Protein AF-0000000074727316 (afdb_homodimer)

InterPro domains:
  IPR004045 Glutathione S-transferase, N-terminal [PF02798] (79-139)
  IPR004045 Glutathione S-transferase, N-terminal [PS50404] (68-146)
  IPR010987 Glutathione S-transferase, C-terminal-like [PS50405] (152-275)
  IPR036249 Thioredoxin-like superfamily [SSF52833] (79-140)
  IPR036282 Glutathione S-transferase, C-terminal domain superfamily [SSF47616] (147-268)
  IPR040079 Glutathione transferase family [SFLDS00019] (79-266)
  IPR050213 Glutathione S-transferase superfamily [PTHR11571] (81-265)

Solvent-accessible surface area (backbone atoms only 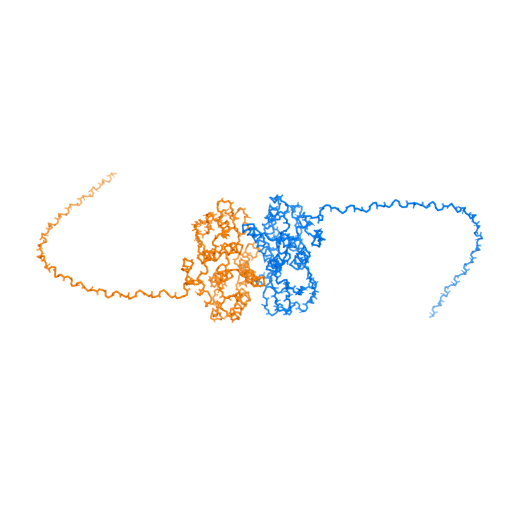— not comparable to full-atom values): 31851 Å² total; per-residue (Å²): 135,85,80,78,79,80,77,77,78,79,82,76,81,78,78,79,80,79,81,76,80,78,76,81,75,78,83,76,78,80,74,78,78,72,76,72,74,70,71,73,69,72,72,76,72,80,61,73,76,66,69,69,54,72,78,62,76,68,75,83,60,66,91,67,76,86,40,38,37,40,40,34,54,58,86,52,85,46,32,56,47,51,19,48,52,51,51,36,41,48,54,54,51,79,67,44,77,45,68,34,48,73,67,56,49,51,53,44,48,72,70,53,47,82,63,58,71,38,31,42,31,40,60,87,75,43,79,42,39,37,55,70,19,44,44,52,34,54,32,61,69,39,63,57,74,64,40,33,50,56,83,51,56,68,57,31,24,42,29,39,27,50,41,49,49,44,51,50,52,52,52,53,48,51,46,68,73,40,28,54,77,46,35,40,57,50,70,78,30,49,60,40,24,31,50,30,35,52,70,48,50,47,48,55,54,50,52,45,51,30,50,39,32,66,67,17,86,60,64,23,60,59,53,34,87,44,64,33,54,37,43,37,50,44,32,31,43,52,56,48,53,70,66,32,77,62,36,64,84,63,70,62,82,80,36,57,53,47,54,52,43,32,53,51,61,76,60,54,77,45,68,58,45,79,107,134,87,82,78,81,80,77,78,78,78,81,77,81,77,80,78,80,79,82,78,81,79,78,80,76,82,82,76,79,78,72,80,77,75,79,74,76,72,74,76,71,75,74,78,74,79,62,74,80,66,68,72,54,72,78,62,75,68,76,82,61,66,92,66,74,87,40,38,36,38,39,33,56,57,86,51,85,47,32,58,47,53,20,49,51,51,50,37,42,51,55,54,53,80,68,45,76,46,68,34,49,72,68,55,49,49,54,44,48,71,69,56,49,82,63,58,70,38,29,43,32,40,59,89,73,43,77,43,38,38,55,71,19,45,44,53,34,53,32,59,70,39,64,56,72,62,39,35,50,54,84,52,56,68,58,30,24,42,30,39,26,52,40,49,51,44,50,49,52,53,51,53,50,52,46,68,74,40,28,54,76,46,35,41,56,49,70,79,30,48,61,39,23,32,50,29,36,53,71,49,49,45,48,55,56,52,51,45,53,30,49,38,33,68,68,16,85,62,64,24,60,60,52,35,87,44,63,33,52,38,44,37,49,43,32,31,44,51,56,48,52,71,67,34,77,63,36,65,85,62,71,62,81,80,35,59,53,47,54,52,44,33,53,51,62,76,60,54,76,46,69,60,45,80,107

Foldseek 3Di:
DPPDPPPPDDPDDPDDPDPPDPDPPDDPDDPDDPPPPPPPPPDPDPPPVVPPPPVPVCPVLPCDFPAKEKEAADPDLDLLSQLLVLLCLLLVHDYHYDHDYPVRCVVQVVVVPPPRDTWMQTNVPDIDDDSVRVQVVSCVSSVCVRVQADPDPVLNVLLVVLLVLLVVLLVVVVCLVCVVVVVQPDPVSNVVSLVCCQPPSVCVSLVLQLVQQVPQPCRESSNTVGHYSSLSSLLSSVVVVCVDPSNPPRDCVVRVSSVVSNVCSVPPPSVPSVD/DPPDPPDPDDPDDPDDPDDPDPPDPDDPDPDPPDPPPPPPPPDPDDPPVPPPPPVPPCVVLPCDFDAKEKEAADPDLDLLSQLLVLLCLLLVHDYHYDHDYPVRCVVQVVVVPPPRDTWMQTNVPDIDDDSVRVQVVSCVSSVCVRVQADPDPVLNVLLVVLLVLLVVLLVVVVCLVCVVVVVQPDPVSNVVSLVCCQPPSVCVSLVVQLVQQVPQPCRESSNTVGHYSSLSSLLSSVVVVCVDPSNPPRDCVVRVSSVVSNVCSVPPPSPPNVD

Secondary structure (DSSP, 8-state):
-----------------------------------------------GGGTT-----GGG-----S-EEEEEESS---HHHHHHHHHHHHTT---EEEEEPHHHHHHHHHTT-SS-S-EEEETTTEEE-SHHHHHHHHHHHTTTTT-SS-SSHHHHHHHHHHHHHHHHHHHHHHHHH-GGGGT---HHHHHHHHHHIIIIIHHHHHHHHHHHHHT-TTS-TT--SS--HHHHHHHHHHHHHHT-GGGTT--GGG-HHHHHHHHHHHT--GGGGT-/-----------------------------------------------GGGTT-----GGG-----S-EEEEEESS---HHHHHHHHHHHHTT---EEEEEPHHHHHHHHHTT-SS-S-EEEETTTEEE-SHHHHHHHHHHHTTTTT-SS-SSHHHHHHHHHHHHHHHHHHHHHHHHH-GGGGT---HHHHHHHHHHIIIIIHHHHHHHHHHHHHT-TTS-TT--SS--HHHHHHHHHHHHHHT-GGGTT--GGG-HHHHHHHHHHHT--GGGGT-

Structure (mmCIF, N/CA/C/O backbone):
data_AF-0000000074727316-model_v1
#
loop_
_entity.id
_entity.type
_entity.pdbx_description
1 polymer 'Glutathione S-transferase'
#
loop_
_atom_site.group_PDB
_atom_site.id
_atom_site.type_symbol
_atom_site.label_atom_id
_atom_site.label_alt_id
_atom_site.label_comp_id
_atom_site.label_asym_id
_atom_site.label_entity_id
_atom_site.label_seq_id
_atom_site.pdbx_PDB_ins_code
_atom_site.Cartn_x
_atom_site.Cartn_y
_atom_site.Cartn_z
_atom_site.occupancy
_atom_site.B_iso_or_equiv
_atom_site.auth_seq_id
_atom_site.auth_comp_id
_atom_site.auth_asym_id
_atom_site.auth_atom_id
_atom_site.pdbx_PDB_model_num
ATOM 1 N N . MET A 1 1 ? 38.344 78.5 -20.062 1 26.25 1 MET A N 1
ATOM 2 C CA . MET A 1 1 ? 39.656 78.125 -20.609 1 26.25 1 MET A CA 1
ATOM 3 C C . MET A 1 1 ? 39.781 76.625 -20.672 1 26.25 1 MET A C 1
ATOM 5 O O . MET A 1 1 ? 39.406 75.875 -19.734 1 26.25 1 MET A O 1
ATOM 9 N N . PRO A 1 2 ? 39.812 75.938 -21.938 1 31.62 2 PRO A N 1
ATOM 10 C CA . PRO A 1 2 ? 39.781 74.562 -22.547 1 31.62 2 PRO A CA 1
ATOM 11 C C . PRO A 1 2 ? 40.938 73.688 -22.125 1 31.62 2 PRO A C 1
ATOM 13 O O . PRO A 1 2 ? 42.094 74 -22.438 1 31.62 2 PRO A O 1
ATOM 16 N N . LYS A 1 3 ? 40.875 73.188 -20.828 1 30.03 3 LYS A N 1
ATOM 17 C CA . LYS A 1 3 ? 42.031 72.5 -20.25 1 30.03 3 LYS A CA 1
ATOM 18 C C . LYS A 1 3 ? 42.531 71.438 -21.188 1 30.03 3 LYS A C 1
ATOM 20 O O . LYS A 1 3 ? 41.75 70.688 -21.766 1 30.03 3 LYS A O 1
ATOM 25 N N . ARG A 1 4 ? 43.812 71.562 -21.656 1 26.7 4 ARG A N 1
ATOM 26 C CA . ARG A 1 4 ? 44.75 70.938 -22.578 1 26.7 4 ARG A CA 1
ATOM 27 C C . ARG A 1 4 ? 44.969 69.5 -22.219 1 26.7 4 ARG A C 1
ATOM 29 O O . ARG A 1 4 ? 45.281 69.125 -21.078 1 26.7 4 ARG A O 1
ATOM 36 N N . ALA A 1 5 ? 44.406 68.5 -22.984 1 28.16 5 ALA A N 1
ATOM 37 C CA . ALA A 1 5 ? 44.312 67.062 -23.094 1 28.16 5 ALA A CA 1
ATOM 38 C C . ALA A 1 5 ? 45.688 66.375 -23.125 1 28.16 5 ALA A C 1
ATOM 40 O O . ALA A 1 5 ? 46.438 66.562 -24.078 1 28.16 5 ALA A O 1
ATOM 41 N N . ALA A 1 6 ? 46.375 66.438 -21.875 1 27.53 6 ALA A N 1
ATOM 42 C CA . ALA A 1 6 ? 47.781 66.062 -21.828 1 27.53 6 ALA A CA 1
ATOM 43 C C . ALA A 1 6 ? 47.969 64.625 -22.359 1 27.53 6 ALA A C 1
ATOM 45 O O . ALA A 1 6 ? 47.344 63.719 -21.891 1 27.53 6 ALA A O 1
ATOM 46 N N . GLN A 1 7 ? 48.25 64.5 -23.672 1 25.81 7 GLN A N 1
ATOM 47 C CA . GLN A 1 7 ? 48.469 63.375 -24.578 1 25.81 7 GLN A CA 1
ATOM 48 C C . GLN A 1 7 ? 49.594 62.438 -24.078 1 25.81 7 GLN A C 1
ATOM 50 O O . GLN A 1 7 ? 50.719 62.875 -23.844 1 25.81 7 GLN A O 1
ATOM 55 N N . ARG A 1 8 ? 49.188 61.469 -23.156 1 28.81 8 ARG A N 1
ATOM 56 C CA . ARG A 1 8 ? 50.062 60.531 -22.453 1 28.81 8 ARG A CA 1
ATOM 57 C C . ARG A 1 8 ? 50.969 59.812 -23.422 1 28.81 8 ARG A C 1
ATOM 59 O O . ARG A 1 8 ? 50.531 59.281 -24.453 1 28.81 8 ARG A O 1
ATOM 66 N N . PRO A 1 9 ? 52.312 60.031 -23.328 1 27.69 9 PRO A N 1
ATOM 67 C CA . PRO A 1 9 ? 53.344 59.656 -24.297 1 27.69 9 PRO A CA 1
ATOM 68 C C . PRO A 1 9 ? 53.438 58.156 -24.516 1 27.69 9 PRO A C 1
ATOM 70 O O . PRO A 1 9 ? 53.094 57.375 -23.641 1 27.69 9 PRO A O 1
ATOM 73 N N . LYS A 1 10 ? 53.469 57.688 -25.766 1 28.22 10 LYS A N 1
ATOM 74 C CA . LYS A 1 10 ? 53.469 56.406 -26.484 1 28.22 10 LYS A CA 1
ATOM 75 C C . LYS A 1 10 ? 54.688 55.562 -26.094 1 28.22 10 LYS A C 1
ATOM 77 O O . LYS A 1 10 ? 55.812 55.969 -26.266 1 28.22 10 LYS A O 1
ATOM 82 N N . PRO A 1 11 ? 54.531 54.812 -24.812 1 28.73 11 PRO A N 1
ATOM 83 C CA . PRO A 1 11 ? 55.75 54.219 -24.328 1 28.73 11 PRO A CA 1
ATOM 84 C C . PRO A 1 11 ? 56.5 53.406 -25.391 1 28.73 11 PRO A C 1
ATOM 86 O O . PRO A 1 11 ? 55.875 52.938 -26.328 1 28.73 11 PRO A O 1
ATOM 89 N N . LYS A 1 12 ? 57.75 53.562 -25.438 1 24.59 12 LYS A N 1
ATOM 90 C CA . LYS A 1 12 ? 58.844 53.219 -26.359 1 24.59 12 LYS A CA 1
ATOM 91 C C . LYS A 1 12 ? 58.969 51.688 -26.5 1 24.59 12 LYS A C 1
ATOM 93 O O . LYS A 1 12 ? 58.719 50.969 -25.547 1 24.59 12 LYS A O 1
ATOM 98 N N . PRO A 1 13 ? 59 51.156 -27.75 1 26.59 13 PRO A N 1
ATOM 99 C CA . PRO A 1 13 ? 58.969 49.844 -28.359 1 26.59 13 PRO A CA 1
ATOM 100 C C . PRO A 1 13 ? 60.062 48.906 -27.828 1 26.59 13 PRO A C 1
ATOM 102 O O . PRO A 1 13 ? 61.25 49.25 -27.922 1 26.59 13 PRO A O 1
ATOM 105 N N . LYS A 1 14 ? 59.844 48.375 -26.547 1 26.61 14 LYS A N 1
ATOM 106 C CA . LYS A 1 14 ? 60.938 47.594 -25.938 1 26.61 14 LYS A CA 1
ATOM 107 C C . LYS A 1 14 ? 61.5 46.594 -26.938 1 26.61 14 LYS A C 1
ATOM 109 O O . LYS A 1 14 ? 60.781 46 -27.719 1 26.61 14 LYS A O 1
ATOM 114 N N . ALA A 1 15 ? 62.844 46.688 -27.141 1 24.02 15 ALA A N 1
ATOM 115 C CA . ALA A 1 15 ? 63.781 46.062 -28.062 1 24.02 15 ALA A CA 1
ATOM 116 C C . ALA A 1 15 ? 63.75 44.531 -27.906 1 24.02 15 ALA A C 1
ATOM 118 O O . ALA A 1 15 ? 63.594 44.031 -26.797 1 24.02 15 ALA A O 1
ATOM 119 N N . LYS A 1 16 ? 63.406 43.781 -28.953 1 26.12 16 LYS A N 1
ATOM 120 C CA . LYS A 1 16 ? 63.188 42.406 -29.312 1 26.12 16 LYS A CA 1
ATOM 121 C C . LYS A 1 16 ? 64.438 41.531 -28.969 1 26.12 16 LYS A C 1
ATOM 123 O O . LYS A 1 16 ? 65.5 41.781 -29.469 1 26.12 16 LYS A O 1
ATOM 128 N N . PRO A 1 17 ? 64.562 41.156 -27.547 1 27.12 17 PRO A N 1
ATOM 129 C CA . PRO A 1 17 ? 65.812 40.469 -27.25 1 27.12 17 PRO A CA 1
ATOM 130 C C . PRO A 1 17 ? 66.125 39.312 -28.188 1 27.12 17 PRO A C 1
ATOM 132 O O . PRO A 1 17 ? 65.188 38.75 -28.766 1 27.12 17 PRO A O 1
ATOM 135 N N . ARG A 1 18 ? 67.375 39.188 -28.562 1 23.72 18 ARG A N 1
ATOM 136 C CA . ARG A 1 18 ? 68.125 38.375 -29.484 1 23.72 18 ARG A CA 1
ATOM 137 C C . ARG A 1 18 ? 68 36.906 -29.172 1 23.72 18 ARG A C 1
ATOM 139 O O . ARG A 1 18 ? 68.062 36.5 -28 1 23.72 18 ARG A O 1
ATOM 146 N N . ALA A 1 19 ? 67.5 36.031 -30.094 1 26.19 19 ALA A N 1
ATOM 147 C CA . ALA A 1 19 ? 67.062 34.656 -30.312 1 26.19 19 ALA A CA 1
ATOM 148 C C . ALA A 1 19 ? 68.25 33.719 -30.031 1 26.19 19 ALA A C 1
ATOM 150 O O . ALA A 1 19 ? 69.25 33.719 -30.75 1 26.19 19 ALA A O 1
ATOM 151 N N . ALA A 1 20 ? 68.75 33.688 -28.703 1 25.64 20 ALA A N 1
ATOM 152 C CA . ALA A 1 20 ? 69.938 32.844 -28.5 1 25.64 20 ALA A CA 1
ATOM 153 C C . ALA A 1 20 ? 69.75 31.453 -29.094 1 25.64 20 ALA A C 1
ATOM 155 O O . ALA A 1 20 ? 68.625 30.891 -29.016 1 25.64 20 ALA A O 1
ATOM 156 N N . ARG A 1 21 ? 70.688 30.953 -29.953 1 24.62 21 ARG A N 1
ATOM 157 C CA . ARG A 1 21 ? 70.938 29.812 -30.812 1 24.62 21 ARG A CA 1
ATOM 158 C C . ARG A 1 21 ? 71 28.516 -30 1 24.62 21 ARG A C 1
ATOM 160 O O . ARG A 1 21 ? 71.875 28.359 -29.156 1 24.62 21 ARG A O 1
ATOM 167 N N . ALA A 1 22 ? 69.812 27.938 -29.578 1 26.38 22 ALA A N 1
ATOM 168 C CA . ALA A 1 22 ? 69.688 26.734 -28.766 1 26.38 22 ALA A CA 1
ATOM 169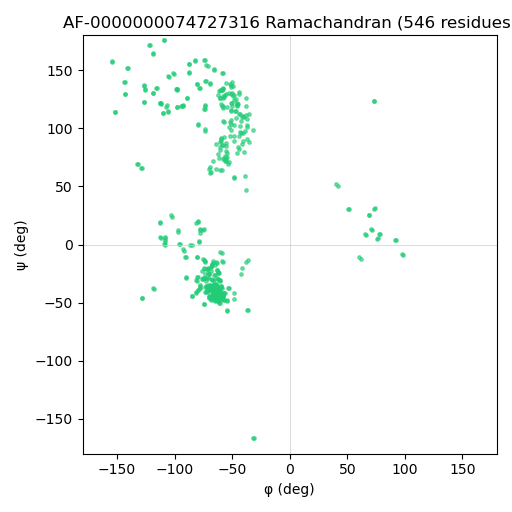 C C . ALA A 1 22 ? 70.5 25.578 -29.359 1 26.38 22 ALA A C 1
ATOM 171 O O . ALA A 1 22 ? 70.438 25.312 -30.547 1 26.38 22 ALA A O 1
ATOM 172 N N . ALA A 1 23 ? 71.625 25.297 -28.719 1 25.38 23 ALA A N 1
ATOM 173 C CA . ALA A 1 23 ? 72.562 24.266 -28.984 1 25.38 23 ALA A CA 1
ATOM 174 C C . ALA A 1 23 ? 71.938 22.891 -29.109 1 25.38 23 ALA A C 1
ATOM 176 O O . ALA A 1 23 ? 71.062 22.547 -28.312 1 25.38 23 ALA A O 1
ATOM 177 N N . LYS A 1 24 ? 72 22.25 -30.281 1 25.06 24 LYS A N 1
ATOM 178 C CA . LYS A 1 24 ? 71.5 20.984 -30.812 1 25.06 24 LYS A CA 1
ATOM 179 C C . LYS A 1 24 ? 71.938 19.797 -30 1 25.06 24 LYS A C 1
ATOM 181 O O . LYS A 1 24 ? 73.188 19.547 -29.906 1 25.06 24 LYS A O 1
ATOM 186 N N . ARG A 1 25 ? 71.375 19.609 -28.75 1 28.78 25 ARG A N 1
ATOM 187 C CA . ARG A 1 25 ? 71.875 18.5 -27.938 1 28.78 25 ARG A CA 1
ATOM 188 C C . ARG A 1 25 ? 71.875 17.188 -28.734 1 28.78 25 ARG A C 1
ATOM 190 O O . ARG A 1 25 ? 71 16.969 -29.547 1 28.78 25 ARG A O 1
ATOM 197 N N . PRO A 1 26 ? 72.938 16.406 -28.656 1 29.39 26 PRO A N 1
ATOM 198 C CA . PRO A 1 26 ? 73.312 15.195 -29.406 1 29.39 26 PRO A CA 1
ATOM 199 C C . PRO A 1 26 ? 72.312 14.094 -29.312 1 29.39 26 PRO A C 1
ATOM 201 O O . PRO A 1 26 ? 71.562 14.031 -28.328 1 29.39 26 PRO A O 1
ATOM 204 N N . ALA A 1 27 ? 71.938 13.414 -30.438 1 28.88 27 ALA A N 1
ATOM 205 C CA . ALA A 1 27 ? 71 12.398 -30.859 1 28.88 27 ALA A CA 1
ATOM 206 C C . ALA A 1 27 ? 71.125 11.117 -30.047 1 28.88 27 ALA A C 1
ATOM 208 O O . ALA A 1 27 ? 72.188 10.5 -30.031 1 28.88 27 ALA A O 1
ATOM 209 N N . ALA A 1 28 ? 70.688 11.109 -28.75 1 29.98 28 ALA A N 1
ATOM 210 C CA . ALA A 1 28 ? 70.812 9.914 -27.922 1 29.98 28 ALA A CA 1
ATOM 211 C C . ALA A 1 28 ? 70.375 8.664 -28.703 1 29.98 28 ALA A C 1
ATOM 213 O O . ALA A 1 28 ? 69.5 8.695 -29.516 1 29.98 28 ALA A O 1
ATOM 214 N N . LEU A 1 29 ? 71.375 7.742 -28.797 1 27.33 29 LEU A N 1
ATOM 215 C CA . LEU A 1 29 ? 71.375 6.43 -29.422 1 27.33 29 LEU A CA 1
ATOM 216 C C . LEU A 1 29 ? 70.125 5.621 -29.109 1 27.33 29 LEU A C 1
ATOM 218 O O . LEU A 1 29 ? 69.688 5.598 -27.969 1 27.33 29 LEU A O 1
ATOM 222 N N . LYS A 1 30 ? 69.5 5.043 -30.125 1 28.06 30 LYS A N 1
ATOM 223 C CA . LYS A 1 30 ? 68.312 4.258 -30.406 1 28.06 30 LYS A CA 1
ATOM 224 C C . LYS A 1 30 ? 68.312 2.963 -29.594 1 28.06 30 LYS A C 1
ATOM 226 O O . LYS A 1 30 ? 69.125 2.064 -29.844 1 28.06 30 LYS A O 1
ATOM 231 N N . ARG A 1 31 ? 68.25 2.994 -28.219 1 31.62 31 ARG A N 1
ATOM 232 C CA . ARG A 1 31 ? 68.25 1.668 -27.625 1 31.62 31 ARG A CA 1
ATOM 233 C C . ARG A 1 31 ? 67.188 0.773 -28.25 1 31.62 31 ARG A C 1
ATOM 235 O O . ARG A 1 31 ? 66.062 1.201 -28.453 1 31.62 31 ARG A O 1
ATOM 242 N N . PRO A 1 32 ? 67.625 -0.406 -28.828 1 30.08 32 PRO A N 1
ATOM 243 C CA . PRO A 1 32 ? 66.688 -1.31 -29.516 1 30.08 32 PRO A CA 1
ATOM 244 C C . PRO A 1 32 ? 65.5 -1.69 -28.672 1 30.08 32 PRO A C 1
ATOM 246 O O . PRO A 1 32 ? 65.562 -1.703 -27.453 1 30.08 32 PRO A O 1
ATOM 249 N N . ALA A 1 33 ? 64.312 -1.56 -29.203 1 31.7 33 ALA A N 1
ATOM 250 C CA . ALA A 1 33 ? 62.969 -1.833 -28.688 1 31.7 33 ALA A CA 1
ATOM 251 C C . ALA A 1 33 ? 62.844 -3.279 -28.219 1 31.7 33 ALA A C 1
ATOM 253 O O . ALA A 1 33 ? 63.031 -4.211 -29 1 31.7 33 ALA A O 1
ATOM 254 N N . ALA A 1 34 ? 63.406 -3.627 -27.047 1 32.25 34 ALA A N 1
ATOM 255 C CA . ALA A 1 34 ? 63.125 -4.977 -26.562 1 32.25 34 ALA A CA 1
ATOM 256 C C . ALA A 1 34 ? 61.688 -5.367 -26.75 1 32.25 34 ALA A C 1
ATOM 258 O O . ALA A 1 34 ? 60.781 -4.648 -26.328 1 32.25 34 ALA A O 1
ATOM 259 N N . LYS A 1 35 ? 61.438 -6.051 -27.812 1 30.56 35 LYS A N 1
ATOM 260 C CA . LYS A 1 35 ? 60.094 -6.625 -28.031 1 30.56 35 LYS A CA 1
ATOM 261 C C . LYS A 1 35 ? 59.594 -7.297 -26.766 1 30.56 35 LYS A C 1
ATOM 263 O O . LYS A 1 35 ? 60.188 -8.258 -26.266 1 30.56 35 LYS A O 1
ATOM 268 N N . THR A 1 36 ? 59.094 -6.555 -25.766 1 30.66 36 THR A N 1
ATOM 269 C CA . THR A 1 36 ? 58.375 -7.137 -24.641 1 30.66 36 THR A CA 1
ATOM 270 C C . THR A 1 36 ? 57.375 -8.195 -25.125 1 30.66 36 THR A C 1
ATOM 272 O O . THR A 1 36 ? 56.469 -7.91 -25.906 1 30.66 36 THR A O 1
ATOM 275 N N . ARG A 1 37 ? 57.875 -9.438 -25.375 1 31.94 37 ARG A N 1
ATOM 276 C CA . ARG A 1 37 ? 56.969 -10.555 -25.594 1 31.94 37 ARG A CA 1
ATOM 277 C C . ARG A 1 37 ? 55.781 -10.477 -24.641 1 31.94 37 ARG A C 1
ATOM 279 O O . ARG A 1 37 ? 55.938 -10.578 -23.422 1 31.94 37 ARG A O 1
ATOM 286 N N . ARG A 1 38 ? 54.875 -9.672 -24.969 1 30.55 38 ARG A N 1
ATOM 287 C CA . ARG A 1 38 ? 53.656 -9.648 -24.156 1 30.55 38 ARG A CA 1
ATOM 288 C C . ARG A 1 38 ? 53.219 -11.055 -23.766 1 30.55 38 ARG A C 1
ATOM 290 O O . ARG A 1 38 ? 53.062 -11.922 -24.641 1 30.55 38 ARG A O 1
ATOM 297 N N . LYS A 1 39 ? 53.719 -11.555 -22.625 1 32.31 39 LYS A N 1
ATOM 298 C CA . LYS A 1 39 ? 53.125 -12.742 -22.031 1 32.31 39 LYS A CA 1
ATOM 299 C C . LYS A 1 39 ? 51.625 -12.82 -22.312 1 32.31 39 LYS A C 1
ATOM 301 O O . LYS A 1 39 ? 50.906 -11.867 -22.062 1 32.31 39 LYS A O 1
ATOM 306 N N . ALA A 1 40 ? 51.281 -13.609 -23.312 1 34.47 40 ALA A N 1
ATOM 307 C CA . ALA A 1 40 ? 49.875 -13.891 -23.578 1 34.47 40 ALA A CA 1
ATOM 308 C C . ALA A 1 40 ? 49.094 -14.133 -22.281 1 34.47 40 ALA A C 1
ATOM 310 O O . ALA A 1 40 ? 49.5 -14.953 -21.453 1 34.47 40 ALA A O 1
ATOM 311 N N . THR A 1 41 ? 48.594 -13.062 -21.656 1 34.88 41 THR A N 1
ATOM 312 C CA . THR A 1 41 ? 47.719 -13.273 -20.516 1 34.88 41 THR A CA 1
ATOM 313 C C . THR A 1 41 ? 46.812 -14.492 -20.734 1 34.88 41 THR A C 1
ATOM 315 O O . THR A 1 41 ? 46.188 -14.625 -21.797 1 34.88 41 THR A O 1
ATOM 318 N N . PRO A 1 42 ? 47.188 -15.602 -20.125 1 35.59 42 PRO A N 1
ATOM 319 C CA . PRO A 1 42 ? 46.312 -16.766 -20.328 1 35.59 42 PRO A CA 1
ATOM 320 C C . PRO A 1 42 ? 44.844 -16.406 -20.344 1 35.59 42 PRO A C 1
ATOM 322 O O . PRO A 1 42 ? 44.406 -15.438 -19.703 1 35.59 42 PRO A O 1
ATOM 325 N N . ARG A 1 43 ? 44.156 -16.672 -21.438 1 32.91 43 ARG A N 1
ATOM 326 C CA . ARG A 1 43 ? 42.688 -16.484 -21.516 1 32.91 43 ARG A CA 1
ATOM 327 C C . ARG A 1 43 ? 42 -16.953 -20.25 1 32.91 43 ARG A C 1
ATOM 329 O O . ARG A 1 43 ? 42.344 -18.016 -19.719 1 32.91 43 ARG A O 1
ATOM 336 N N . PRO A 1 44 ? 41.5 -16.031 -19.484 1 33.31 44 PRO A N 1
ATOM 337 C CA . PRO A 1 44 ? 40.844 -16.484 -18.25 1 33.31 44 PRO A CA 1
ATOM 338 C C . PRO A 1 44 ? 39.969 -17.719 -18.484 1 33.31 44 PRO A C 1
ATOM 340 O O . PRO A 1 44 ? 39.344 -17.844 -19.531 1 33.31 44 PRO A O 1
ATOM 343 N N . GLN A 1 45 ? 40.438 -18.891 -18.016 1 31.72 45 GLN A N 1
ATOM 344 C CA . GLN A 1 45 ? 39.562 -20.062 -17.906 1 31.72 45 GLN A CA 1
ATOM 345 C C . GLN A 1 45 ? 38.156 -19.688 -17.516 1 31.72 45 GLN A C 1
ATOM 347 O O . GLN A 1 45 ? 37.938 -18.859 -16.625 1 31.72 45 GLN A O 1
ATOM 352 N N . ARG A 1 46 ? 37.25 -19.891 -18.484 1 33.97 46 ARG A N 1
ATOM 353 C CA . ARG A 1 46 ? 35.812 -19.641 -18.281 1 33.97 46 ARG A CA 1
ATOM 354 C C . ARG A 1 46 ? 35.344 -20.172 -16.938 1 33.97 46 ARG A C 1
ATOM 356 O O . ARG A 1 46 ? 35.625 -21.328 -16.578 1 33.97 46 ARG A O 1
ATOM 363 N N . SER A 1 47 ? 35.281 -19.297 -15.977 1 31.11 47 SER A N 1
ATOM 364 C CA . SER A 1 47 ? 34.812 -19.656 -14.633 1 31.11 47 SER A CA 1
ATOM 365 C C . SER A 1 47 ? 33.656 -20.641 -14.688 1 31.11 47 SER A C 1
ATOM 367 O O . SER A 1 47 ? 32.875 -20.625 -15.625 1 31.11 47 SER A O 1
ATOM 369 N N . TRP A 1 48 ? 33.75 -21.734 -14.023 1 27.94 48 TRP A N 1
ATOM 370 C CA . TRP A 1 48 ? 32.812 -22.812 -13.758 1 27.94 48 TRP A CA 1
ATOM 371 C C . TRP A 1 48 ? 31.422 -22.266 -13.453 1 27.94 48 TRP A C 1
ATOM 373 O O . TRP A 1 48 ? 30.453 -23.016 -13.336 1 27.94 48 TRP A O 1
ATOM 383 N N . PHE A 1 49 ? 31.438 -21 -13.086 1 31.33 49 PHE A N 1
ATOM 384 C CA . PHE A 1 49 ? 30.125 -20.469 -12.734 1 31.33 49 PHE A CA 1
ATOM 385 C C . PHE A 1 49 ? 29.219 -20.406 -13.961 1 31.33 49 PHE A C 1
ATOM 387 O O . PHE A 1 49 ? 28.031 -20.125 -13.844 1 31.33 49 PHE A O 1
ATOM 394 N N . GLN A 1 50 ? 29.703 -20.531 -15.156 1 30.61 50 GLN A N 1
ATOM 395 C CA . GLN A 1 50 ? 28.828 -20.484 -16.328 1 30.61 50 GLN A CA 1
ATOM 396 C C . GLN A 1 50 ? 28 -21.766 -16.422 1 30.61 50 GLN A C 1
ATOM 398 O O . GLN A 1 50 ? 27.078 -21.844 -17.25 1 30.61 50 GLN A O 1
ATOM 403 N N . ARG A 1 51 ? 28.484 -22.844 -16 1 31.66 51 ARG A N 1
ATOM 404 C CA . ARG A 1 51 ? 27.844 -24.109 -16.359 1 31.66 51 ARG A CA 1
ATOM 405 C C . ARG A 1 51 ? 26.5 -24.266 -15.641 1 31.66 51 ARG A C 1
ATOM 407 O O . ARG A 1 51 ? 25.703 -25.125 -16 1 31.66 51 ARG A O 1
ATOM 414 N N . TRP A 1 52 ? 26.484 -23.891 -14.422 1 29.83 52 TRP A N 1
ATOM 415 C CA . TRP A 1 52 ? 25.266 -24.266 -13.711 1 29.83 52 TRP A CA 1
ATOM 416 C C . TRP A 1 52 ? 24.125 -23.328 -14.07 1 29.83 52 TRP A C 1
ATOM 418 O O . TRP A 1 52 ? 23.328 -22.938 -13.195 1 29.83 52 TRP A O 1
ATOM 428 N N . ALA A 1 53 ? 24.375 -22.5 -15.094 1 33.06 53 ALA A N 1
ATOM 429 C CA . ALA A 1 53 ? 23.125 -21.766 -15.312 1 33.06 53 ALA A CA 1
ATOM 430 C C . ALA A 1 53 ? 21.984 -22.719 -15.664 1 33.06 53 ALA A C 1
ATOM 432 O O . ALA A 1 53 ? 22.062 -23.469 -16.625 1 33.06 53 ALA A O 1
ATOM 433 N N . PRO A 1 54 ? 21.25 -23.266 -14.734 1 31.14 54 PRO A N 1
ATOM 434 C CA . PRO A 1 54 ? 20.172 -24.125 -15.219 1 31.14 54 PRO A CA 1
ATOM 435 C C . PRO A 1 54 ? 19.484 -23.562 -16.469 1 31.14 54 PRO A C 1
ATOM 437 O O . PRO A 1 54 ? 19.406 -22.344 -16.641 1 31.14 54 PRO A O 1
ATOM 440 N N . THR A 1 55 ? 19.656 -24.156 -17.609 1 31.52 55 THR A N 1
ATOM 441 C CA . THR A 1 55 ? 18.75 -24.031 -18.75 1 31.52 55 THR A CA 1
ATOM 442 C C . THR A 1 55 ? 17.297 -23.984 -18.281 1 31.52 55 THR A C 1
ATOM 444 O O . THR A 1 55 ? 16.688 -25.016 -18.016 1 31.52 55 THR A O 1
ATOM 447 N N . TRP A 1 56 ? 17.078 -23.156 -17.281 1 30.73 56 TRP A N 1
ATOM 448 C CA . TRP A 1 56 ? 15.648 -23.031 -17.016 1 30.73 56 TRP A CA 1
ATOM 449 C C . TRP A 1 56 ? 14.859 -22.969 -18.328 1 30.73 56 TRP A C 1
ATOM 451 O O . TRP A 1 56 ? 15.195 -22.219 -19.234 1 30.73 56 TRP A O 1
ATOM 461 N N . PRO A 1 57 ? 14.336 -24.078 -18.797 1 32.91 57 PRO A N 1
ATOM 462 C CA . PRO A 1 57 ? 13.516 -24.031 -20.016 1 32.91 57 PRO A CA 1
ATOM 463 C C . PRO A 1 57 ? 12.688 -22.75 -20.109 1 32.91 57 PRO A C 1
ATOM 465 O O . PRO A 1 57 ? 11.906 -22.453 -19.203 1 32.91 57 PRO A O 1
ATOM 468 N N . TRP A 1 58 ? 13.227 -21.703 -20.672 1 35.12 58 TRP A N 1
ATOM 469 C CA . TRP A 1 58 ? 12.562 -20.5 -21.172 1 35.12 58 TRP A CA 1
ATOM 470 C C . TRP A 1 58 ? 11.219 -20.859 -21.797 1 35.12 58 TRP A C 1
ATOM 472 O O . TRP A 1 58 ? 10.602 -20.016 -22.469 1 35.12 58 TRP A O 1
ATOM 482 N N . SER A 1 59 ? 10.953 -22.109 -22.062 1 35.38 59 SER A N 1
ATOM 483 C CA . SER A 1 59 ? 9.781 -22.391 -22.891 1 35.38 59 SER A CA 1
ATOM 484 C C . SER A 1 59 ? 8.531 -21.75 -22.312 1 35.38 59 SER A C 1
ATOM 486 O O . SER A 1 59 ? 7.598 -21.422 -23.047 1 35.38 59 SER A O 1
ATOM 488 N N . ARG A 1 60 ? 8.242 -22.094 -21.031 1 37.47 60 ARG A N 1
ATOM 489 C CA . ARG A 1 60 ? 6.938 -21.672 -20.547 1 37.47 60 ARG A CA 1
ATOM 490 C C . ARG A 1 60 ? 6.918 -20.172 -20.266 1 37.47 60 ARG A C 1
ATOM 492 O O . ARG A 1 60 ? 6.656 -19.75 -19.141 1 37.47 60 ARG A O 1
ATOM 499 N N . MET A 1 61 ? 7.84 -19.422 -20.688 1 42.97 61 MET A N 1
ATOM 500 C CA . MET A 1 61 ? 8.008 -17.969 -20.672 1 42.97 61 MET A CA 1
ATOM 501 C C . MET A 1 61 ? 6.746 -17.281 -21.188 1 42.97 61 MET A C 1
ATOM 503 O O . MET A 1 61 ? 6.562 -17.125 -22.391 1 42.97 61 MET A O 1
ATOM 507 N N . ALA A 1 62 ? 5.695 -17.453 -20.688 1 45.94 62 ALA A N 1
ATOM 508 C CA . ALA A 1 62 ? 4.488 -16.703 -21.031 1 45.94 62 ALA A CA 1
ATOM 509 C C . ALA A 1 62 ? 4.832 -15.273 -21.453 1 45.94 62 ALA A C 1
ATOM 511 O O . ALA A 1 62 ? 5.973 -14.828 -21.297 1 45.94 62 ALA A O 1
ATOM 512 N N . PHE A 1 63 ? 3.742 -14.211 -21.562 1 55.88 63 PHE A N 1
ATOM 513 C CA . PHE A 1 63 ? 3.561 -12.953 -22.281 1 55.88 63 PHE A CA 1
ATOM 514 C C . PHE A 1 63 ? 4.48 -11.867 -21.719 1 55.88 63 PHE A C 1
ATOM 516 O O . PHE A 1 63 ? 4.105 -11.148 -20.781 1 55.88 63 PHE A O 1
ATOM 523 N N . LEU A 1 64 ? 5.824 -12.086 -21.875 1 67.69 64 LEU A N 1
ATOM 524 C CA . LEU A 1 64 ? 6.613 -10.883 -21.672 1 67.69 64 LEU A CA 1
ATOM 525 C C . LEU A 1 64 ? 6.145 -9.758 -22.594 1 67.69 64 LEU A C 1
ATOM 527 O O . LEU A 1 64 ? 5.891 -9.992 -23.781 1 67.69 64 LEU A O 1
ATOM 531 N N . PRO A 1 65 ? 5.941 -8.695 -21.906 1 76.94 65 PRO A N 1
ATOM 532 C CA . PRO A 1 65 ? 5.527 -7.566 -22.75 1 76.94 65 PRO A CA 1
ATOM 533 C C . PRO A 1 65 ? 6.555 -7.223 -23.828 1 76.94 65 PRO A C 1
ATOM 535 O O . PRO A 1 65 ? 7.758 -7.414 -23.625 1 76.94 65 PRO A O 1
ATOM 538 N N . HIS A 1 66 ? 6.098 -6.781 -24.891 1 76 66 HIS A N 1
ATOM 539 C CA . HIS A 1 66 ? 6.953 -6.418 -26.016 1 76 66 HIS A CA 1
ATOM 540 C C . HIS A 1 66 ? 7.578 -5.043 -25.812 1 76 66 HIS A C 1
ATOM 542 O O . HIS A 1 66 ? 8.719 -4.809 -26.219 1 76 66 HIS A O 1
ATOM 548 N N . HIS A 1 67 ? 6.875 -4.188 -25.312 1 91.69 67 HIS A N 1
ATOM 549 C CA . HIS A 1 67 ? 7.348 -2.814 -25.172 1 91.69 67 HIS A CA 1
ATOM 550 C C . HIS A 1 67 ? 6.855 -2.193 -23.859 1 91.69 67 HIS A C 1
ATOM 552 O O . HIS A 1 67 ? 5.664 -2.271 -23.547 1 91.69 67 HIS A O 1
ATOM 558 N N . MET A 1 68 ? 7.852 -1.6 -23.109 1 95.44 68 MET A N 1
ATOM 559 C CA . MET A 1 68 ? 7.512 -0.884 -21.875 1 95.44 68 MET A CA 1
ATOM 560 C C . MET A 1 68 ? 8.062 0.538 -21.906 1 95.44 68 MET A C 1
ATOM 562 O O . MET A 1 68 ? 9.188 0.763 -22.359 1 95.44 68 MET A O 1
ATOM 566 N N . ARG A 1 69 ? 7.188 1.488 -21.531 1 95.69 69 ARG A N 1
ATOM 567 C CA . ARG A 1 69 ? 7.598 2.887 -21.438 1 95.69 69 ARG A CA 1
ATOM 568 C C . ARG A 1 69 ? 7.27 3.471 -20.078 1 95.69 69 ARG A C 1
ATOM 570 O O . ARG A 1 69 ? 6.117 3.449 -19.641 1 95.69 69 ARG A O 1
ATOM 577 N N . LEU A 1 70 ? 8.312 3.971 -19.406 1 95.12 70 LEU A N 1
ATOM 578 C CA . LEU A 1 70 ? 8.141 4.613 -18.109 1 95.12 70 LEU A CA 1
ATOM 579 C C . LEU A 1 70 ? 7.957 6.121 -18.266 1 95.12 70 LEU A C 1
ATOM 581 O O . LEU A 1 70 ? 8.812 6.797 -18.844 1 95.12 70 LEU A O 1
ATOM 585 N N . LEU A 1 71 ? 6.812 6.629 -17.812 1 92.44 71 LEU A N 1
ATOM 586 C CA . LEU A 1 71 ? 6.539 8.062 -17.797 1 92.44 71 LEU A CA 1
ATOM 587 C C . LEU A 1 71 ? 6.812 8.641 -16.406 1 92.44 71 LEU A C 1
ATOM 589 O O . LEU A 1 71 ? 6.223 8.203 -15.414 1 92.44 71 LEU A O 1
ATOM 593 N N . ALA A 1 72 ? 7.738 9.547 -16.312 1 91 72 ALA A N 1
ATOM 594 C CA . ALA A 1 72 ? 8.078 10.195 -15.047 1 91 72 ALA A CA 1
ATOM 595 C C . ALA A 1 72 ? 8.367 11.68 -15.25 1 91 72 ALA A C 1
ATOM 597 O O . ALA A 1 72 ? 8.758 12.102 -16.344 1 91 72 ALA A O 1
ATOM 598 N N . CYS A 1 73 ? 8.125 12.438 -14.227 1 86.62 73 CYS A N 1
ATOM 599 C CA . CYS A 1 73 ? 8.406 13.867 -14.32 1 86.62 73 CYS A CA 1
ATOM 600 C C . CYS A 1 73 ? 9.906 14.125 -14.383 1 86.62 73 CYS A C 1
ATOM 602 O O . CYS A 1 73 ? 10.672 13.523 -13.625 1 86.62 73 CYS A O 1
ATOM 604 N N . ALA A 1 74 ? 10.305 15.055 -15.234 1 74.44 74 ALA A N 1
ATOM 605 C CA . ALA A 1 74 ? 11.711 15.344 -15.484 1 74.44 74 ALA A CA 1
ATOM 606 C C . ALA A 1 74 ? 12.367 15.977 -14.258 1 74.44 74 ALA A C 1
ATOM 608 O O . ALA A 1 74 ? 13.492 15.633 -13.906 1 74.44 74 ALA A O 1
ATOM 609 N N . GLU A 1 75 ? 11.75 16.891 -13.727 1 65.62 75 GLU A N 1
ATOM 610 C CA . GLU A 1 75 ? 12.391 17.688 -12.688 1 65.62 75 GLU A CA 1
ATOM 611 C C . GLU A 1 75 ? 12.234 17.047 -11.312 1 65.62 75 GLU A C 1
ATOM 613 O O . GLU A 1 75 ? 12.867 17.469 -10.344 1 65.62 75 GLU A O 1
ATOM 618 N N . SER A 1 76 ? 11.617 16.016 -11.328 1 64.12 76 SER A N 1
ATOM 619 C CA . SER A 1 76 ? 11.281 15.547 -9.992 1 64.12 76 SER A CA 1
ATOM 620 C C . SER A 1 76 ? 12.141 14.344 -9.602 1 64.12 76 SER A C 1
ATOM 622 O O . SER A 1 76 ? 12.414 13.477 -10.43 1 64.12 76 SER A O 1
ATOM 624 N N . LYS A 1 77 ? 12.844 14.609 -8.531 1 78.19 77 LYS A N 1
ATOM 625 C CA . LYS A 1 77 ? 13.477 13.484 -7.855 1 78.19 77 LYS A CA 1
ATOM 626 C C . LYS A 1 77 ? 12.438 12.586 -7.18 1 78.19 77 LYS A C 1
ATOM 628 O O . LYS A 1 77 ? 12.5 12.359 -5.973 1 78.19 77 LYS A O 1
ATOM 633 N N . ASN A 1 78 ? 11.578 12.031 -7.949 1 87.31 78 ASN A N 1
ATOM 634 C CA . ASN A 1 78 ? 10.523 11.156 -7.438 1 87.31 78 ASN A CA 1
ATOM 635 C C . ASN A 1 78 ? 11.078 9.797 -7.016 1 87.31 78 ASN A C 1
ATOM 637 O O . ASN A 1 78 ? 11.641 9.07 -7.84 1 87.31 78 ASN A O 1
ATOM 641 N N . PRO A 1 79 ? 10.961 9.539 -5.766 1 93.69 79 PRO A N 1
ATOM 642 C CA . PRO A 1 79 ? 11.531 8.289 -5.277 1 93.69 79 PRO A CA 1
ATOM 643 C C . PRO A 1 79 ? 10.875 7.055 -5.895 1 93.69 79 PRO A C 1
ATOM 645 O O . PRO A 1 79 ? 11.531 6.027 -6.086 1 93.69 79 PRO A O 1
ATOM 648 N N . GLY A 1 80 ? 9.609 7.168 -6.262 1 94.62 80 GLY A N 1
ATOM 649 C CA . GLY A 1 80 ? 8.945 6.062 -6.926 1 94.62 80 GLY A CA 1
ATOM 650 C C . GLY A 1 80 ? 9.523 5.746 -8.289 1 94.62 80 GLY A C 1
ATOM 651 O O . GLY A 1 80 ? 9.719 4.574 -8.633 1 94.62 80 GLY A O 1
ATOM 652 N N . ALA A 1 81 ? 9.797 6.777 -9.047 1 94.06 81 ALA A N 1
ATOM 653 C CA . ALA A 1 81 ? 10.398 6.578 -10.359 1 94.06 81 ALA A CA 1
ATOM 654 C C . ALA A 1 81 ? 11.781 5.949 -10.242 1 94.06 81 ALA A C 1
ATOM 656 O O . ALA A 1 81 ? 12.148 5.07 -11.023 1 94.06 81 ALA A O 1
ATOM 657 N N . GLU A 1 82 ? 12.523 6.391 -9.266 1 94.25 82 GLU A N 1
ATOM 658 C CA . GLU A 1 82 ? 13.852 5.836 -9.039 1 94.25 82 GLU A CA 1
ATOM 659 C C . GLU A 1 82 ? 13.781 4.359 -8.672 1 94.25 82 GLU A C 1
ATOM 661 O O . GLU A 1 82 ? 14.57 3.549 -9.164 1 94.25 82 GLU A O 1
ATOM 666 N N . ALA A 1 83 ? 12.891 4.012 -7.828 1 96.19 83 ALA A N 1
ATOM 667 C CA . ALA A 1 83 ? 12.703 2.619 -7.434 1 96.19 83 ALA A CA 1
ATOM 668 C C . ALA A 1 83 ? 12.359 1.747 -8.641 1 96.19 83 ALA A C 1
ATOM 670 O O . ALA A 1 83 ? 12.875 0.633 -8.773 1 96.19 83 ALA A O 1
ATOM 671 N N . LEU A 1 84 ? 11.508 2.271 -9.5 1 95.94 84 LEU A N 1
ATOM 672 C CA . LEU A 1 84 ? 11.109 1.52 -10.688 1 95.94 84 LEU A CA 1
ATOM 673 C C . LEU A 1 84 ? 12.289 1.332 -11.633 1 95.94 84 LEU A C 1
ATOM 675 O O . LEU A 1 84 ? 12.477 0.248 -12.188 1 95.94 84 LEU A O 1
ATOM 679 N N . ARG A 1 85 ? 13.102 2.342 -11.781 1 94 85 ARG A N 1
ATOM 680 C CA . ARG A 1 85 ? 14.289 2.252 -12.625 1 94 85 ARG A CA 1
ATOM 681 C C . ARG A 1 85 ? 15.242 1.172 -12.125 1 94 85 ARG A C 1
ATOM 683 O O . ARG A 1 85 ? 15.742 0.359 -12.906 1 94 85 ARG A O 1
ATOM 690 N N . LEU A 1 86 ? 15.438 1.194 -10.867 1 93.75 86 LEU A N 1
ATOM 691 C CA . LEU A 1 86 ? 16.344 0.22 -10.258 1 93.75 86 LEU A CA 1
ATOM 692 C C . LEU A 1 86 ? 15.789 -1.195 -10.414 1 93.75 86 LEU A C 1
ATOM 694 O O . LEU A 1 86 ? 16.531 -2.115 -10.773 1 93.75 86 LEU A O 1
ATOM 698 N N . ALA A 1 87 ? 14.523 -1.41 -10.195 1 94.12 87 ALA A N 1
ATOM 699 C CA . ALA A 1 87 ? 13.906 -2.73 -10.289 1 94.12 87 ALA A CA 1
ATOM 700 C C . ALA A 1 87 ? 13.938 -3.256 -11.719 1 94.12 87 ALA A C 1
ATOM 702 O O . ALA A 1 87 ? 14.242 -4.43 -11.953 1 94.12 87 ALA A O 1
ATOM 703 N N . LEU A 1 88 ? 13.578 -2.379 -12.656 1 92.88 88 LEU A N 1
ATOM 704 C CA . LEU A 1 88 ? 13.594 -2.768 -14.062 1 92.88 88 LEU A CA 1
ATOM 705 C C . LEU A 1 88 ? 15 -3.164 -14.5 1 92.88 88 LEU A C 1
ATOM 707 O O . LEU A 1 88 ? 15.18 -4.172 -15.188 1 92.88 88 LEU A O 1
ATOM 711 N N . SER A 1 89 ? 15.938 -2.418 -14.078 1 90.56 89 SER A N 1
ATOM 712 C CA . SER A 1 89 ? 17.328 -2.703 -14.406 1 90.56 89 SER A CA 1
ATOM 713 C C . SER A 1 89 ? 17.797 -4.008 -13.766 1 90.56 89 SER A C 1
ATOM 715 O O . SER A 1 89 ? 18.406 -4.848 -14.43 1 90.56 89 SER A O 1
ATOM 717 N N . TYR A 1 90 ? 17.516 -4.164 -12.523 1 90.31 90 TYR A N 1
ATOM 718 C CA . TYR A 1 90 ? 17.891 -5.367 -11.797 1 90.31 90 TYR A CA 1
ATOM 719 C C . TYR A 1 90 ? 17.266 -6.605 -12.422 1 90.31 90 TYR A C 1
ATOM 721 O O . TYR A 1 90 ? 17.906 -7.668 -12.477 1 90.31 90 TYR A O 1
ATOM 729 N N . ALA A 1 91 ? 16.078 -6.457 -12.914 1 88.94 91 ALA A N 1
ATOM 730 C CA . ALA A 1 91 ? 15.352 -7.566 -13.523 1 88.94 91 ALA A CA 1
ATOM 731 C C . ALA A 1 91 ? 15.812 -7.805 -14.953 1 88.94 91 ALA A C 1
ATOM 733 O O . ALA A 1 91 ? 15.383 -8.766 -15.602 1 88.94 91 ALA A O 1
ATOM 734 N N . GLY A 1 92 ? 16.562 -6.961 -15.5 1 87.94 92 GLY A N 1
ATOM 735 C CA . GLY A 1 92 ? 17.047 -7.09 -16.859 1 87.94 92 GLY A CA 1
ATOM 736 C C . GLY A 1 92 ? 15.984 -6.828 -17.906 1 87.94 92 GLY A C 1
ATOM 737 O O . GLY A 1 92 ? 16.016 -7.418 -18.984 1 87.94 92 GLY A O 1
ATOM 738 N N . LEU A 1 93 ? 15.102 -6.008 -17.578 1 90.19 93 LEU A N 1
ATOM 739 C CA . LEU A 1 93 ? 14.008 -5.711 -18.5 1 90.19 93 LEU A CA 1
ATOM 740 C C . LEU A 1 93 ? 14.281 -4.434 -19.281 1 90.19 93 LEU A C 1
ATOM 742 O O . LEU A 1 93 ? 14.68 -3.418 -18.703 1 90.19 93 LEU A O 1
ATOM 746 N N . SER A 1 94 ? 14.07 -4.516 -20.578 1 92.31 94 SER A N 1
ATOM 747 C CA . SER A 1 94 ? 14.219 -3.344 -21.422 1 92.31 94 SER A CA 1
ATOM 748 C C . SER A 1 94 ? 12.992 -2.443 -21.359 1 92.31 94 SER A C 1
ATOM 750 O O . SER A 1 94 ? 11.859 -2.932 -21.328 1 92.31 94 SER A O 1
ATOM 752 N N . TYR A 1 95 ? 13.328 -1.139 -21.297 1 94.56 95 TYR A N 1
ATOM 753 C CA . TYR A 1 95 ? 12.242 -0.166 -21.297 1 94.56 95 TYR A CA 1
ATOM 754 C C . TYR A 1 95 ? 12.711 1.177 -21.844 1 94.56 95 TYR A C 1
ATOM 756 O O . TYR A 1 95 ? 13.906 1.455 -21.891 1 94.56 95 TYR A O 1
ATOM 764 N N . GLU A 1 96 ? 11.766 1.957 -22.328 1 95.5 96 GLU A N 1
ATOM 765 C CA . GLU A 1 96 ? 11.992 3.352 -22.688 1 95.5 96 GLU A CA 1
ATOM 766 C C . GLU A 1 96 ? 11.492 4.297 -21.594 1 95.5 96 GLU A C 1
ATOM 768 O O . GLU A 1 96 ? 10.516 3.992 -20.906 1 95.5 96 GLU A O 1
ATOM 773 N N . GLU A 1 97 ? 12.18 5.375 -21.469 1 93.69 97 GLU A N 1
ATOM 774 C CA . GLU A 1 97 ? 11.727 6.363 -20.484 1 93.69 97 GLU A CA 1
ATOM 775 C C . GLU A 1 97 ? 11.383 7.688 -21.156 1 93.69 97 GLU A C 1
ATOM 777 O O . GLU A 1 97 ? 12.133 8.172 -22.016 1 93.69 97 GLU A O 1
ATOM 782 N N . ARG A 1 98 ? 10.258 8.164 -20.828 1 92.75 98 ARG A N 1
ATOM 783 C CA . ARG A 1 98 ? 9.852 9.508 -21.234 1 92.75 98 ARG A CA 1
ATOM 784 C C . ARG A 1 98 ? 9.766 10.438 -20.031 1 92.75 98 ARG A C 1
ATOM 786 O O . ARG A 1 98 ? 8.969 10.203 -19.109 1 92.75 98 ARG A O 1
ATOM 793 N N . ARG A 1 99 ? 10.539 11.477 -20.109 1 91.75 99 ARG A N 1
ATOM 794 C CA . ARG A 1 99 ? 10.516 12.5 -19.062 1 91.75 99 ARG A CA 1
ATOM 795 C C . ARG A 1 99 ? 9.547 13.625 -19.422 1 91.75 99 ARG A C 1
ATOM 797 O O . ARG A 1 99 ? 9.734 14.312 -20.422 1 91.75 99 ARG A O 1
ATOM 804 N N . LEU A 1 100 ? 8.609 13.766 -18.578 1 90.56 100 LEU A N 1
ATOM 805 C CA . LEU A 1 100 ? 7.547 14.727 -18.844 1 90.56 100 LEU A CA 1
ATOM 806 C C . LEU A 1 100 ? 7.93 16.109 -18.328 1 90.56 100 LEU A C 1
ATOM 808 O O . LEU A 1 100 ? 8.555 16.234 -17.281 1 90.56 100 LEU A O 1
ATOM 812 N N . SER A 1 101 ? 7.441 17.141 -19.047 1 89.38 101 SER A N 1
ATOM 813 C CA . SER A 1 101 ? 7.625 18.516 -18.609 1 89.38 101 SER A CA 1
ATOM 814 C C . SER A 1 101 ? 6.73 18.844 -17.422 1 89.38 101 SER A C 1
ATOM 816 O O . SER A 1 101 ? 5.758 18.125 -17.156 1 89.38 101 SER A O 1
ATOM 818 N N . PRO A 1 102 ? 7.117 19.844 -16.719 1 85.38 102 PRO A N 1
ATOM 819 C CA . PRO A 1 102 ? 6.258 20.266 -15.609 1 85.38 102 PRO A CA 1
ATOM 820 C C . PRO A 1 102 ? 4.816 20.516 -16.047 1 85.38 102 PRO A C 1
ATOM 822 O O . PRO A 1 102 ? 3.879 20.188 -15.312 1 85.38 102 PRO A O 1
ATOM 825 N N . GLU A 1 103 ? 4.676 21.062 -17.203 1 86.38 103 GLU A N 1
ATOM 826 C CA . GLU A 1 103 ? 3.342 21.359 -17.719 1 86.38 103 GLU A CA 1
ATOM 827 C C . GLU A 1 103 ? 2.564 20.078 -18 1 86.38 103 GLU A C 1
ATOM 829 O O . GLU A 1 103 ? 1.384 19.969 -17.656 1 86.38 103 GLU A O 1
ATOM 834 N N . GLU A 1 104 ? 3.238 19.141 -18.562 1 84.75 104 GLU A N 1
ATOM 835 C CA . GLU A 1 104 ? 2.613 17.844 -18.828 1 84.75 104 GLU A CA 1
ATOM 836 C C . GLU A 1 104 ? 2.227 17.141 -17.531 1 84.75 104 GLU A C 1
ATOM 838 O O . GLU A 1 104 ? 1.161 16.531 -17.438 1 84.75 104 GLU A O 1
ATOM 843 N N . CYS A 1 105 ? 3.074 17.234 -16.594 1 83.31 105 CYS A N 1
ATOM 844 C CA . CYS A 1 105 ? 2.822 16.625 -15.289 1 83.31 105 CYS A CA 1
ATOM 845 C C . CYS A 1 105 ? 1.599 17.25 -14.625 1 83.31 105 CYS A C 1
ATOM 847 O O . CYS A 1 105 ? 0.747 16.531 -14.094 1 83.31 105 CYS A O 1
ATOM 849 N N . GLN A 1 106 ? 1.499 18.469 -14.734 1 80.25 106 GLN A N 1
ATOM 850 C CA . GLN A 1 106 ? 0.37 19.188 -14.141 1 80.25 106 GLN A CA 1
ATOM 851 C C . GLN A 1 106 ? -0.937 18.812 -14.844 1 80.25 106 GLN A C 1
ATOM 853 O O . GLN A 1 106 ? -1.977 18.672 -14.188 1 80.25 106 GLN A O 1
ATOM 858 N N . GLN A 1 107 ? -0.872 18.625 -16.125 1 79.06 107 GLN A N 1
ATOM 859 C CA . GLN A 1 107 ? -2.057 18.25 -16.891 1 79.06 107 GLN A CA 1
ATOM 860 C C . GLN A 1 107 ? -2.551 16.875 -16.484 1 79.06 107 GLN A C 1
ATOM 862 O O . GLN A 1 107 ? -3.758 16.625 -16.422 1 79.06 107 GLN A O 1
ATOM 867 N N . MET A 1 108 ? -1.653 16.094 -16.188 1 76 108 MET A N 1
ATOM 868 C CA . MET A 1 108 ? -2.023 14.742 -15.789 1 76 108 MET A CA 1
ATOM 869 C C . MET A 1 108 ? -2.658 14.75 -14.398 1 76 108 MET A C 1
ATOM 871 O O . MET A 1 108 ? -3.59 13.984 -14.141 1 76 108 MET A O 1
ATOM 875 N N . LEU A 1 109 ? -2.184 15.555 -13.562 1 70.81 109 LEU A N 1
ATOM 876 C CA . LEU A 1 109 ? -2.738 15.688 -12.219 1 70.81 109 LEU A CA 1
ATOM 877 C C . LEU A 1 109 ? -4.16 16.234 -12.273 1 70.81 109 LEU A C 1
ATOM 879 O O . LEU A 1 109 ? -5.031 15.781 -11.523 1 70.81 109 LEU A O 1
ATOM 883 N N . LEU A 1 110 ? -4.355 17.109 -13.172 1 66.75 110 LEU A N 1
ATOM 884 C CA . LEU A 1 110 ? -5.648 17.781 -13.289 1 66.75 110 LEU A CA 1
ATOM 885 C C . LEU A 1 110 ? -6.703 16.812 -13.828 1 66.75 110 LEU A C 1
ATOM 887 O O . LEU A 1 110 ? -7.895 16.969 -13.562 1 66.75 110 LEU A O 1
ATOM 891 N N . ARG A 1 111 ? -6.238 15.758 -14.469 1 61.62 111 ARG A N 1
ATOM 892 C CA . ARG A 1 111 ? -7.184 14.789 -15.016 1 61.62 111 ARG A CA 1
ATOM 893 C C . ARG A 1 111 ? -7.707 13.859 -13.922 1 61.62 111 ARG A C 1
ATOM 895 O O . ARG A 1 111 ? -8.625 13.062 -14.164 1 61.62 111 ARG A O 1
ATOM 902 N N . GLY A 1 112 ? -7.273 14.109 -12.695 1 57.72 112 GLY A N 1
ATOM 903 C CA . GLY A 1 112 ? -7.859 13.398 -11.562 1 57.72 112 GLY A CA 1
ATOM 904 C C . GLY A 1 112 ? -7.367 11.969 -11.438 1 57.72 112 GLY A C 1
ATOM 905 O O . GLY A 1 112 ? -7.941 11.18 -10.688 1 57.72 112 GLY A O 1
ATOM 906 N N . GLU A 1 113 ? -6.473 11.562 -12.188 1 57.88 113 GLU A N 1
ATOM 907 C CA . GLU A 1 113 ? -6.012 10.18 -12.125 1 57.88 113 GLU A CA 1
ATOM 908 C C . GLU A 1 113 ? -5.152 9.945 -10.883 1 57.88 113 GLU A C 1
ATOM 910 O O . GLU A 1 113 ? -4.312 10.773 -10.539 1 57.88 113 GLU A O 1
ATOM 915 N N . LEU A 1 114 ? -5.703 9.352 -9.734 1 61.97 114 LEU A N 1
ATOM 916 C CA . LEU A 1 114 ? -4.879 9.047 -8.562 1 61.97 114 LEU A CA 1
ATOM 917 C C . LEU A 1 114 ? -3.967 7.859 -8.836 1 61.97 114 LEU A C 1
ATOM 919 O O . LEU A 1 114 ? -4.355 6.918 -9.531 1 61.97 114 LEU A O 1
ATOM 923 N N . PRO A 1 115 ? -2.697 7.898 -7.957 1 59.75 115 PRO A N 1
ATOM 924 C CA . PRO A 1 115 ? -1.59 8.852 -8.086 1 59.75 115 PRO A CA 1
ATOM 925 C C . PRO A 1 115 ? -1.053 8.93 -9.516 1 59.75 115 PRO A C 1
ATOM 927 O O . PRO A 1 115 ? -0.902 7.906 -10.188 1 59.75 115 PRO A O 1
ATOM 930 N N . PRO A 1 116 ? -0.741 10.211 -10.008 1 64.06 116 PRO A N 1
ATOM 931 C CA . PRO A 1 116 ? -0.588 10.336 -11.453 1 64.06 116 PRO A CA 1
ATOM 932 C C . PRO A 1 116 ? 0.757 9.82 -11.953 1 64.06 116 PRO A C 1
ATOM 934 O O . PRO A 1 116 ? 0.843 9.281 -13.062 1 64.06 116 PRO A O 1
ATOM 937 N N . LEU A 1 117 ? 1.712 9.961 -11.32 1 84.81 117 LEU A N 1
ATOM 938 C CA . LEU A 1 117 ? 3.033 9.609 -11.828 1 84.81 117 LEU A CA 1
ATOM 939 C C . LEU A 1 117 ? 3.904 9.023 -10.727 1 84.81 117 LEU A C 1
ATOM 941 O O . LEU A 1 117 ? 3.711 9.32 -9.547 1 84.81 117 LEU A O 1
ATOM 945 N N . PRO A 1 118 ? 4.699 7.969 -11.07 1 91.88 118 PRO A N 1
ATOM 946 C CA . PRO A 1 118 ? 5.062 7.43 -12.383 1 91.88 118 PRO A CA 1
ATOM 947 C C . PRO A 1 118 ? 4.055 6.402 -12.898 1 91.88 118 PRO A C 1
ATOM 949 O O . PRO A 1 118 ? 3.324 5.797 -12.109 1 91.88 118 PRO A O 1
ATOM 952 N N . VAL A 1 119 ? 4.059 6.293 -14.266 1 93.06 119 VAL A N 1
ATOM 953 C CA . VAL A 1 119 ? 3.195 5.336 -14.945 1 93.06 119 VAL A CA 1
ATOM 954 C C . VAL A 1 119 ? 4.027 4.453 -15.875 1 93.06 119 VAL A C 1
ATOM 956 O O . VAL A 1 119 ? 4.949 4.938 -16.531 1 93.06 119 VAL A O 1
ATOM 959 N N . LEU A 1 120 ? 3.752 3.199 -15.867 1 95.31 120 LEU A N 1
ATOM 960 C CA . LEU A 1 120 ? 4.367 2.271 -16.812 1 95.31 120 LEU A CA 1
ATOM 961 C C . LEU A 1 120 ? 3.373 1.859 -17.891 1 95.31 120 LEU A C 1
ATOM 963 O O . LEU A 1 120 ? 2.348 1.242 -17.594 1 95.31 120 LEU A O 1
ATOM 967 N N . VAL A 1 121 ? 3.674 2.256 -19.109 1 94.12 121 VAL A N 1
ATOM 968 C CA . VAL A 1 121 ? 2.846 1.864 -20.234 1 94.12 121 VAL A CA 1
ATOM 969 C C . VAL A 1 121 ? 3.35 0.543 -20.812 1 94.12 121 VAL A C 1
ATOM 971 O O . VAL A 1 121 ? 4.531 0.413 -21.141 1 94.12 121 VAL A O 1
ATOM 974 N N . VAL A 1 122 ? 2.428 -0.442 -20.922 1 94.38 122 VAL A N 1
ATOM 975 C CA . VAL A 1 122 ? 2.785 -1.778 -21.391 1 94.38 122 VAL A CA 1
ATOM 976 C C . VAL A 1 122 ? 2.139 -2.041 -22.75 1 94.38 122 VAL A C 1
ATOM 978 O O . VAL A 1 122 ? 0.913 -1.999 -22.875 1 94.38 122 VAL A O 1
ATOM 981 N N . ASP A 1 123 ? 2.918 -2.326 -23.75 1 92.25 123 ASP A N 1
ATOM 982 C CA . ASP A 1 123 ? 2.531 -2.672 -25.125 1 92.25 123 ASP A CA 1
ATOM 983 C C . ASP A 1 123 ? 1.558 -1.644 -25.688 1 92.25 123 ASP A C 1
ATOM 985 O O . ASP A 1 123 ? 0.631 -1.999 -26.422 1 92.25 123 ASP A O 1
ATOM 989 N N . GLY A 1 124 ? 1.693 -0.457 -25.25 1 85.88 124 GLY A N 1
ATOM 990 C CA . GLY A 1 124 ? 0.874 0.632 -25.766 1 85.88 124 GLY A CA 1
ATOM 991 C C . GLY A 1 124 ? -0.596 0.483 -25.422 1 85.88 124 GLY A C 1
ATOM 992 O O . GLY A 1 124 ? -1.423 1.293 -25.844 1 85.88 124 GLY A O 1
ATOM 993 N N . GLN A 1 125 ? -0.939 -0.436 -24.625 1 86.88 125 GLN A N 1
ATOM 994 C CA . GLN A 1 125 ? -2.336 -0.776 -24.375 1 86.88 125 GLN A CA 1
ATOM 995 C C . GLN A 1 125 ? -2.707 -0.543 -22.922 1 86.88 125 GLN A C 1
ATOM 997 O O . GLN A 1 125 ? -3.783 -0.02 -22.625 1 86.88 125 GLN A O 1
ATOM 1002 N N . PHE A 1 126 ? -1.764 -0.864 -22.047 1 89.5 126 PHE A N 1
ATOM 1003 C CA . PHE A 1 126 ? -2.09 -0.828 -20.625 1 89.5 126 PHE A CA 1
ATOM 1004 C C . PHE A 1 126 ? -1.266 0.235 -19.906 1 89.5 126 PHE A C 1
ATOM 1006 O O . PHE A 1 126 ? -0.074 0.394 -20.188 1 89.5 126 PHE A O 1
ATOM 1013 N N . GLN A 1 127 ? -1.904 1.003 -19.078 1 90.75 127 GLN A N 1
ATOM 1014 C CA . GLN A 1 127 ? -1.229 1.959 -18.203 1 90.75 127 GLN A CA 1
ATOM 1015 C C . GLN A 1 127 ? -1.303 1.521 -16.75 1 90.75 127 GLN A C 1
ATOM 1017 O O . GLN A 1 127 ? -2.387 1.461 -16.172 1 90.75 127 GLN A O 1
ATOM 1022 N N . LEU A 1 128 ? -0.15 1.198 -16.25 1 93.5 128 LEU A N 1
ATOM 1023 C CA . LEU A 1 128 ? -0.065 0.781 -14.859 1 93.5 128 LEU A CA 1
ATOM 1024 C C . LEU A 1 128 ? 0.366 1.941 -13.969 1 93.5 128 LEU A C 1
ATOM 1026 O O . LEU A 1 128 ? 1.315 2.658 -14.289 1 93.5 128 LEU A O 1
ATOM 1030 N N . SER A 1 129 ? -0.403 2.061 -12.836 1 92.88 129 SER A N 1
ATOM 1031 C CA . SER A 1 129 ? -0.091 3.127 -11.891 1 92.88 129 SER A CA 1
ATOM 1032 C C . SER A 1 129 ? 0.228 2.566 -10.508 1 92.88 129 SER A C 1
ATOM 1034 O O . SER A 1 129 ? 0.09 1.363 -10.273 1 92.88 129 SER A O 1
ATOM 1036 N N . GLN A 1 130 ? 0.663 3.428 -9.703 1 94.94 130 GLN A N 1
ATOM 1037 C CA . GLN A 1 130 ? 1.04 3.109 -8.328 1 94.94 130 GLN A CA 1
ATOM 1038 C C . GLN A 1 130 ? 2.352 2.33 -8.289 1 94.94 130 GLN A C 1
ATOM 1040 O O . GLN A 1 130 ? 2.439 1.223 -8.82 1 94.94 130 GLN A O 1
ATOM 1045 N N . VAL A 1 131 ? 3.248 2.826 -7.621 1 95.94 131 VAL A N 1
ATOM 1046 C CA . VAL A 1 131 ? 4.629 2.357 -7.617 1 95.94 131 VAL A CA 1
ATOM 1047 C C . VAL A 1 131 ? 4.684 0.917 -7.113 1 95.94 131 VAL A C 1
ATOM 1049 O O . VAL A 1 131 ? 5.281 0.049 -7.758 1 95.94 131 VAL A O 1
ATOM 1052 N N . ASN A 1 132 ? 4.012 0.61 -5.969 1 97.62 132 ASN A N 1
ATOM 1053 C CA . ASN A 1 132 ? 4.066 -0.738 -5.414 1 97.62 132 ASN A CA 1
ATOM 1054 C C . ASN A 1 132 ? 3.441 -1.76 -6.359 1 97.62 132 ASN A C 1
ATOM 1056 O O . ASN A 1 132 ? 3.932 -2.885 -6.477 1 97.62 132 ASN A O 1
ATOM 1060 N N . ALA A 1 133 ? 2.367 -1.374 -7.047 1 97.38 133 ALA A N 1
ATOM 1061 C CA . ALA A 1 133 ? 1.733 -2.25 -8.031 1 97.38 133 ALA A CA 1
ATOM 1062 C C . ALA A 1 133 ? 2.672 -2.533 -9.195 1 97.38 133 ALA A C 1
ATOM 1064 O O . ALA A 1 133 ? 2.811 -3.682 -9.633 1 97.38 133 ALA A O 1
ATOM 1065 N N . ILE A 1 134 ? 3.318 -1.5 -9.664 1 96.94 134 ILE A N 1
ATOM 1066 C CA . ILE A 1 134 ? 4.227 -1.639 -10.797 1 96.94 134 ILE A CA 1
ATOM 1067 C C . ILE A 1 134 ? 5.43 -2.484 -10.391 1 96.94 134 ILE A C 1
ATOM 1069 O O . ILE A 1 134 ? 5.902 -3.314 -11.172 1 96.94 134 ILE A O 1
ATOM 1073 N N . LEU A 1 135 ? 5.914 -2.299 -9.195 1 97.5 135 LEU A N 1
ATOM 1074 C CA . LEU A 1 135 ? 7.039 -3.09 -8.711 1 97.5 135 LEU A CA 1
ATOM 1075 C C . LEU A 1 135 ? 6.684 -4.57 -8.664 1 97.5 135 LEU A C 1
ATOM 1077 O O . LEU A 1 135 ? 7.492 -5.422 -9.039 1 97.5 135 LEU A O 1
ATOM 1081 N N . ARG A 1 136 ? 5.504 -4.902 -8.211 1 96.69 136 ARG A N 1
ATOM 1082 C CA . ARG A 1 136 ? 5.074 -6.297 -8.188 1 96.69 136 ARG A CA 1
ATOM 1083 C C . ARG A 1 136 ? 4.922 -6.844 -9.602 1 96.69 136 ARG A C 1
ATOM 1085 O O . ARG A 1 136 ? 5.234 -8.008 -9.859 1 96.69 136 ARG A O 1
ATOM 1092 N N . TYR A 1 137 ? 4.461 -5.953 -10.531 1 96.38 137 TYR A N 1
ATOM 1093 C CA . TYR A 1 137 ? 4.379 -6.332 -11.938 1 96.38 137 TYR A CA 1
ATOM 1094 C C . TYR A 1 137 ? 5.754 -6.695 -12.484 1 96.38 137 TYR A C 1
ATOM 1096 O O . TYR A 1 137 ? 5.926 -7.742 -13.109 1 96.38 137 TYR A O 1
ATOM 1104 N N . VAL A 1 138 ? 6.738 -5.902 -12.227 1 94.88 138 VAL A N 1
ATOM 1105 C CA . VAL A 1 138 ? 8.109 -6.109 -12.672 1 94.88 138 VAL A CA 1
ATOM 1106 C C . VAL A 1 138 ? 8.656 -7.41 -12.078 1 94.88 138 VAL A C 1
ATOM 1108 O O . VAL A 1 138 ? 9.297 -8.195 -12.781 1 94.88 138 VAL A O 1
ATOM 1111 N N . ALA A 1 139 ? 8.375 -7.605 -10.844 1 94.44 139 ALA A N 1
ATOM 1112 C CA . ALA A 1 139 ? 8.844 -8.82 -10.18 1 94.44 139 ALA A CA 1
ATOM 1113 C C . ALA A 1 139 ? 8.25 -10.062 -10.828 1 94.44 139 ALA A C 1
ATOM 1115 O O . ALA A 1 139 ? 8.93 -11.078 -10.977 1 94.44 139 ALA A O 1
ATOM 1116 N N . LYS A 1 140 ? 7.016 -10.008 -11.18 1 91.31 140 LYS A N 1
ATOM 1117 C CA . LYS A 1 140 ? 6.344 -11.141 -11.812 1 91.31 140 LYS A CA 1
ATOM 1118 C C . LYS A 1 140 ? 6.953 -11.453 -13.172 1 91.31 140 LYS A C 1
ATOM 1120 O O . LYS A 1 140 ? 7.012 -12.617 -13.586 1 91.31 140 LYS A O 1
ATOM 1125 N N . LEU A 1 141 ? 7.363 -10.461 -13.844 1 90.19 141 LEU A N 1
ATOM 1126 C CA . LEU A 1 141 ? 7.957 -10.648 -15.164 1 90.19 141 LEU A CA 1
ATOM 1127 C C . LEU A 1 141 ? 9.336 -11.289 -15.055 1 90.19 141 LEU A C 1
ATOM 1129 O O . LEU A 1 141 ? 9.805 -11.938 -15.992 1 90.19 141 LEU A O 1
ATOM 1133 N N . SER A 1 142 ? 9.969 -11.047 -13.992 1 83.06 142 SER A N 1
ATOM 1134 C CA . SER A 1 142 ? 11.336 -11.531 -13.82 1 83.06 142 SER A CA 1
ATOM 1135 C C . SER A 1 142 ? 11.352 -13.016 -13.469 1 83.06 142 SER A C 1
ATOM 1137 O O . SER A 1 142 ? 12.422 -13.625 -13.383 1 83.06 142 SER A O 1
ATOM 1139 N N . HIS A 1 143 ? 10.188 -13.766 -13.625 1 64.12 143 HIS A N 1
ATOM 1140 C CA . HIS A 1 143 ? 9.977 -15.195 -13.438 1 64.12 143 HIS A CA 1
ATOM 1141 C C . HIS A 1 143 ? 10.727 -15.703 -12.211 1 64.12 143 HIS A C 1
ATOM 1143 O O . HIS A 1 143 ? 11.398 -16.734 -12.273 1 64.12 143 HIS A O 1
ATOM 1149 N N . GLY A 1 144 ? 10.57 -15.109 -11.055 1 57.97 144 GLY A N 1
ATOM 1150 C CA . GLY A 1 144 ? 11.094 -15.609 -9.797 1 57.97 144 GLY A CA 1
ATOM 1151 C C . GLY A 1 144 ? 12.602 -15.742 -9.781 1 57.97 144 GLY A C 1
ATOM 1152 O O . GLY A 1 144 ? 13.203 -16.016 -8.742 1 57.97 144 GLY A O 1
ATOM 1153 N N . SER A 1 145 ? 13.203 -15.609 -10.945 1 53.12 145 SER A N 1
ATOM 1154 C CA . SER A 1 145 ? 14.625 -15.938 -11.055 1 53.12 145 SER A CA 1
ATOM 1155 C C . SER A 1 145 ? 15.484 -14.953 -10.273 1 53.12 145 SER A C 1
ATOM 1157 O O . SER A 1 145 ? 16.594 -15.281 -9.859 1 53.12 145 SER A O 1
ATOM 1159 N N . CYS A 1 146 ? 14.836 -13.883 -9.984 1 64.31 146 CYS A N 1
ATOM 1160 C CA . CYS A 1 146 ? 15.75 -12.875 -9.445 1 64.31 146 CYS A CA 1
ATOM 1161 C C . CYS A 1 146 ? 15.461 -12.617 -7.977 1 64.31 146 CYS A C 1
ATOM 1163 O O . CYS A 1 146 ? 16.109 -11.773 -7.352 1 64.31 146 CYS A O 1
ATOM 1165 N N . GLY A 1 147 ? 14.586 -13.375 -7.426 1 81.06 147 GLY A N 1
ATOM 1166 C CA . GLY A 1 147 ? 14.375 -13.234 -5.996 1 81.06 147 GLY A CA 1
ATOM 1167 C C . GLY A 1 147 ? 13.672 -11.945 -5.617 1 81.06 147 GLY A C 1
ATOM 1168 O O . GLY A 1 147 ? 13.617 -11.586 -4.441 1 81.06 147 GLY A O 1
ATOM 1169 N N . LEU A 1 148 ? 13.133 -11.273 -6.602 1 92.19 148 LEU A N 1
ATOM 1170 C CA . LEU A 1 148 ? 12.555 -9.961 -6.355 1 92.19 148 LEU A CA 1
ATOM 1171 C C . LEU A 1 148 ? 11.273 -10.07 -5.531 1 92.19 148 LEU A C 1
ATOM 1173 O O . LEU A 1 148 ? 10.875 -9.117 -4.867 1 92.19 148 LEU A O 1
ATOM 1177 N N . TYR A 1 149 ? 10.688 -11.203 -5.652 1 94.44 149 TYR A N 1
ATOM 1178 C CA . TYR A 1 149 ? 9.43 -11.461 -4.953 1 94.44 149 TYR A CA 1
ATOM 1179 C C . TYR A 1 149 ? 9.273 -12.945 -4.645 1 94.44 149 TYR A C 1
ATOM 1181 O O . TYR A 1 149 ? 9.109 -13.758 -5.555 1 94.44 149 TYR A O 1
ATOM 1189 N N . PRO A 1 150 ? 9.281 -13.25 -3.369 1 92.5 150 PRO A N 1
ATOM 1190 C CA . PRO A 1 150 ? 9.281 -14.672 -3.006 1 92.5 150 PRO A CA 1
ATOM 1191 C C . PRO A 1 150 ? 7.992 -15.383 -3.404 1 92.5 150 PRO A C 1
ATOM 1193 O O . PRO A 1 150 ? 6.914 -14.781 -3.363 1 92.5 150 PRO A O 1
ATOM 1196 N N . GLU A 1 151 ? 8.117 -16.656 -3.672 1 87.81 151 GLU A N 1
ATOM 1197 C CA . GLU A 1 151 ? 6.953 -17.5 -3.963 1 87.81 151 GLU A CA 1
ATOM 1198 C C . GLU A 1 151 ? 6.25 -17.938 -2.68 1 87.81 151 GLU A C 1
ATOM 1200 O O . GLU A 1 151 ? 5.031 -18.094 -2.66 1 87.81 151 GLU A O 1
ATOM 1205 N N . ASP A 1 152 ? 7.051 -18.078 -1.644 1 90.56 152 ASP A N 1
ATOM 1206 C CA . ASP A 1 152 ? 6.5 -18.453 -0.344 1 90.56 152 ASP A CA 1
ATOM 1207 C C . ASP A 1 152 ? 5.496 -17.406 0.147 1 90.56 152 ASP A C 1
ATOM 1209 O O . ASP A 1 152 ? 5.82 -16.219 0.236 1 90.56 152 ASP A O 1
ATOM 1213 N N . PRO A 1 153 ? 4.289 -17.844 0.486 1 93.31 153 PRO A N 1
ATOM 1214 C CA . PRO A 1 153 ? 3.234 -16.875 0.826 1 93.31 153 PRO A CA 1
ATOM 1215 C C . PRO A 1 153 ? 3.588 -16.031 2.041 1 93.31 153 PRO A C 1
ATOM 1217 O O . PRO A 1 153 ? 3.293 -14.828 2.062 1 93.31 153 PRO A O 1
ATOM 1220 N N . VAL A 1 154 ? 4.199 -16.578 2.996 1 93.56 154 VAL A N 1
ATOM 1221 C CA . VAL A 1 154 ? 4.543 -15.828 4.199 1 93.56 154 VAL A CA 1
ATOM 1222 C C . VAL A 1 154 ? 5.641 -14.812 3.885 1 93.56 154 VAL A C 1
ATOM 1224 O O . VAL A 1 154 ? 5.547 -13.648 4.273 1 93.56 154 VAL A O 1
ATOM 1227 N N . LYS A 1 155 ? 6.633 -15.242 3.15 1 93.75 155 LYS A N 1
ATOM 1228 C CA . LYS A 1 155 ? 7.746 -14.359 2.82 1 93.75 155 LYS A CA 1
ATOM 1229 C C . LYS A 1 155 ? 7.289 -13.211 1.914 1 93.75 155 LYS A C 1
ATOM 1231 O O . LYS A 1 155 ? 7.738 -12.078 2.066 1 93.75 155 LYS A O 1
ATOM 1236 N N . SER A 1 156 ? 6.426 -13.547 0.975 1 95.5 156 SER A N 1
ATOM 1237 C CA . SER A 1 156 ? 5.91 -12.484 0.113 1 95.5 156 SER A CA 1
ATOM 1238 C C . SER A 1 156 ? 5.062 -11.492 0.902 1 95.5 156 SER A C 1
ATOM 1240 O O . SER A 1 156 ? 5.09 -10.289 0.629 1 95.5 156 SER A O 1
ATOM 1242 N N . ALA A 1 157 ? 4.344 -11.984 1.871 1 95.88 157 ALA A N 1
ATOM 1243 C CA . ALA A 1 157 ? 3.553 -11.102 2.723 1 95.88 157 ALA A CA 1
ATOM 1244 C C . ALA A 1 157 ? 4.453 -10.164 3.527 1 95.88 157 ALA A C 1
ATOM 1246 O O . ALA A 1 157 ? 4.102 -9.008 3.76 1 95.88 157 ALA A O 1
ATOM 1247 N N . CYS A 1 158 ? 5.566 -10.664 3.908 1 94.38 158 CYS A N 1
ATOM 1248 C CA . CYS A 1 158 ? 6.52 -9.836 4.637 1 94.38 158 CYS A CA 1
ATOM 1249 C C . CYS A 1 158 ? 7.07 -8.727 3.752 1 94.38 158 CYS A C 1
ATOM 1251 O O . CYS A 1 158 ? 7.18 -7.578 4.184 1 94.38 158 CYS A O 1
ATOM 1253 N N . VAL A 1 159 ? 7.363 -9.094 2.551 1 97 159 VAL A N 1
ATOM 1254 C CA . VAL A 1 159 ? 7.82 -8.109 1.582 1 97 159 VAL A CA 1
ATOM 1255 C C . VAL A 1 159 ? 6.746 -7.035 1.392 1 97 159 VAL A C 1
ATOM 1257 O O . VAL A 1 159 ? 7.035 -5.84 1.454 1 97 159 VAL A O 1
ATOM 1260 N N . ASP A 1 160 ? 5.559 -7.48 1.271 1 97.5 160 ASP A N 1
ATOM 1261 C CA . ASP A 1 160 ? 4.441 -6.566 1.054 1 97.5 160 ASP A CA 1
ATOM 1262 C C . ASP A 1 160 ? 4.211 -5.68 2.277 1 97.5 160 ASP A C 1
ATOM 1264 O O . ASP A 1 160 ? 3.865 -4.504 2.143 1 97.5 160 ASP A O 1
ATOM 1268 N N . ALA A 1 161 ? 4.379 -6.223 3.426 1 95.75 161 ALA A N 1
ATOM 1269 C CA . ALA A 1 161 ? 4.184 -5.445 4.648 1 95.75 161 ALA A CA 1
ATOM 1270 C C . ALA A 1 161 ? 5.188 -4.297 4.734 1 95.75 161 ALA A C 1
ATOM 1272 O O . ALA A 1 161 ? 4.824 -3.174 5.086 1 95.75 161 ALA A O 1
ATOM 1273 N N . VAL A 1 162 ? 6.375 -4.578 4.375 1 96.38 162 VAL A N 1
ATOM 1274 C CA . VAL A 1 162 ? 7.418 -3.559 4.398 1 96.38 162 VAL A CA 1
ATOM 1275 C C . VAL A 1 162 ? 7.102 -2.477 3.369 1 96.38 162 VAL A C 1
ATOM 1277 O O . VAL A 1 162 ? 7.254 -1.283 3.645 1 96.38 162 VAL A O 1
ATOM 1280 N N . MET A 1 163 ? 6.656 -2.896 2.207 1 97.31 163 MET A N 1
ATOM 1281 C CA . MET A 1 163 ? 6.273 -1.952 1.161 1 97.31 163 MET A CA 1
ATOM 1282 C C . MET A 1 163 ? 5.137 -1.052 1.632 1 97.31 163 MET A C 1
ATOM 1284 O O . MET A 1 163 ? 5.141 0.152 1.367 1 97.31 163 MET A O 1
ATOM 1288 N N . ASP A 1 164 ? 4.227 -1.646 2.312 1 96.25 164 ASP A N 1
ATOM 1289 C CA . ASP A 1 164 ? 3.092 -0.886 2.824 1 96.25 164 ASP A CA 1
ATOM 1290 C C . ASP A 1 164 ? 3.531 0.095 3.908 1 96.25 164 ASP A C 1
ATOM 1292 O O . ASP A 1 164 ? 3.016 1.211 3.99 1 96.25 164 ASP A O 1
ATOM 1296 N N . ASP A 1 165 ? 4.492 -0.305 4.75 1 94.69 165 ASP A N 1
ATOM 1297 C CA . ASP A 1 165 ? 5.062 0.615 5.727 1 94.69 165 ASP A CA 1
ATOM 1298 C C . ASP A 1 165 ? 5.668 1.839 5.043 1 94.69 165 ASP A C 1
ATOM 1300 O O . ASP A 1 165 ? 5.469 2.969 5.492 1 94.69 165 ASP A O 1
ATOM 1304 N N . CYS A 1 166 ? 6.34 1.547 4.043 1 96.56 166 CYS A N 1
ATOM 1305 C CA . CYS A 1 166 ? 6.992 2.611 3.285 1 96.56 166 CYS A CA 1
ATOM 1306 C C . CYS A 1 166 ? 5.961 3.535 2.65 1 96.56 166 CYS A C 1
ATOM 1308 O O . CYS A 1 166 ? 6.117 4.758 2.678 1 96.56 166 CYS A O 1
ATOM 1310 N N . ALA A 1 167 ? 4.953 2.951 2.076 1 94.75 167 ALA A N 1
ATOM 1311 C CA . ALA A 1 167 ? 3.898 3.734 1.442 1 94.75 167 ALA A CA 1
ATOM 1312 C C . ALA A 1 167 ? 3.189 4.625 2.459 1 94.75 167 ALA A C 1
ATOM 1314 O O . ALA A 1 167 ? 2.854 5.773 2.158 1 94.75 167 ALA A O 1
ATOM 1315 N N . GLU A 1 168 ? 2.973 4.109 3.592 1 92.19 168 GLU A N 1
ATOM 1316 C CA . GLU A 1 168 ? 2.342 4.902 4.645 1 92.19 168 GLU A CA 1
ATOM 1317 C C . GLU A 1 168 ? 3.227 6.074 5.062 1 92.19 168 GLU A C 1
ATOM 1319 O O . GLU A 1 168 ? 2.736 7.184 5.27 1 92.19 168 GLU A O 1
ATOM 1324 N N . MET A 1 169 ? 4.492 5.793 5.238 1 93.31 169 MET A N 1
ATOM 1325 C CA . MET A 1 169 ? 5.449 6.855 5.539 1 93.31 169 MET A CA 1
ATOM 1326 C C . MET A 1 169 ? 5.391 7.953 4.48 1 93.31 169 MET A C 1
ATOM 1328 O O . MET A 1 169 ? 5.289 9.133 4.812 1 93.31 169 MET A O 1
ATOM 1332 N N . SER A 1 170 ? 5.426 7.508 3.254 1 93.19 170 SER A N 1
ATOM 1333 C CA . SER A 1 170 ? 5.422 8.453 2.143 1 93.19 170 SER A CA 1
ATOM 1334 C C . SER A 1 170 ? 4.156 9.305 2.141 1 93.19 170 SER A C 1
ATOM 1336 O O . SER A 1 170 ? 4.211 10.516 1.923 1 93.19 170 SER A O 1
ATOM 1338 N N . ALA A 1 171 ? 3.045 8.734 2.385 1 89.81 171 ALA A N 1
ATOM 1339 C CA . ALA A 1 171 ? 1.773 9.445 2.422 1 89.81 171 ALA A CA 1
ATOM 1340 C C . ALA A 1 171 ? 1.738 10.445 3.576 1 89.81 171 ALA A C 1
ATOM 1342 O O . ALA A 1 171 ? 1.24 11.562 3.424 1 89.81 171 ALA A O 1
ATOM 1343 N N . THR A 1 172 ? 2.229 10.031 4.703 1 89.62 172 THR A N 1
ATOM 1344 C CA . THR A 1 172 ? 2.256 10.898 5.879 1 89.62 172 THR A CA 1
ATOM 1345 C C . THR A 1 172 ? 3.1 12.141 5.613 1 89.62 172 THR A C 1
ATOM 1347 O O . THR A 1 172 ? 2.668 13.258 5.898 1 89.62 172 THR A O 1
ATOM 1350 N N . PHE A 1 173 ? 4.191 11.977 5.023 1 91.12 173 PHE A N 1
ATOM 1351 C CA . PHE A 1 173 ? 5.074 13.109 4.781 1 91.12 173 PHE A CA 1
ATOM 1352 C C . PHE A 1 173 ? 4.559 13.961 3.627 1 91.12 173 PHE A C 1
ATOM 1354 O O . PHE A 1 173 ? 4.812 15.164 3.576 1 91.12 173 PHE A O 1
ATOM 1361 N N . ALA A 1 174 ? 3.871 13.328 2.678 1 86.88 174 ALA A N 1
ATOM 1362 C CA . ALA A 1 174 ? 3.211 14.125 1.647 1 86.88 174 ALA A CA 1
ATOM 1363 C C . ALA A 1 174 ? 2.207 15.094 2.264 1 86.88 174 ALA A C 1
ATOM 1365 O O . ALA A 1 174 ? 2.094 16.25 1.825 1 86.88 174 ALA A O 1
ATOM 1366 N N . CYS A 1 175 ? 1.541 14.648 3.293 1 84.75 175 CYS A N 1
ATOM 1367 C CA . CYS A 1 175 ? 0.583 15.492 4 1 84.75 175 CYS A CA 1
ATOM 1368 C C . CYS A 1 175 ? 1.292 16.609 4.758 1 84.75 175 CYS A C 1
ATOM 1370 O O . CYS A 1 175 ? 0.808 17.734 4.797 1 84.75 175 CYS A O 1
ATOM 1372 N N . LEU A 1 176 ? 2.42 16.312 5.289 1 85.75 176 LEU A N 1
ATOM 1373 C CA . LEU A 1 176 ? 3.172 17.281 6.078 1 85.75 176 LEU A CA 1
ATOM 1374 C C . LEU A 1 176 ? 3.811 18.328 5.176 1 85.75 176 LEU A C 1
ATOM 1376 O O . LEU A 1 176 ? 3.969 19.484 5.578 1 85.75 176 LEU A O 1
ATOM 1380 N N . GLN A 1 177 ? 4.098 17.906 3.992 1 83.5 177 GLN A N 1
ATOM 1381 C CA . GLN A 1 177 ? 4.77 18.812 3.066 1 83.5 177 GLN A CA 1
ATOM 1382 C C . GLN A 1 177 ? 3.779 19.781 2.428 1 83.5 177 GLN A C 1
ATOM 1384 O O . GLN A 1 177 ? 4.145 20.906 2.061 1 83.5 177 GLN A O 1
ATOM 1389 N N . GLN A 1 178 ? 2.562 19.359 2.316 1 80.12 178 GLN A N 1
ATOM 1390 C CA . GLN A 1 178 ? 1.552 20.203 1.675 1 80.12 178 GLN A CA 1
ATOM 1391 C C . GLN A 1 178 ? 0.277 20.266 2.512 1 80.12 178 GLN A C 1
ATOM 1393 O O . GLN A 1 178 ? -0.801 19.891 2.039 1 80.12 178 GLN A O 1
ATOM 1398 N N . PRO A 1 179 ? 0.455 20.922 3.615 1 75.25 179 PRO A N 1
ATOM 1399 C CA . PRO A 1 179 ? -0.718 20.969 4.492 1 75.25 179 PRO A CA 1
ATOM 1400 C C . PRO A 1 179 ? -1.851 21.812 3.912 1 75.25 179 PRO A C 1
ATOM 1402 O O . PRO A 1 179 ? -3.01 21.656 4.301 1 75.25 179 PRO A O 1
ATOM 1405 N N . GLU A 1 180 ? -1.493 22.641 2.99 1 74 180 GLU A N 1
ATOM 1406 C CA . GLU A 1 180 ? -2.502 23.484 2.367 1 74 180 GLU A CA 1
ATOM 1407 C C . GLU A 1 180 ? -3.51 22.656 1.575 1 74 180 GLU A C 1
ATOM 1409 O O . GLU A 1 180 ? -4.68 23.031 1.468 1 74 180 GLU A O 1
ATOM 1414 N N . ARG A 1 181 ? -3.057 21.578 1.179 1 73.56 181 ARG A N 1
ATOM 1415 C CA . ARG A 1 181 ? -3.947 20.703 0.418 1 73.56 181 ARG A CA 1
ATOM 1416 C C . ARG A 1 181 ? -4.98 20.047 1.329 1 73.56 181 ARG A C 1
ATOM 1418 O O . ARG A 1 181 ? -6.008 19.547 0.857 1 73.56 181 ARG A O 1
ATOM 1425 N N . LEU A 1 182 ? -4.648 20.172 2.594 1 75.81 182 LEU A N 1
ATOM 1426 C CA . LEU A 1 182 ? -5.535 19.562 3.572 1 75.81 182 LEU A CA 1
ATOM 1427 C C . LEU A 1 182 ? -6.309 20.625 4.348 1 75.81 182 LEU A C 1
ATOM 1429 O O . LEU A 1 182 ? -7 20.312 5.32 1 75.81 182 LEU A O 1
ATOM 1433 N N . GLY A 1 183 ? -6.09 21.891 3.873 1 72.88 183 GLY A N 1
ATOM 1434 C CA . GLY A 1 183 ? -6.738 22.984 4.578 1 72.88 183 GLY A CA 1
ATOM 1435 C C . GLY A 1 183 ? -6.031 23.375 5.863 1 72.88 183 GLY A C 1
ATOM 1436 O O . GLY A 1 183 ? -6.594 24.078 6.699 1 72.88 183 GLY A O 1
ATOM 1437 N N . LEU A 1 184 ? -4.887 22.844 6.082 1 68.88 184 LEU A N 1
ATOM 1438 C CA . LEU A 1 184 ? -4.141 23.062 7.316 1 68.88 184 LEU A CA 1
ATOM 1439 C C . LEU A 1 184 ? -3.018 24.078 7.102 1 68.88 184 LEU A C 1
ATOM 1441 O O . LEU A 1 184 ? -2.023 24.062 7.828 1 68.88 184 LEU A O 1
ATOM 1445 N N . GLY A 1 185 ? -3.064 24.938 6.172 1 62.69 185 GLY A N 1
ATOM 1446 C CA . GLY A 1 185 ? -1.992 25.797 5.707 1 62.69 185 GLY A CA 1
ATOM 1447 C C . GLY A 1 185 ? -1.772 27.016 6.594 1 62.69 185 GLY A C 1
ATOM 1448 O O . GLY A 1 185 ? -1.171 28 6.168 1 62.69 185 GLY A O 1
ATOM 1449 N N . LEU A 1 186 ? -2.191 27.031 7.781 1 58.78 186 LEU A N 1
ATOM 1450 C CA . LEU A 1 186 ? -1.92 28.266 8.5 1 58.78 186 LEU A CA 1
ATOM 1451 C C . LEU A 1 186 ? -0.478 28.312 8.992 1 58.78 186 LEU A C 1
ATOM 1453 O O . LEU A 1 186 ? 0.088 27.266 9.352 1 58.78 186 LEU A O 1
ATOM 1457 N N . GLU A 1 187 ? 0.174 29.531 8.766 1 59.28 187 GLU A N 1
ATOM 1458 C CA . GLU A 1 187 ? 1.561 29.828 9.125 1 59.28 187 GLU A CA 1
ATOM 1459 C C . GLU A 1 187 ? 1.938 29.172 10.445 1 59.28 187 GLU A C 1
ATOM 1461 O O . GLU A 1 187 ? 3.014 28.578 10.57 1 59.28 187 GLU A O 1
ATOM 1466 N N . ALA A 1 188 ? 1.173 29.469 11.508 1 57.03 188 ALA A N 1
ATOM 1467 C CA . ALA A 1 188 ? 1.517 28.938 12.82 1 57.03 188 ALA A CA 1
ATOM 1468 C C . ALA A 1 188 ? 1.555 27.406 12.805 1 57.03 188 ALA A C 1
ATOM 1470 O O . ALA A 1 188 ? 2.346 26.797 13.516 1 57.03 188 ALA A O 1
ATOM 1471 N N . CYS A 1 189 ? 1.016 26.812 11.773 1 62.88 189 CYS A N 1
ATOM 1472 C CA . CYS A 1 189 ? 0.889 25.375 11.688 1 62.88 189 CYS A CA 1
ATOM 1473 C C . CYS A 1 189 ? 2.105 24.75 11 1 62.88 189 CYS A C 1
ATOM 1475 O O . CYS A 1 189 ? 2.545 23.672 11.375 1 62.88 189 CYS A O 1
ATOM 1477 N N . VAL A 1 190 ? 2.855 25.719 10.445 1 66.69 190 VAL A N 1
ATOM 1478 C CA . VAL A 1 190 ? 3.963 25.188 9.656 1 66.69 190 VAL A CA 1
ATOM 1479 C C . VAL A 1 190 ? 5.152 24.891 10.57 1 66.69 190 VAL A C 1
ATOM 1481 O O . VAL A 1 190 ? 5.77 23.828 10.461 1 66.69 190 VAL A O 1
ATOM 1484 N N . GLU A 1 191 ? 5.461 25.812 11.492 1 72.31 191 GLU A N 1
ATOM 1485 C CA . GLU A 1 191 ? 6.582 25.594 12.398 1 72.31 191 GLU A CA 1
ATOM 1486 C C . GLU A 1 191 ? 6.328 24.391 13.312 1 72.31 191 GLU A C 1
ATOM 1488 O O . GLU A 1 191 ? 7.23 23.594 13.57 1 72.31 191 GLU A O 1
ATOM 1493 N N . ARG A 1 192 ? 5.16 24.344 13.75 1 74.62 192 ARG A N 1
ATOM 1494 C CA . ARG A 1 192 ? 4.805 23.234 14.625 1 74.62 192 ARG A CA 1
ATOM 1495 C C . ARG A 1 192 ? 4.832 21.906 13.883 1 74.62 192 ARG A C 1
ATOM 1497 O O . ARG A 1 192 ? 5.262 20.891 14.422 1 74.62 192 ARG A O 1
ATOM 1504 N N . ALA A 1 193 ? 4.461 21.984 12.711 1 74.31 193 ALA A N 1
ATOM 1505 C CA . ALA A 1 193 ? 4.473 20.781 11.875 1 74.31 193 ALA A CA 1
ATOM 1506 C C . ALA A 1 193 ? 5.902 20.312 11.609 1 74.31 193 ALA A C 1
ATOM 1508 O O . ALA A 1 193 ? 6.184 19.125 11.641 1 74.31 193 ALA A O 1
ATOM 1509 N N . GLN A 1 194 ? 6.699 21.281 11.438 1 76.75 194 GLN A N 1
ATOM 1510 C CA . GLN A 1 194 ? 8.094 20.953 11.18 1 76.75 194 GLN A CA 1
ATOM 1511 C C . GLN A 1 194 ? 8.742 20.312 12.406 1 76.75 194 GLN A C 1
ATOM 1513 O O . GLN A 1 194 ? 9.477 19.328 12.289 1 76.75 194 GLN A O 1
ATOM 1518 N N . GLN A 1 195 ? 8.477 20.891 13.477 1 81.5 195 GLN A N 1
ATOM 1519 C CA . GLN A 1 195 ? 9.031 20.359 14.719 1 81.5 195 GLN A CA 1
ATOM 1520 C C . GLN A 1 195 ? 8.484 18.969 15.016 1 81.5 195 GLN A C 1
ATOM 1522 O O . GLN A 1 195 ? 9.234 18.078 15.398 1 81.5 195 GLN A O 1
ATOM 1527 N N . SER A 1 196 ? 7.25 18.812 14.82 1 83 196 SER A N 1
ATOM 1528 C CA . SER A 1 196 ? 6.641 17.5 15.047 1 83 196 SER A CA 1
ATOM 1529 C C . SER A 1 196 ? 7.176 16.453 14.07 1 83 196 SER A C 1
ATOM 1531 O O . SER A 1 196 ? 7.398 15.305 14.453 1 83 196 SER A O 1
ATOM 1533 N N . ALA A 1 197 ? 7.367 16.922 12.875 1 85.81 197 ALA A N 1
ATOM 1534 C CA . ALA A 1 197 ? 7.906 16.031 11.852 1 85.81 197 ALA A CA 1
ATOM 1535 C C . ALA A 1 197 ? 9.258 15.469 12.273 1 85.81 197 ALA A C 1
ATOM 1537 O O . ALA A 1 197 ? 9.5 14.266 12.172 1 85.81 197 ALA A O 1
ATOM 1538 N N . LYS A 1 198 ? 10.07 16.297 12.773 1 88 198 LYS A N 1
ATOM 1539 C CA . LYS A 1 198 ? 11.438 15.914 13.125 1 88 198 LYS A CA 1
ATOM 1540 C C . LYS A 1 198 ? 11.453 15.141 14.445 1 88 198 LYS A C 1
ATOM 1542 O O . LYS A 1 198 ? 12.188 14.156 14.578 1 88 198 LYS A O 1
ATOM 1547 N N . ASP A 1 199 ? 10.625 15.539 15.328 1 88.06 199 ASP A N 1
ATOM 1548 C CA . ASP A 1 199 ? 10.75 15.039 16.688 1 88.06 199 ASP A CA 1
ATOM 1549 C C . ASP A 1 199 ? 9.93 13.773 16.891 1 88.06 199 ASP A C 1
ATOM 1551 O O . ASP A 1 199 ? 10.281 12.922 17.719 1 88.06 199 ASP A O 1
ATOM 1555 N N . THR A 1 200 ? 8.867 13.641 16.141 1 87.31 200 THR A N 1
ATOM 1556 C CA . THR A 1 200 ? 7.969 12.539 16.469 1 87.31 200 THR A CA 1
ATOM 1557 C C . THR A 1 200 ? 7.672 11.695 15.242 1 87.31 200 THR A C 1
ATOM 1559 O O . THR A 1 200 ? 7.824 10.469 15.273 1 87.31 200 THR A O 1
ATOM 1562 N N . VAL A 1 201 ? 7.371 12.328 14.164 1 89.25 201 VAL A N 1
ATOM 1563 C CA . VAL A 1 201 ? 6.871 11.586 13.008 1 89.25 201 VAL A CA 1
ATOM 1564 C C . VAL A 1 201 ? 8.016 10.828 12.344 1 89.25 201 VAL A C 1
ATOM 1566 O O . VAL A 1 201 ? 7.93 9.617 12.141 1 89.25 201 VAL A O 1
ATOM 1569 N N . ALA A 1 202 ? 9.07 11.516 12.055 1 93.06 202 ALA A N 1
ATOM 1570 C CA . ALA A 1 202 ? 10.188 10.898 11.352 1 93.06 202 ALA A CA 1
ATOM 1571 C C . ALA A 1 202 ? 10.797 9.773 12.188 1 93.06 202 ALA A C 1
ATOM 1573 O O . ALA A 1 202 ? 10.984 8.656 11.688 1 93.06 202 ALA A O 1
ATOM 1574 N N . PRO A 1 203 ? 11.047 9.977 13.477 1 91.75 203 PRO A N 1
ATOM 1575 C CA . PRO A 1 203 ? 11.648 8.906 14.273 1 91.75 203 PRO A CA 1
ATOM 1576 C C . PRO A 1 203 ? 10.773 7.652 14.328 1 91.75 203 PRO A C 1
ATOM 1578 O O . PRO A 1 203 ? 11.297 6.535 14.391 1 91.75 203 PRO A O 1
ATOM 1581 N N . ARG A 1 204 ? 9.477 7.789 14.266 1 88.94 204 ARG A N 1
ATOM 1582 C CA . ARG A 1 204 ? 8.578 6.637 14.281 1 88.94 204 ARG A CA 1
ATOM 1583 C C . ARG A 1 204 ? 8.875 5.699 13.109 1 88.94 204 ARG A C 1
ATOM 1585 O O . ARG A 1 204 ? 9 4.488 13.297 1 88.94 204 ARG A O 1
ATOM 1592 N N . TYR A 1 205 ? 9.023 6.258 11.984 1 93.06 205 TYR A N 1
ATOM 1593 C CA . TYR A 1 205 ? 9.266 5.453 10.789 1 93.06 205 TYR A CA 1
ATOM 1594 C C . TYR A 1 205 ? 10.734 5.055 10.688 1 93.06 205 TYR A C 1
ATOM 1596 O O . TYR A 1 205 ? 11.047 3.906 10.375 1 93.06 205 TYR A O 1
ATOM 1604 N N . LEU A 1 206 ? 11.625 5.996 10.992 1 95.38 206 LEU A N 1
ATOM 1605 C CA . LEU A 1 206 ? 13.055 5.73 10.844 1 95.38 206 LEU A CA 1
ATOM 1606 C C . LEU A 1 206 ? 13.516 4.672 11.836 1 95.38 206 LEU A C 1
ATOM 1608 O O . LEU A 1 206 ? 14.312 3.795 11.492 1 95.38 206 LEU A O 1
ATOM 1612 N N . ASP A 1 207 ? 13.008 4.719 13.031 1 93.38 207 ASP A N 1
ATOM 1613 C CA . ASP A 1 207 ? 13.352 3.705 14.023 1 93.38 207 ASP A CA 1
ATOM 1614 C C . ASP A 1 207 ? 12.867 2.326 13.594 1 93.38 207 ASP A C 1
ATOM 1616 O O . ASP A 1 207 ? 13.547 1.321 13.82 1 93.38 207 ASP A O 1
ATOM 1620 N N . HIS A 1 208 ? 11.734 2.311 13.016 1 92.69 208 HIS A N 1
ATOM 1621 C CA . HIS A 1 208 ? 11.164 1.063 12.523 1 92.69 208 HIS A CA 1
ATOM 1622 C C . HIS A 1 208 ? 12.055 0.422 11.469 1 92.69 208 HIS A C 1
ATOM 1624 O O . HIS A 1 208 ? 12.414 -0.753 11.578 1 92.69 208 HIS A O 1
ATOM 1630 N N . PHE A 1 209 ? 12.453 1.174 10.484 1 96.12 209 PHE A N 1
ATOM 1631 C CA . PHE A 1 209 ? 13.266 0.627 9.398 1 96.12 209 PHE A CA 1
ATOM 1632 C C . PHE A 1 209 ? 14.68 0.322 9.883 1 96.12 209 PHE A C 1
ATOM 1634 O O . PHE A 1 209 ? 15.297 -0.644 9.438 1 96.12 209 PHE A O 1
ATOM 1641 N N . GLU A 1 210 ? 15.18 1.177 10.781 1 96.56 210 GLU A N 1
ATOM 1642 C CA . GLU A 1 210 ? 16.484 0.917 11.359 1 96.56 210 GLU A CA 1
ATOM 1643 C C . GLU A 1 210 ? 16.516 -0.428 12.086 1 96.56 210 GLU A C 1
ATOM 1645 O O . GLU A 1 210 ? 17.453 -1.213 11.914 1 96.56 210 GLU A O 1
ATOM 1650 N N . ARG A 1 211 ? 15.531 -0.688 12.812 1 93.44 211 ARG A N 1
ATOM 1651 C CA . ARG A 1 211 ? 15.414 -1.952 13.531 1 93.44 211 ARG A CA 1
ATOM 1652 C C . ARG A 1 211 ? 15.258 -3.121 12.57 1 93.44 211 ARG A C 1
ATOM 1654 O O . ARG A 1 211 ? 15.906 -4.156 12.727 1 93.44 211 ARG A O 1
ATOM 1661 N N . ALA A 1 212 ? 14.391 -2.951 11.586 1 93.44 212 ALA A N 1
ATOM 1662 C CA . ALA A 1 212 ? 14.172 -4.004 10.602 1 93.44 212 ALA A CA 1
ATOM 1663 C C . ALA A 1 212 ? 15.477 -4.387 9.906 1 93.44 212 ALA A C 1
ATOM 1665 O O . ALA A 1 212 ? 15.758 -5.574 9.711 1 93.44 212 ALA A O 1
ATOM 1666 N N . LEU A 1 213 ? 16.25 -3.412 9.578 1 97.25 213 LEU A N 1
ATOM 1667 C CA . LEU A 1 213 ? 17.5 -3.646 8.875 1 97.25 213 LEU A CA 1
ATOM 1668 C C . LEU A 1 213 ? 18.547 -4.254 9.805 1 97.25 213 LEU A C 1
ATOM 1670 O O . LEU A 1 213 ? 19.328 -5.102 9.391 1 97.25 213 LEU A O 1
ATOM 1674 N N . ARG A 1 214 ? 18.516 -3.84 11.008 1 95.94 214 ARG A N 1
ATOM 1675 C CA . ARG A 1 214 ? 19.438 -4.402 12 1 95.94 214 ARG A CA 1
ATOM 1676 C C . ARG A 1 214 ? 19.156 -5.887 12.219 1 95.94 214 ARG A C 1
ATOM 1678 O O . ARG A 1 214 ? 20.094 -6.68 12.375 1 95.94 214 ARG A O 1
ATOM 1685 N N . GLU A 1 215 ? 17.953 -6.25 12.133 1 93.56 215 GLU A N 1
ATOM 1686 C CA . GLU A 1 215 ? 17.531 -7.617 12.43 1 93.56 215 GLU A CA 1
ATOM 1687 C C . GLU A 1 215 ? 17.531 -8.477 11.172 1 93.56 215 GLU A C 1
ATOM 1689 O O . GLU A 1 215 ? 17.266 -9.68 11.242 1 93.56 215 GLU A O 1
ATOM 1694 N N . ALA A 1 216 ? 17.781 -7.855 10.07 1 94.44 216 ALA A N 1
ATOM 1695 C CA . ALA A 1 216 ? 17.734 -8.594 8.805 1 94.44 216 ALA A CA 1
ATOM 1696 C C . ALA A 1 216 ? 18.953 -9.508 8.672 1 94.44 216 ALA A C 1
ATOM 1698 O O . ALA A 1 216 ? 20.094 -9.031 8.594 1 94.44 216 ALA A O 1
ATOM 1699 N N . PRO A 1 217 ? 18.734 -10.773 8.562 1 92.88 217 PRO A N 1
ATOM 1700 C CA . PRO A 1 217 ? 19.859 -11.703 8.562 1 92.88 217 PRO A CA 1
ATOM 1701 C C . PRO A 1 217 ? 20.734 -11.578 7.316 1 92.88 217 PRO A C 1
ATOM 1703 O O . PRO A 1 217 ? 21.938 -11.812 7.375 1 92.88 217 PRO A O 1
ATOM 1706 N N . TYR A 1 218 ? 20.172 -11.211 6.199 1 91.19 218 TYR A N 1
ATOM 1707 C CA . TYR A 1 218 ? 20.922 -11.148 4.945 1 91.19 218 TYR A CA 1
ATOM 1708 C C . TYR A 1 218 ? 21.156 -9.703 4.523 1 91.19 218 TYR A C 1
ATOM 1710 O O . TYR A 1 218 ? 21.656 -9.453 3.422 1 91.19 218 TYR A O 1
ATOM 1718 N N . GLY A 1 219 ? 20.656 -8.758 5.328 1 93.19 219 GLY A N 1
ATOM 1719 C CA . GLY A 1 219 ? 20.938 -7.355 5.082 1 93.19 219 GLY A CA 1
ATOM 1720 C C . GLY A 1 219 ? 19.891 -6.68 4.223 1 93.19 219 GLY A C 1
ATOM 1721 O O . GLY A 1 219 ? 20.062 -5.523 3.828 1 93.19 219 GLY A O 1
ATOM 1722 N N . TRP A 1 220 ? 18.859 -7.414 3.895 1 96.38 220 TRP A N 1
ATOM 1723 C CA . TRP A 1 220 ? 17.766 -6.84 3.123 1 96.38 220 TRP A CA 1
ATOM 1724 C C . TRP A 1 220 ? 16.547 -6.602 4.004 1 96.38 220 TRP A C 1
ATOM 1726 O O . TRP A 1 220 ? 16.266 -7.387 4.91 1 96.38 220 TRP A O 1
ATOM 1736 N N . VAL A 1 221 ? 15.797 -5.598 3.793 1 97.44 221 VAL A N 1
ATOM 1737 C CA . VAL A 1 221 ? 14.875 -4.992 4.742 1 97.44 221 VAL A CA 1
ATOM 1738 C C . VAL A 1 221 ? 13.742 -5.969 5.051 1 97.44 221 VAL A C 1
ATOM 1740 O O . VAL A 1 221 ? 13.203 -5.977 6.164 1 97.44 221 VAL A O 1
ATOM 1743 N N . ALA A 1 222 ? 13.375 -6.82 4.086 1 95.75 222 ALA A N 1
ATOM 1744 C CA . ALA A 1 222 ? 12.289 -7.773 4.305 1 95.75 222 ALA A CA 1
ATOM 1745 C C . ALA A 1 222 ? 12.836 -9.141 4.711 1 95.75 222 ALA A C 1
ATOM 1747 O O . ALA A 1 222 ? 12.125 -10.148 4.625 1 95.75 222 ALA A O 1
ATOM 1748 N N . LYS A 1 223 ? 14.086 -9.203 5.012 1 94.25 223 LYS A N 1
ATOM 1749 C CA . LYS A 1 223 ? 14.75 -10.406 5.516 1 94.25 223 LYS A CA 1
ATOM 1750 C C . LYS A 1 223 ? 14.836 -11.477 4.434 1 94.25 223 LYS A C 1
ATOM 1752 O O . LYS A 1 223 ? 14.797 -12.672 4.73 1 94.25 223 LYS A O 1
ATOM 1757 N N . THR A 1 224 ? 14.828 -11.062 3.172 1 94.25 224 THR A N 1
ATOM 1758 C CA . THR A 1 224 ? 15 -11.977 2.049 1 94.25 224 THR A CA 1
ATOM 1759 C C . THR A 1 224 ? 16.484 -12.258 1.805 1 94.25 224 THR A C 1
ATOM 1761 O O . THR A 1 224 ? 17.344 -11.484 2.223 1 94.25 224 THR A O 1
ATOM 1764 N N . LYS A 1 225 ? 16.75 -13.375 1.135 1 92.12 225 LYS A N 1
ATOM 1765 C CA . LYS A 1 225 ? 18.109 -13.766 0.83 1 92.12 225 LYS A CA 1
ATOM 1766 C C . LYS A 1 225 ? 18.734 -12.836 -0.216 1 92.12 225 LYS A C 1
ATOM 1768 O O . LYS A 1 225 ? 19.938 -12.555 -0.175 1 92.12 225 LYS A O 1
ATOM 1773 N N . TYR A 1 226 ? 17.922 -12.438 -1.102 1 91.31 226 TYR A N 1
ATOM 1774 C CA . TYR A 1 226 ? 18.297 -11.508 -2.162 1 91.31 226 TYR A CA 1
ATOM 1775 C C . TYR A 1 226 ? 17.469 -10.227 -2.076 1 91.31 226 TYR A C 1
ATOM 1777 O O . TYR A 1 226 ? 16.453 -10.18 -1.377 1 91.31 226 TYR A O 1
ATOM 1785 N N . PRO A 1 227 ? 17.922 -9.195 -2.773 1 93.94 227 PRO A N 1
ATOM 1786 C CA . PRO A 1 227 ? 17.094 -7.984 -2.783 1 93.94 227 PRO A CA 1
ATOM 1787 C C . PRO A 1 227 ? 15.695 -8.234 -3.332 1 93.94 227 PRO A C 1
ATOM 1789 O O . PRO A 1 227 ? 15.531 -8.984 -4.297 1 93.94 227 PRO A O 1
ATOM 1792 N N . SER A 1 228 ? 14.766 -7.719 -2.629 1 95.88 228 SER A N 1
ATOM 1793 C CA . SER A 1 228 ? 13.391 -7.766 -3.111 1 95.88 228 SER A CA 1
ATOM 1794 C C . SER A 1 228 ? 12.906 -6.383 -3.539 1 95.88 228 SER A C 1
ATOM 1796 O O . SER A 1 228 ? 13.617 -5.391 -3.355 1 95.88 228 SER A O 1
ATOM 1798 N N . ILE A 1 229 ? 11.742 -6.297 -4.047 1 97.12 229 ILE A N 1
ATOM 1799 C CA . ILE A 1 229 ? 11.141 -5.039 -4.48 1 97.12 229 ILE A CA 1
ATOM 1800 C C . ILE A 1 229 ? 10.992 -4.098 -3.291 1 97.12 229 ILE A C 1
ATOM 1802 O O . ILE A 1 229 ? 10.961 -2.875 -3.457 1 97.12 229 ILE A O 1
ATOM 1806 N N . ALA A 1 230 ? 10.922 -4.59 -2.08 1 98.12 230 ALA A N 1
ATOM 1807 C CA . ALA A 1 230 ? 10.836 -3.75 -0.888 1 98.12 230 ALA A CA 1
ATOM 1808 C C . ALA A 1 230 ? 12.109 -2.928 -0.701 1 98.12 230 ALA A C 1
ATOM 1810 O O . ALA A 1 230 ? 12.047 -1.783 -0.243 1 98.12 230 ALA A O 1
ATOM 1811 N N . ASP A 1 231 ? 13.18 -3.488 -1.045 1 97.88 231 ASP A N 1
ATOM 1812 C CA . ASP A 1 231 ? 14.453 -2.787 -0.864 1 97.88 231 ASP A CA 1
ATOM 1813 C C . ASP A 1 231 ? 14.539 -1.566 -1.776 1 97.88 231 ASP A C 1
ATOM 1815 O O . ASP A 1 231 ? 15.008 -0.505 -1.359 1 97.88 231 ASP A O 1
ATOM 1819 N N . PHE A 1 232 ? 14.07 -1.691 -2.982 1 97.19 232 PHE A N 1
ATOM 1820 C CA . PHE A 1 232 ? 14.086 -0.572 -3.916 1 97.19 232 PHE A CA 1
ATOM 1821 C C . PHE A 1 232 ? 13.148 0.535 -3.453 1 97.19 232 PHE A C 1
ATOM 1823 O O . PHE A 1 232 ? 13.523 1.711 -3.451 1 97.19 232 PHE A O 1
ATOM 1830 N N . ALA A 1 233 ? 11.961 0.154 -3.033 1 97.88 233 ALA A N 1
ATOM 1831 C CA . ALA A 1 233 ? 10.992 1.132 -2.553 1 97.88 233 ALA A CA 1
ATOM 1832 C C . ALA A 1 233 ? 11.516 1.865 -1.32 1 97.88 233 ALA A C 1
ATOM 1834 O O . ALA A 1 233 ? 11.523 3.098 -1.281 1 97.88 233 ALA A O 1
ATOM 1835 N N . VAL A 1 234 ? 12.016 1.123 -0.367 1 98.25 234 VAL A N 1
ATOM 1836 C CA . VAL A 1 234 ? 12.406 1.67 0.927 1 98.25 234 VAL A CA 1
ATOM 1837 C C . VAL A 1 234 ? 13.648 2.545 0.764 1 98.25 234 VAL A C 1
ATOM 1839 O O . VAL A 1 234 ? 13.688 3.676 1.252 1 98.25 234 VAL A O 1
ATOM 1842 N N . ALA A 1 235 ? 14.609 2.113 0.062 1 98.06 235 ALA A N 1
ATOM 1843 C CA . ALA A 1 235 ? 15.859 2.857 -0.093 1 98.06 235 ALA A CA 1
ATOM 1844 C C . ALA A 1 235 ? 15.617 4.199 -0.781 1 98.06 235 ALA A C 1
ATOM 1846 O O . ALA A 1 235 ? 16.094 5.238 -0.316 1 98.06 235 ALA A O 1
ATOM 1847 N N . CYS A 1 236 ? 14.867 4.176 -1.824 1 96.94 236 CYS A N 1
ATOM 1848 C CA . CYS A 1 236 ? 14.656 5.391 -2.602 1 96.94 236 CYS A CA 1
ATOM 1849 C C . CYS A 1 236 ? 13.805 6.391 -1.825 1 96.94 236 CYS A C 1
ATOM 1851 O O . CYS A 1 236 ? 14.094 7.59 -1.826 1 96.94 236 CYS A O 1
ATOM 1853 N N . HIS A 1 237 ? 12.82 5.922 -1.135 1 97.12 237 HIS A N 1
ATOM 1854 C CA . HIS A 1 237 ? 11.961 6.824 -0.378 1 97.12 237 HIS A CA 1
ATOM 1855 C C . HIS A 1 237 ? 12.688 7.383 0.841 1 97.12 237 HIS A C 1
ATOM 1857 O O . HIS A 1 237 ? 12.516 8.555 1.187 1 97.12 237 HIS A O 1
ATOM 1863 N N . LEU A 1 238 ? 13.461 6.547 1.486 1 97.12 238 LEU A N 1
ATOM 1864 C CA . LEU A 1 238 ? 14.219 7.027 2.637 1 97.12 238 LEU A CA 1
ATOM 1865 C C . LEU A 1 238 ? 15.281 8.031 2.205 1 97.12 238 LEU A C 1
ATOM 1867 O O . LEU A 1 238 ? 15.508 9.031 2.889 1 97.12 238 LEU A O 1
ATOM 1871 N N . ARG A 1 239 ? 15.875 7.762 1.117 1 95.12 239 ARG A N 1
ATOM 1872 C CA . ARG A 1 239 ? 16.844 8.711 0.595 1 95.12 239 ARG A CA 1
ATOM 1873 C C . ARG A 1 239 ? 16.203 10.078 0.348 1 95.12 239 ARG A C 1
ATOM 1875 O O . ARG A 1 239 ? 16.781 11.109 0.707 1 95.12 239 ARG A O 1
ATOM 1882 N N . GLN A 1 240 ? 15.078 10.086 -0.265 1 93.31 240 GLN A N 1
ATOM 1883 C CA . GLN A 1 240 ? 14.359 11.328 -0.515 1 93.31 240 GLN A CA 1
ATOM 1884 C C . GLN A 1 240 ? 13.961 12 0.793 1 93.31 240 GLN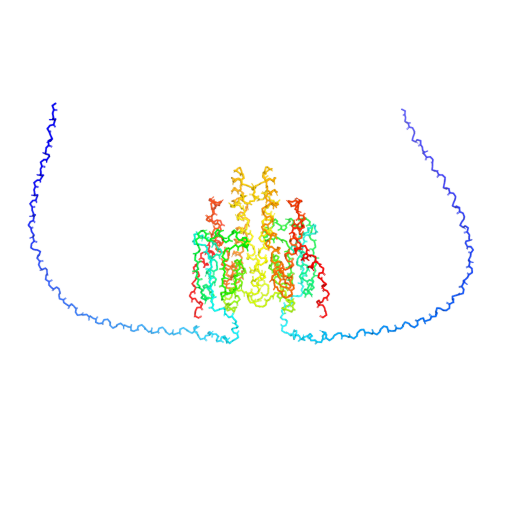 A C 1
ATOM 1886 O O . GLN A 1 240 ? 14.008 13.227 0.904 1 93.31 240 GLN A O 1
ATOM 1891 N N . LEU A 1 241 ? 13.523 11.242 1.74 1 93.19 241 LEU A N 1
ATOM 1892 C CA . LEU A 1 241 ? 13.062 11.758 3.025 1 93.19 241 LEU A CA 1
ATOM 1893 C C . LEU A 1 241 ? 14.164 12.562 3.711 1 93.19 241 LEU A C 1
ATOM 1895 O O . LEU A 1 241 ? 13.914 13.648 4.23 1 93.19 241 LEU A O 1
ATOM 1899 N N . PHE A 1 242 ? 15.375 12.109 3.686 1 91.81 242 PHE A N 1
ATOM 1900 C CA . PHE A 1 242 ? 16.5 12.773 4.332 1 91.81 242 PHE A CA 1
ATOM 1901 C C . PHE A 1 242 ? 16.828 14.094 3.645 1 91.81 242 PHE A C 1
ATOM 1903 O O . PHE A 1 242 ? 17.469 14.969 4.234 1 91.81 242 PHE A O 1
ATOM 1910 N N . GLY A 1 243 ? 16.359 14.25 2.463 1 89.44 243 GLY A N 1
ATOM 1911 C CA . GLY A 1 243 ? 16.609 15.477 1.719 1 89.44 243 GLY A CA 1
ATOM 1912 C C . GLY A 1 243 ? 15.492 16.484 1.841 1 89.44 243 GLY A C 1
ATOM 1913 O O . GLY A 1 243 ? 15.594 17.594 1.316 1 89.44 243 GLY A O 1
ATOM 1914 N N . LEU A 1 244 ? 14.461 16.203 2.553 1 89.44 244 LEU A N 1
ATOM 1915 C CA . LEU A 1 244 ? 13.32 17.094 2.682 1 89.44 244 LEU A CA 1
ATOM 1916 C C . LEU A 1 244 ? 13.664 18.297 3.559 1 89.44 244 LEU A C 1
ATOM 1918 O O . LEU A 1 244 ? 14.297 18.141 4.609 1 89.44 244 LEU A O 1
ATOM 1922 N N . PRO A 1 245 ? 13.18 19.453 3.178 1 85.31 245 PRO A N 1
ATOM 1923 C CA . PRO A 1 245 ? 13.406 20.641 4.012 1 85.31 245 PRO A CA 1
ATOM 1924 C C . PRO A 1 245 ? 12.797 20.5 5.406 1 85.31 245 PRO A C 1
ATOM 1926 O O . PRO A 1 245 ? 13.352 21.016 6.379 1 85.31 245 PRO A O 1
ATOM 1929 N N . LEU A 1 246 ? 11.734 19.781 5.512 1 85.56 246 LEU A N 1
ATOM 1930 C CA . LEU A 1 246 ? 11.039 19.578 6.777 1 85.56 246 LEU A CA 1
ATOM 1931 C C . LEU A 1 246 ? 11.93 18.844 7.777 1 85.56 246 LEU A C 1
ATOM 1933 O O . LEU A 1 246 ? 11.711 18.938 8.992 1 85.56 246 LEU A O 1
ATOM 1937 N N . LEU A 1 247 ? 12.859 18.188 7.266 1 90.19 247 LEU A N 1
ATOM 1938 C CA . LEU A 1 247 ? 13.688 17.375 8.148 1 90.19 247 LEU A CA 1
ATOM 1939 C C . LEU A 1 247 ? 15.109 17.922 8.211 1 90.19 247 LEU A C 1
ATOM 1941 O O . LEU A 1 247 ? 16.047 17.219 8.609 1 90.19 247 LEU A O 1
ATOM 1945 N N . LYS A 1 248 ? 15.203 19.109 7.844 1 87.19 248 LYS A N 1
ATOM 1946 C CA . LYS A 1 248 ? 16.5 19.766 7.969 1 87.19 248 LYS A CA 1
ATOM 1947 C C . LYS A 1 248 ? 17 19.734 9.406 1 87.19 248 LYS A C 1
ATOM 1949 O O . LYS A 1 248 ? 16.25 20.062 10.336 1 87.19 248 LYS A O 1
ATOM 1954 N N . GLY A 1 249 ? 18.234 19.234 9.617 1 86.25 249 GLY A N 1
ATOM 1955 C CA . GLY A 1 249 ? 18.812 19.172 10.953 1 86.25 249 GLY A CA 1
ATOM 1956 C C . GLY A 1 249 ? 18.672 17.812 11.602 1 86.25 249 GLY A C 1
ATOM 1957 O O . GLY A 1 249 ? 19.188 17.594 12.695 1 86.25 249 GLY A O 1
ATOM 1958 N N . LEU A 1 250 ? 17.922 16.984 10.977 1 90.94 250 LEU A N 1
ATOM 1959 C CA . LEU A 1 250 ? 17.828 15.625 11.5 1 90.94 250 LEU A CA 1
ATOM 1960 C C . LEU A 1 250 ? 19.203 14.969 11.547 1 90.94 250 LEU A C 1
ATOM 1962 O O . LEU A 1 250 ? 19.984 15.07 10.586 1 90.94 250 LEU A O 1
ATOM 1966 N N . ASP A 1 251 ? 19.531 14.336 12.664 1 91.75 251 ASP A N 1
ATOM 1967 C CA . ASP A 1 251 ? 20.828 13.664 12.844 1 91.75 251 ASP A CA 1
ATOM 1968 C C . ASP A 1 251 ? 20.828 12.297 12.172 1 91.75 251 ASP A C 1
ATOM 1970 O O . ASP A 1 251 ? 20.344 11.312 12.75 1 91.75 251 ASP A O 1
ATOM 1974 N N . MET A 1 252 ? 21.406 12.148 11.086 1 91.62 252 MET A N 1
ATOM 1975 C CA . MET A 1 252 ? 21.406 10.922 10.289 1 91.62 252 MET A CA 1
ATOM 1976 C C . MET A 1 252 ? 22.312 9.875 10.922 1 91.62 252 MET A C 1
ATOM 1978 O O . MET A 1 252 ? 22.219 8.688 10.594 1 91.62 252 MET A O 1
ATOM 1982 N N . SER A 1 253 ? 23.234 10.266 11.766 1 94.19 253 SER A N 1
ATOM 1983 C CA . SER A 1 253 ? 24.141 9.336 12.414 1 94.19 253 SER A CA 1
ATOM 1984 C C . SER A 1 253 ? 23.406 8.367 13.328 1 94.19 253 SER A C 1
ATOM 1986 O O . SER A 1 253 ? 23.938 7.316 13.695 1 94.19 253 SER A O 1
ATOM 1988 N N . ARG A 1 254 ? 22.234 8.68 13.617 1 95.69 254 ARG A N 1
ATOM 1989 C CA . ARG A 1 254 ? 21.391 7.836 14.453 1 95.69 254 ARG A CA 1
ATOM 1990 C C . ARG A 1 254 ? 20.891 6.621 13.68 1 95.69 254 ARG A C 1
ATOM 1992 O O . ARG A 1 254 ? 20.375 5.672 14.266 1 95.69 254 ARG A O 1
ATOM 1999 N N . TYR A 1 255 ? 21.078 6.672 12.336 1 97.62 255 TYR A N 1
ATOM 2000 C CA . TYR A 1 255 ? 20.484 5.641 11.5 1 97.62 255 TYR A CA 1
ATOM 2001 C C . TYR A 1 255 ? 21.516 5.035 10.562 1 97.62 255 TYR A C 1
ATOM 2003 O O . TYR A 1 255 ? 21.359 5.07 9.336 1 97.62 255 TYR A O 1
ATOM 2011 N N . PRO A 1 256 ? 22.516 4.332 11.109 1 97.88 256 PRO A N 1
ATOM 2012 C CA . PRO A 1 256 ? 23.594 3.789 10.281 1 97.88 256 PRO A CA 1
ATOM 2013 C C . PRO A 1 256 ? 23.141 2.648 9.375 1 97.88 256 PRO A C 1
ATOM 2015 O O . PRO A 1 256 ? 23.641 2.494 8.258 1 97.88 256 PRO A O 1
ATOM 2018 N N . GLN A 1 257 ? 22.219 1.817 9.828 1 98.12 257 GLN A N 1
ATOM 2019 C CA . GLN A 1 257 ? 21.75 0.704 9.008 1 98.12 257 GLN A CA 1
ATOM 2020 C C . GLN A 1 257 ? 21 1.203 7.785 1 98.12 257 GLN A C 1
ATOM 2022 O O . GLN A 1 257 ? 21.125 0.644 6.695 1 98.12 257 GLN A O 1
ATOM 2027 N N . ILE A 1 258 ? 20.234 2.229 7.996 1 98.19 258 ILE A N 1
ATOM 2028 C CA . ILE A 1 258 ? 19.484 2.812 6.891 1 98.19 258 ILE A CA 1
ATOM 2029 C C . ILE A 1 258 ? 20.453 3.379 5.852 1 98.19 258 ILE A C 1
ATOM 2031 O O . ILE A 1 258 ? 20.297 3.131 4.652 1 98.19 258 ILE A O 1
ATOM 2035 N N . MET A 1 259 ? 21.406 4.117 6.32 1 97.38 259 MET A N 1
ATOM 2036 C CA . MET A 1 259 ? 22.359 4.734 5.406 1 97.38 259 MET A CA 1
ATOM 2037 C C . MET A 1 259 ? 23.125 3.672 4.621 1 97.38 259 MET A C 1
ATOM 2039 O O . MET A 1 259 ? 23.328 3.807 3.414 1 97.38 259 MET A O 1
ATOM 2043 N N . ALA A 1 260 ? 23.5 2.65 5.273 1 97.5 260 ALA A N 1
ATOM 2044 C CA . ALA A 1 260 ? 24.188 1.545 4.617 1 97.5 260 ALA A CA 1
ATOM 2045 C C . ALA A 1 260 ? 23.297 0.866 3.59 1 97.5 260 ALA A C 1
ATOM 2047 O O . ALA A 1 260 ? 23.75 0.495 2.506 1 97.5 260 ALA A O 1
ATOM 2048 N N . HIS A 1 261 ? 22.078 0.72 3.965 1 98 261 HIS A N 1
ATOM 2049 C CA . HIS A 1 261 ? 21.109 0.081 3.074 1 98 261 HIS A CA 1
ATOM 2050 C C . HIS A 1 261 ? 20.891 0.908 1.812 1 98 261 HIS A C 1
ATOM 2052 O O . HIS A 1 261 ? 20.891 0.366 0.704 1 98 261 HIS A O 1
ATOM 2058 N N . ILE A 1 262 ? 20.719 2.186 1.972 1 97.19 262 ILE A N 1
ATOM 2059 C CA . ILE A 1 262 ? 20.547 3.082 0.834 1 97.19 262 ILE A CA 1
ATOM 2060 C C . ILE A 1 262 ? 21.75 2.969 -0.103 1 97.19 262 ILE A C 1
ATOM 2062 O O . ILE A 1 262 ? 21.578 2.787 -1.312 1 97.19 262 ILE A O 1
ATOM 2066 N N . ASP A 1 263 ? 22.891 3.021 0.44 1 95.94 263 ASP A N 1
ATOM 2067 C CA . ASP A 1 263 ? 24.109 2.939 -0.348 1 95.94 263 ASP A CA 1
ATOM 2068 C C . ASP A 1 263 ? 24.203 1.606 -1.087 1 95.94 263 ASP A C 1
ATOM 2070 O O . ASP A 1 263 ? 24.531 1.568 -2.273 1 95.94 263 ASP A O 1
ATOM 2074 N N . LYS A 1 264 ? 23.906 0.561 -0.434 1 95.5 264 LYS A N 1
ATOM 2075 C CA . LYS A 1 264 ? 23.938 -0.783 -1.004 1 95.5 264 LYS A CA 1
ATOM 2076 C C . LYS A 1 264 ? 22.969 -0.906 -2.18 1 95.5 264 LYS A C 1
ATOM 2078 O O . LYS A 1 264 ? 23.328 -1.438 -3.232 1 95.5 264 LYS A O 1
ATOM 2083 N N . VAL A 1 265 ? 21.828 -0.414 -2.059 1 96.06 265 VAL A N 1
ATOM 2084 C CA . VAL A 1 265 ? 20.781 -0.567 -3.059 1 96.06 265 VAL A CA 1
ATOM 2085 C C . VAL A 1 265 ? 21.094 0.299 -4.277 1 96.06 265 VAL A C 1
ATOM 2087 O O . VAL A 1 265 ? 20.953 -0.148 -5.418 1 96.06 265 VAL A O 1
ATOM 2090 N N . ILE A 1 266 ? 21.562 1.477 -4.039 1 91.69 266 ILE A N 1
ATOM 2091 C CA . ILE A 1 266 ? 21.797 2.414 -5.133 1 91.69 266 ILE A CA 1
ATOM 2092 C C . ILE A 1 266 ? 23 1.96 -5.957 1 91.69 266 ILE A C 1
ATOM 2094 O O . ILE A 1 266 ? 23.109 2.303 -7.137 1 91.69 266 ILE A O 1
ATOM 2098 N N . HIS A 1 267 ? 23.891 1.133 -5.418 1 89.62 267 HIS A N 1
ATOM 2099 C CA . HIS A 1 267 ? 25.109 0.717 -6.117 1 89.62 267 HIS A CA 1
ATOM 2100 C C . HIS A 1 267 ? 25.016 -0.745 -6.547 1 89.62 267 HIS A C 1
ATOM 2102 O O . HIS A 1 267 ? 26.031 -1.347 -6.922 1 89.62 267 HIS A O 1
ATOM 2108 N N . LEU A 1 268 ? 23.906 -1.299 -6.27 1 84.69 268 LEU A N 1
ATOM 2109 C CA . LEU A 1 268 ? 23.734 -2.668 -6.742 1 84.69 268 LEU A CA 1
ATOM 2110 C C . LEU A 1 268 ? 24.156 -2.793 -8.203 1 84.69 268 LEU A C 1
ATOM 2112 O O . LEU A 1 268 ? 23.859 -1.918 -9.016 1 84.69 268 LEU A O 1
ATOM 2116 N N . ASP A 1 269 ? 25.297 -3.635 -8.477 1 64.81 269 ASP A N 1
ATOM 2117 C CA . ASP A 1 269 ? 25.781 -3.891 -9.828 1 64.81 269 ASP A CA 1
ATOM 2118 C C . ASP A 1 269 ? 24.703 -4.551 -10.688 1 64.81 269 ASP A C 1
ATOM 2120 O O . ASP A 1 269 ? 24.156 -5.59 -10.312 1 64.81 269 ASP A O 1
ATOM 2124 N N . PHE A 1 270 ? 23.953 -3.859 -11.344 1 59 270 PHE A N 1
ATOM 2125 C CA . PHE A 1 270 ? 22.875 -4.316 -12.219 1 59 270 PHE A CA 1
ATOM 2126 C C . PHE A 1 270 ? 23.422 -5.234 -13.305 1 59 270 PHE A C 1
ATOM 2128 O O . PHE A 1 270 ? 22.656 -5.762 -14.117 1 59 270 PHE A O 1
ATOM 2135 N N . GLN A 1 271 ? 24.672 -5.418 -13.461 1 47.25 271 GLN A N 1
ATOM 2136 C CA . GLN A 1 271 ? 25.156 -6.23 -14.578 1 47.25 271 GLN A CA 1
ATOM 2137 C C . GLN A 1 271 ? 24.656 -7.672 -14.461 1 47.25 271 GLN A C 1
ATOM 2139 O O . GLN A 1 271 ? 24.844 -8.469 -15.383 1 47.25 271 GLN A O 1
ATOM 2144 N N . HIS A 1 272 ? 24.312 -8.188 -13.352 1 41.66 272 HIS A N 1
ATOM 2145 C CA . HIS A 1 272 ? 24.094 -9.625 -13.359 1 41.66 272 HIS A CA 1
ATOM 2146 C C . HIS A 1 272 ? 22.812 -9.977 -14.125 1 41.66 272 HIS A C 1
ATOM 2148 O O . HIS A 1 272 ? 22.469 -11.148 -14.25 1 41.66 272 HIS A O 1
ATOM 2154 N N . ALA A 1 273 ? 21.906 -9.156 -14.242 1 37.09 273 ALA A N 1
ATOM 2155 C CA . ALA A 1 273 ? 20.734 -9.719 -14.938 1 37.09 273 ALA A CA 1
ATOM 2156 C C . ALA A 1 273 ? 21.156 -10.445 -16.203 1 37.09 273 ALA A C 1
ATOM 2158 O O . ALA A 1 273 ? 20.422 -11.289 -16.719 1 37.09 273 ALA A O 1
ATOM 2159 N N . ALA A 1 274 ? 22.078 -9.945 -17.016 1 32.72 274 ALA A N 1
ATOM 2160 C CA . ALA A 1 274 ? 22.375 -10.57 -18.297 1 32.72 274 ALA A CA 1
ATOM 2161 C C . ALA A 1 274 ? 23.219 -11.828 -18.125 1 32.72 274 ALA A C 1
ATOM 2163 O O . ALA A 1 274 ? 23.453 -12.57 -19.078 1 32.72 274 ALA A O 1
ATOM 2164 N N . GLY A 1 275 ? 23.969 -12.047 -17.062 1 29.95 275 GLY A N 1
ATOM 2165 C CA . GLY A 1 275 ? 24.656 -13.32 -17.172 1 29.95 275 GLY A CA 1
ATOM 2166 C C . GLY A 1 275 ? 23.781 -14.508 -16.797 1 29.95 275 GLY A C 1
ATOM 2167 O O . GLY A 1 275 ? 22.828 -14.367 -16.031 1 29.95 275 GLY A O 1
ATOM 2168 N N . MET B 1 1 ? -30.031 12.523 78.938 1 27.92 1 MET B N 1
ATOM 2169 C CA . MET B 1 1 ? -31.141 11.578 79 1 27.92 1 MET B CA 1
ATOM 2170 C C . MET B 1 1 ? -31.188 10.672 77.75 1 27.92 1 MET B C 1
ATOM 2172 O O . MET B 1 1 ? -31.047 11.141 76.625 1 27.92 1 MET B O 1
ATOM 2176 N N . PRO B 1 2 ? -30.906 9.281 77.875 1 32.41 2 PRO B N 1
ATOM 2177 C CA . PRO B 1 2 ? -30.625 8.164 77 1 32.41 2 PRO B CA 1
ATOM 2178 C C . PRO B 1 2 ? -31.828 7.781 76.125 1 32.41 2 PRO B C 1
ATOM 2180 O O . PRO B 1 2 ? -32.875 7.359 76.625 1 32.41 2 PRO B O 1
ATOM 2183 N N . LYS B 1 3 ? -32.219 8.633 75.062 1 32.12 3 LYS B N 1
ATOM 2184 C CA . LYS B 1 3 ? -33.375 8.477 74.25 1 32.12 3 LYS B CA 1
ATOM 2185 C C . LYS B 1 3 ? -33.469 7.059 73.688 1 32.12 3 LYS B C 1
ATOM 2187 O O . LYS B 1 3 ? -32.562 6.602 73 1 32.12 3 LYS B O 1
ATOM 2192 N N . ARG B 1 4 ? -34.312 6.195 74.375 1 27.69 4 ARG B N 1
ATOM 2193 C CA . ARG B 1 4 ? -34.594 4.77 74.25 1 27.69 4 ARG B CA 1
ATOM 2194 C C . ARG B 1 4 ? -35.094 4.434 72.875 1 27.69 4 ARG B C 1
ATOM 2196 O O . ARG B 1 4 ? -35.875 5.195 72.25 1 27.69 4 ARG B O 1
ATOM 2203 N N . ALA B 1 5 ? -34.5 3.473 72.125 1 29.98 5 ALA B N 1
ATOM 2204 C CA . ALA B 1 5 ? -34.406 2.76 70.812 1 29.98 5 ALA B CA 1
ATOM 2205 C C . ALA B 1 5 ? -35.688 2.018 70.5 1 29.98 5 ALA B C 1
ATOM 2207 O O . ALA B 1 5 ? -36.031 1.02 71.188 1 29.98 5 ALA B O 1
ATOM 2208 N N . ALA B 1 6 ? -36.812 2.855 70.312 1 29 6 ALA B N 1
ATOM 2209 C CA . ALA B 1 6 ? -38.156 2.283 70.188 1 29 6 ALA B CA 1
ATOM 2210 C C . ALA B 1 6 ? -38.188 1.176 69.125 1 29 6 ALA B C 1
ATOM 2212 O O . ALA B 1 6 ? -37.75 1.37 68 1 29 6 ALA B O 1
ATOM 2213 N N . GLN B 1 7 ? -38.219 -0.11 69.562 1 25.7 7 GLN B N 1
ATOM 2214 C CA . GLN B 1 7 ? -38.188 -1.453 69 1 25.7 7 GLN B CA 1
ATOM 2215 C C . GLN B 1 7 ? -39.375 -1.677 68.062 1 25.7 7 GLN B C 1
ATOM 2217 O O . GLN B 1 7 ? -40.531 -1.518 68.438 1 25.7 7 GLN B O 1
ATOM 2222 N N . ARG B 1 8 ? -39.281 -1.243 66.688 1 29.8 8 ARG B N 1
ATOM 2223 C CA . ARG B 1 8 ? -40.281 -1.281 65.625 1 29.8 8 ARG B CA 1
ATOM 2224 C C . ARG B 1 8 ? -40.844 -2.684 65.5 1 29.8 8 ARG B C 1
ATOM 2226 O O . ARG B 1 8 ? -40.094 -3.654 65.312 1 29.8 8 ARG B O 1
ATOM 2233 N N . PRO B 1 9 ? -42.062 -2.947 66.062 1 28.86 9 PRO B N 1
ATOM 2234 C CA . PRO B 1 9 ? -42.625 -4.293 66.188 1 28.86 9 PRO B CA 1
ATOM 2235 C C . PRO B 1 9 ? -42.812 -4.977 64.812 1 28.86 9 PRO B C 1
ATOM 2237 O O . PRO B 1 9 ? -42.906 -4.301 63.812 1 28.86 9 PRO B O 1
ATOM 2240 N N . LYS B 1 10 ? -42.375 -6.234 64.688 1 29.16 10 LYS B N 1
ATOM 2241 C CA . LYS B 1 10 ? -42.219 -7.281 63.688 1 29.16 10 LYS B CA 1
ATOM 2242 C C . LYS B 1 10 ? -43.562 -7.645 63.062 1 29.16 10 LYS B C 1
ATOM 2244 O O . LYS B 1 10 ? -44.5 -8.031 63.781 1 29.16 10 LYS B O 1
ATOM 2249 N N . PRO B 1 11 ? -44 -6.844 61.938 1 30.11 11 PRO B N 1
ATOM 2250 C CA . PRO B 1 11 ? -45.344 -7.031 61.438 1 30.11 11 PRO B CA 1
ATOM 2251 C C . PRO B 1 11 ? -45.688 -8.5 61.156 1 30.11 11 PRO B C 1
ATOM 2253 O O . PRO B 1 11 ? -44.781 -9.305 60.906 1 30.11 11 PRO B O 1
ATOM 2256 N N . LYS B 1 12 ? -46.781 -8.961 61.656 1 25.55 12 LYS B N 1
ATOM 2257 C CA . LYS B 1 12 ? -47.438 -10.273 61.781 1 25.55 12 LYS B CA 1
ATOM 2258 C C . LYS B 1 12 ? -47.656 -10.906 60.406 1 25.55 12 LYS B C 1
ATOM 2260 O O . LYS B 1 12 ? -48 -10.211 59.469 1 25.55 12 LYS B O 1
ATOM 2265 N N . PRO B 1 13 ? -47.062 -12.125 60.125 1 26.97 13 PRO B N 1
ATOM 2266 C CA . PRO B 1 13 ? -46.938 -12.945 58.938 1 26.97 13 PRO B CA 1
ATOM 2267 C C . PRO B 1 13 ? -48.312 -13.289 58.312 1 26.97 13 PRO B C 1
ATOM 2269 O O . PRO B 1 13 ? -49.188 -13.781 59 1 26.97 13 PRO B O 1
ATOM 2272 N N . LYS B 1 14 ? -48.812 -12.414 57.438 1 27.7 14 LYS B N 1
ATOM 2273 C CA . LYS B 1 14 ? -50.125 -12.594 56.812 1 27.7 14 LYS B CA 1
ATOM 2274 C C . LYS B 1 14 ? -50.281 -14.023 56.312 1 27.7 14 LYS B C 1
ATOM 2276 O O . LYS B 1 14 ? -49.344 -14.617 55.781 1 27.7 14 LYS B O 1
ATOM 2281 N N . ALA B 1 15 ? -51.312 -14.719 56.844 1 23.95 15 ALA B N 1
ATOM 2282 C CA . ALA B 1 15 ? -51.781 -16.094 56.688 1 23.95 15 ALA B CA 1
ATOM 2283 C C . ALA B 1 15 ? -52.031 -16.453 55.219 1 23.95 15 ALA B C 1
ATOM 2285 O O . ALA B 1 15 ? -52.5 -15.617 54.438 1 23.95 15 ALA B O 1
ATOM 2286 N N . LYS B 1 16 ? -51.312 -17.422 54.688 1 26.25 16 LYS B N 1
ATOM 2287 C CA . LYS B 1 16 ? -51.125 -18.062 53.375 1 26.25 16 LYS B CA 1
ATOM 2288 C C . LYS B 1 16 ? -52.438 -18.625 52.844 1 26.25 16 LYS B C 1
ATOM 2290 O O . LYS B 1 16 ? -53.094 -19.406 53.531 1 26.25 16 LYS B O 1
ATOM 2295 N N . PRO B 1 17 ? -53.281 -17.734 52.125 1 28.66 17 PRO B N 1
ATOM 2296 C CA . PRO B 1 17 ? -54.594 -18.234 51.688 1 28.66 17 PRO B CA 1
ATOM 2297 C C . PRO B 1 17 ? -54.5 -19.594 51 1 28.66 17 PRO B C 1
ATOM 2299 O O . PRO B 1 17 ? -53.469 -19.938 50.406 1 28.66 17 PRO B O 1
ATOM 2302 N N . ARG B 1 18 ? -55.312 -20.562 51.438 1 24.58 18 ARG B N 1
ATOM 2303 C CA . ARG B 1 18 ? -55.5 -21.969 51.156 1 24.58 18 ARG B CA 1
ATOM 2304 C C . ARG B 1 18 ? -55.812 -22.172 49.656 1 24.58 18 ARG B C 1
ATOM 2306 O O . ARG B 1 18 ? -56.625 -21.453 49.094 1 24.58 18 ARG B O 1
ATOM 2313 N N . ALA B 1 19 ? -54.938 -22.906 48.875 1 26.8 19 ALA B N 1
ATOM 2314 C CA . ALA B 1 19 ? -54.719 -23.359 47.5 1 26.8 19 ALA B CA 1
ATOM 2315 C C . ALA B 1 19 ? -55.938 -24.125 47 1 26.8 19 ALA B C 1
ATOM 2317 O O . ALA B 1 19 ? -56.312 -25.156 47.531 1 26.8 19 ALA B O 1
ATOM 2318 N N . ALA B 1 20 ? -57.094 -23.406 46.688 1 27.09 20 ALA B N 1
ATOM 2319 C CA . ALA B 1 20 ? -58.281 -24.094 46.188 1 27.09 20 ALA B CA 1
ATOM 2320 C C . ALA B 1 20 ? -57.938 -25.094 45.094 1 27.09 20 ALA B C 1
ATOM 2322 O O . ALA B 1 20 ? -57.094 -24.812 44.219 1 27.09 20 ALA B O 1
ATOM 2323 N N . ARG B 1 21 ? -58.25 -26.438 45.25 1 25.05 21 ARG B N 1
ATOM 2324 C CA . ARG B 1 21 ? -58.062 -27.703 44.531 1 25.05 21 ARG B CA 1
ATOM 2325 C C . ARG B 1 21 ? -58.688 -27.672 43.156 1 25.05 21 ARG B C 1
ATOM 2327 O O . ARG B 1 21 ? -59.875 -27.422 43 1 25.05 21 ARG B O 1
ATOM 2334 N N . ALA B 1 22 ? -57.938 -27.234 42.094 1 28.09 22 ALA B N 1
ATOM 2335 C CA . ALA B 1 22 ? -58.25 -27.141 40.656 1 28.09 22 ALA B CA 1
ATOM 2336 C C . ALA B 1 22 ? -58.781 -28.453 40.125 1 28.09 22 ALA B C 1
ATOM 2338 O O . ALA B 1 22 ? -58.188 -29.5 40.281 1 28.09 22 ALA B O 1
ATOM 2339 N N . ALA B 1 23 ? -60.125 -28.578 40.125 1 26.55 23 ALA B N 1
ATOM 2340 C CA . ALA B 1 23 ? -60.844 -29.75 39.625 1 26.55 23 ALA B CA 1
ATOM 2341 C C . ALA B 1 23 ? -60.344 -30.125 38.219 1 26.55 23 ALA B C 1
ATOM 2343 O O . ALA B 1 23 ? -60.062 -29.25 37.406 1 26.55 23 ALA B O 1
ATOM 2344 N N . LYS B 1 24 ? -59.844 -31.375 38.031 1 26.19 24 LYS B N 1
ATOM 2345 C CA . LYS B 1 24 ? -59.25 -32.156 36.969 1 26.19 24 LYS B CA 1
ATOM 2346 C C . LYS B 1 24 ? -60.156 -32.281 35.75 1 26.19 24 LYS B C 1
ATOM 2348 O O . LYS B 1 24 ? -61.25 -32.812 35.844 1 26.19 24 LYS B O 1
ATOM 2353 N N . ARG B 1 25 ? -60.312 -31.156 34.938 1 30.02 25 ARG B N 1
ATOM 2354 C CA . ARG B 1 25 ? -61.188 -31.281 33.75 1 30.02 25 ARG B CA 1
ATOM 2355 C C . ARG B 1 25 ? -60.812 -32.5 32.938 1 30.02 25 ARG B C 1
ATOM 2357 O O . ARG B 1 25 ? -59.625 -32.844 32.781 1 30.02 25 ARG B O 1
ATOM 2364 N N . PRO B 1 26 ? -61.812 -33.375 32.562 1 29.86 26 PRO B N 1
ATOM 2365 C CA . PRO B 1 26 ? -61.719 -34.656 31.891 1 29.86 26 PRO B CA 1
ATOM 2366 C C . PRO B 1 26 ? -60.969 -34.594 30.562 1 29.86 26 PRO B C 1
ATOM 2368 O O . PRO B 1 26 ? -60.906 -33.531 29.938 1 29.86 26 PRO B O 1
ATOM 2371 N N . ALA B 1 27 ? -60.062 -35.625 30.203 1 29.42 27 ALA B N 1
ATOM 2372 C CA . ALA B 1 27 ? -59.094 -36 29.203 1 29.42 27 ALA B CA 1
ATOM 2373 C C . ALA B 1 27 ? -59.719 -36.031 27.812 1 29.42 27 ALA B C 1
ATOM 2375 O O . ALA B 1 27 ? -60.656 -36.812 27.562 1 29.42 27 ALA B O 1
ATOM 2376 N N . ALA B 1 28 ? -60 -34.844 27.156 1 31.31 28 ALA B N 1
ATOM 2377 C CA . ALA B 1 28 ? -60.562 -34.875 25.797 1 31.31 28 ALA B CA 1
ATOM 2378 C C . ALA B 1 28 ? -59.812 -35.875 24.922 1 31.31 28 ALA B C 1
ATOM 2380 O O . ALA B 1 28 ? -58.594 -36 25.016 1 31.31 28 ALA B O 1
ATOM 2381 N N . LEU B 1 29 ? -60.5 -36.844 24.375 1 29.88 29 LEU B N 1
ATOM 2382 C CA . LEU B 1 29 ? -60.156 -37.938 23.484 1 29.88 29 LEU B CA 1
ATOM 2383 C C . LEU B 1 29 ? -59.375 -37.438 22.266 1 29.88 29 LEU B C 1
ATOM 2385 O O . LEU B 1 29 ? -59.844 -36.531 21.578 1 29.88 29 LEU B O 1
ATOM 2389 N N . LYS B 1 30 ? -58.031 -37.688 22.156 1 28.83 30 LYS B N 1
ATOM 2390 C CA . LYS B 1 30 ? -57.031 -37.375 21.141 1 28.83 30 LYS B CA 1
ATOM 2391 C C . LYS B 1 30 ? -57.469 -37.906 19.766 1 28.83 30 LYS B C 1
ATOM 2393 O O . LYS B 1 30 ? -57.625 -39.125 19.609 1 28.83 30 LYS B O 1
ATOM 2398 N N . ARG B 1 31 ? -58.344 -37.188 19.062 1 32.66 31 ARG B N 1
ATOM 2399 C CA . ARG B 1 31 ? -58.625 -37.656 17.703 1 32.66 31 ARG B CA 1
ATOM 2400 C C . ARG B 1 31 ? -57.344 -37.938 16.938 1 32.66 31 ARG B C 1
ATOM 2402 O O . ARG B 1 31 ? -56.375 -37.188 17.031 1 32.66 31 ARG B O 1
ATOM 2409 N N . PRO B 1 32 ? -57.125 -39.188 16.359 1 32.72 32 PRO B N 1
ATOM 2410 C CA . PRO B 1 32 ? -55.938 -39.625 15.656 1 32.72 32 PRO B CA 1
ATOM 2411 C C . PRO B 1 32 ? -55.594 -38.719 14.477 1 32.72 32 PRO B C 1
ATOM 2413 O O . PRO B 1 32 ? -56.469 -38.312 13.719 1 32.72 32 PRO B O 1
ATOM 2416 N N . ALA B 1 33 ? -54.562 -37.875 14.578 1 33.44 33 ALA B N 1
ATOM 2417 C CA . ALA B 1 33 ? -54.062 -37 13.523 1 33.44 33 ALA B CA 1
ATOM 2418 C C . ALA B 1 33 ? -53.875 -37.75 12.219 1 33.44 33 ALA B C 1
ATOM 2420 O O . ALA B 1 33 ? -53.281 -38.844 12.203 1 33.44 33 ALA B O 1
ATOM 2421 N N . ALA B 1 34 ? -54.781 -37.594 11.266 1 32.84 34 ALA B N 1
ATOM 2422 C CA . ALA B 1 34 ? -54.656 -38.094 9.898 1 32.84 34 ALA B CA 1
ATOM 2423 C C . ALA B 1 34 ? -53.25 -37.812 9.344 1 32.84 34 ALA B C 1
ATOM 2425 O O . ALA B 1 34 ? -52.75 -36.688 9.469 1 32.84 34 ALA B O 1
ATOM 2426 N N . LYS B 1 35 ? -52.5 -38.812 9.133 1 31.41 35 LYS B N 1
ATOM 2427 C CA . LYS B 1 35 ? -51.156 -38.812 8.516 1 31.41 35 LYS B CA 1
ATOM 2428 C C . LYS B 1 35 ? -51.188 -38.094 7.168 1 31.41 35 LYS B C 1
ATOM 2430 O O . LYS B 1 35 ? -51.812 -38.562 6.215 1 31.41 35 LYS B O 1
ATOM 2435 N N . THR B 1 36 ? -51.344 -36.719 7.121 1 32.91 36 THR B N 1
ATOM 2436 C CA . THR B 1 36 ? -51.156 -36.062 5.844 1 32.91 36 THR B CA 1
ATOM 2437 C C . THR B 1 36 ? -49.844 -36.531 5.18 1 32.91 36 THR B C 1
ATOM 2439 O O . THR B 1 36 ? -48.781 -36.469 5.77 1 32.91 36 THR B O 1
ATOM 2442 N N . ARG B 1 37 ? -49.938 -37.562 4.328 1 31.92 37 ARG B N 1
ATOM 2443 C CA . ARG B 1 37 ? -48.812 -38 3.477 1 31.92 37 ARG B CA 1
ATOM 2444 C C . ARG B 1 37 ? -48.125 -36.812 2.816 1 31.92 37 ARG B C 1
ATOM 2446 O O . ARG B 1 37 ? -48.75 -36.094 2.016 1 31.92 37 ARG B O 1
ATOM 2453 N N . ARG B 1 38 ? -47.25 -36.188 3.471 1 32.5 38 ARG B N 1
ATOM 2454 C CA . ARG B 1 38 ? -46.406 -35.125 2.879 1 32.5 38 ARG B CA 1
ATOM 2455 C C . ARG B 1 38 ? -45.906 -35.562 1.502 1 32.5 38 ARG B C 1
ATOM 2457 O O . ARG B 1 38 ? -45.281 -36.625 1.357 1 32.5 38 ARG B O 1
ATOM 2464 N N . LYS B 1 39 ? -46.625 -35.188 0.467 1 34.53 39 LYS B N 1
ATOM 2465 C CA . LYS B 1 39 ? -46.125 -35.281 -0.895 1 34.53 39 LYS B CA 1
ATOM 2466 C C . LYS B 1 39 ? -44.625 -34.938 -0.941 1 34.53 39 LYS B C 1
ATOM 2468 O O . LYS B 1 39 ? -44.219 -33.875 -0.459 1 34.53 39 LYS B O 1
ATOM 2473 N N . ALA B 1 40 ? -43.75 -35.938 -1.056 1 35.25 40 ALA B N 1
ATOM 2474 C CA . ALA B 1 40 ? -42.312 -35.781 -1.225 1 35.25 40 ALA B CA 1
ATOM 2475 C C . ALA B 1 40 ? -41.969 -34.781 -2.307 1 35.25 40 ALA B C 1
ATOM 2477 O O . ALA B 1 40 ? -42.469 -34.875 -3.438 1 35.25 40 ALA B O 1
ATOM 2478 N N . THR B 1 41 ? -41.844 -33.5 -1.962 1 37.88 41 THR B N 1
ATOM 2479 C CA . THR B 1 41 ? -41.344 -32.5 -2.92 1 37.88 41 THR B CA 1
ATOM 2480 C C . THR B 1 41 ? -40.188 -33.094 -3.727 1 37.88 41 THR B C 1
ATOM 2482 O O . THR B 1 41 ? -39.281 -33.719 -3.168 1 37.88 41 THR B O 1
ATOM 2485 N N . PRO B 1 42 ? -40.375 -33.344 -4.988 1 36.88 42 PRO B N 1
ATOM 2486 C CA . PRO B 1 42 ? -39.281 -33.906 -5.785 1 36.88 42 PRO B CA 1
ATOM 2487 C C . PRO B 1 42 ? -37.969 -33.219 -5.547 1 36.88 42 PRO B C 1
ATOM 2489 O O . PRO B 1 42 ? -37.906 -32 -5.305 1 36.88 42 PRO B O 1
ATOM 2492 N N . ARG B 1 43 ? -36.938 -33.938 -5.066 1 34.12 43 ARG B N 1
ATOM 2493 C CA . ARG B 1 43 ? -35.594 -33.438 -4.863 1 34.12 43 ARG B CA 1
ATOM 2494 C C . ARG B 1 43 ? -35.094 -32.656 -6.086 1 34.12 43 ARG B C 1
ATOM 2496 O O . ARG B 1 43 ? -35.25 -33.125 -7.219 1 34.12 43 ARG B O 1
ATOM 2503 N N . PRO B 1 44 ? -34.969 -31.344 -5.969 1 36.97 44 PRO B N 1
ATOM 2504 C CA . PRO B 1 44 ? -34.469 -30.609 -7.133 1 36.97 44 PRO B CA 1
ATOM 2505 C C . PRO B 1 44 ? -33.281 -31.312 -7.809 1 36.97 44 PRO B C 1
ATOM 2507 O O . PRO B 1 44 ? -32.438 -31.922 -7.133 1 36.97 44 PRO B O 1
ATOM 2510 N N . GLN B 1 45 ? -33.438 -31.812 -9.016 1 33.91 45 GLN B N 1
ATOM 2511 C CA . GLN B 1 45 ? -32.375 -32.281 -9.883 1 33.91 45 GLN B CA 1
ATOM 2512 C C . GLN B 1 45 ? -31.141 -31.391 -9.781 1 33.91 45 GLN B C 1
ATOM 2514 O O . GLN B 1 45 ? -31.266 -30.172 -9.82 1 33.91 45 GLN B O 1
ATOM 2519 N N . ARG B 1 46 ? -30.078 -31.969 -9.195 1 37.22 46 ARG B N 1
ATOM 2520 C CA . ARG B 1 46 ? -28.781 -31.312 -9.078 1 37.22 46 ARG B CA 1
ATOM 2521 C C . ARG B 1 46 ? -28.406 -30.609 -10.383 1 37.22 46 ARG B C 1
ATOM 2523 O O . ARG B 1 46 ? -28.469 -31.219 -11.453 1 37.22 46 ARG B O 1
ATOM 2530 N N . SER B 1 47 ? -28.562 -29.297 -10.43 1 33.41 47 SER B N 1
ATOM 2531 C CA . SER B 1 47 ? -28.188 -28.5 -11.594 1 33.41 47 SER B CA 1
ATOM 2532 C C . SER B 1 47 ? -26.828 -28.906 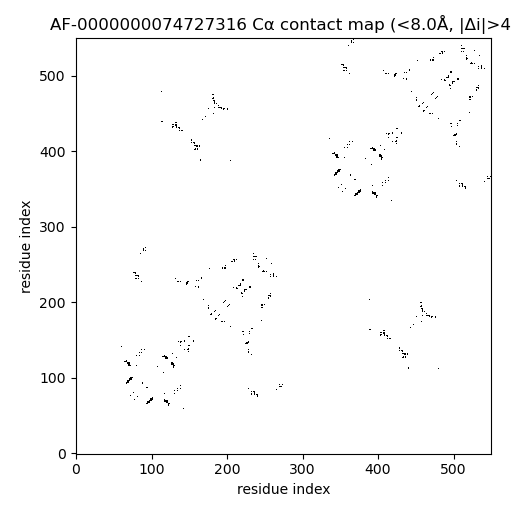-12.141 1 33.41 47 SER B C 1
ATOM 2534 O O . SER B 1 47 ? -25.984 -29.391 -11.391 1 33.41 47 SER B O 1
ATOM 2536 N N . TRP B 1 48 ? -26.672 -29.172 -13.414 1 30.41 48 TRP B N 1
ATOM 2537 C CA . TRP B 1 48 ? -25.531 -29.5 -14.258 1 30.41 48 TRP B CA 1
ATOM 2538 C C . TRP B 1 48 ? -24.328 -28.625 -13.906 1 30.41 48 TRP B C 1
ATOM 2540 O O . TRP B 1 48 ? -23.188 -28.938 -14.281 1 30.41 48 TRP B O 1
ATOM 2550 N N . PHE B 1 49 ? -24.578 -27.484 -13.359 1 34.06 49 PHE B N 1
ATOM 2551 C CA . PHE B 1 49 ? -23.453 -26.594 -13.055 1 34.06 49 PHE B CA 1
ATOM 2552 C C . PHE B 1 49 ? -22.547 -27.203 -12.008 1 34.06 49 PHE B C 1
ATOM 2554 O O . PHE B 1 49 ? -21.438 -26.703 -11.773 1 34.06 49 PHE B O 1
ATOM 2561 N N . GLN B 1 50 ? -22.969 -28.188 -11.258 1 32.44 50 GLN B N 1
ATOM 2562 C CA . GLN B 1 50 ? -22.109 -28.766 -10.219 1 32.44 50 GLN B CA 1
ATOM 2563 C C . GLN B 1 50 ? -21.031 -29.656 -10.82 1 32.44 50 GLN B C 1
ATOM 2565 O O . GLN B 1 50 ? -20.141 -30.125 -10.117 1 32.44 50 GLN B O 1
ATOM 2570 N N . ARG B 1 51 ? -21.25 -30.25 -11.914 1 33.5 51 ARG B N 1
ATOM 2571 C CA . ARG B 1 51 ? -20.375 -31.328 -12.367 1 33.5 51 ARG B CA 1
ATOM 2572 C C . ARG B 1 51 ? -19.016 -30.766 -12.797 1 33.5 51 ARG B C 1
ATOM 2574 O O . ARG B 1 51 ? -18.062 -31.531 -12.984 1 33.5 51 ARG B O 1
ATOM 2581 N N . TRP B 1 52 ? -19.031 -29.641 -13.391 1 31.58 52 TRP B N 1
ATOM 2582 C CA . TRP B 1 52 ? -17.75 -29.266 -13.969 1 31.58 52 TRP B CA 1
ATOM 2583 C C . TRP B 1 52 ? -16.828 -28.672 -12.906 1 31.58 52 TRP B C 1
ATOM 2585 O O . TRP B 1 52 ? -16.234 -27.594 -13.109 1 31.58 52 TRP B O 1
ATOM 2595 N N . ALA B 1 53 ? -17.172 -28.953 -11.641 1 33.97 53 ALA B N 1
ATOM 2596 C CA . ALA B 1 53 ? -16.078 -28.469 -10.812 1 33.97 53 ALA B CA 1
ATOM 2597 C C . ALA B 1 53 ? -14.789 -29.219 -11.109 1 33.97 53 ALA B C 1
ATOM 2599 O O . ALA B 1 53 ? -14.742 -30.453 -10.992 1 33.97 53 ALA B O 1
ATOM 2600 N N . PRO B 1 54 ? -13.977 -28.859 -12.047 1 31.5 54 PRO B N 1
ATOM 2601 C CA . PRO B 1 54 ? -12.75 -29.656 -12.141 1 31.5 54 PRO B CA 1
ATOM 2602 C C . PRO B 1 54 ? -12.211 -30.062 -10.773 1 31.5 54 PRO B C 1
ATOM 2604 O O . PRO B 1 54 ? -12.367 -29.328 -9.797 1 31.5 54 PRO B O 1
ATOM 2607 N N . THR B 1 55 ? -12.312 -31.312 -10.414 1 32.41 55 THR B N 1
ATOM 2608 C CA . THR B 1 55 ? -11.484 -31.891 -9.352 1 32.41 55 THR B CA 1
ATOM 2609 C C . THR B 1 55 ? -10.062 -31.344 -9.422 1 32.41 55 THR B C 1
ATOM 2611 O O . THR B 1 55 ? -9.273 -31.75 -10.273 1 32.41 55 THR B O 1
ATOM 2614 N N . TRP B 1 56 ? -9.969 -30.047 -9.32 1 31.41 56 TRP B N 1
ATOM 2615 C CA . TRP B 1 56 ? -8.609 -29.531 -9.219 1 31.41 56 TRP B CA 1
ATOM 2616 C C . TRP B 1 56 ? -7.746 -30.438 -8.344 1 31.41 56 TRP B C 1
ATOM 2618 O O . TRP B 1 56 ? -8.164 -30.828 -7.25 1 31.41 56 TRP B O 1
ATOM 2628 N N . PRO B 1 57 ? -6.984 -31.312 -8.914 1 33.28 57 PRO B N 1
ATOM 2629 C CA . PRO B 1 57 ? -6.117 -32.125 -8.055 1 33.28 57 PRO B CA 1
ATOM 2630 C C . PRO B 1 57 ? -5.562 -31.328 -6.871 1 33.28 57 PRO B C 1
ATOM 2632 O O . PRO B 1 57 ? -4.941 -30.281 -7.059 1 33.28 57 PRO B O 1
ATOM 2635 N N . TRP B 1 58 ? -6.258 -31.328 -5.742 1 35.66 58 TRP B N 1
ATOM 2636 C CA . TRP B 1 58 ? -5.809 -30.906 -4.422 1 35.66 58 TRP B CA 1
ATOM 2637 C C . TRP B 1 58 ? -4.359 -31.312 -4.18 1 35.66 58 TRP B C 1
ATOM 2639 O O . TRP B 1 58 ? -3.861 -31.234 -3.055 1 35.66 58 TRP B O 1
ATOM 2649 N N . SER B 1 59 ? -3.824 -32.188 -4.973 1 35.88 59 SER B N 1
ATOM 2650 C CA . SER B 1 59 ? -2.543 -32.781 -4.582 1 35.88 59 SER B CA 1
ATOM 2651 C C . SER B 1 59 ? -1.504 -31.688 -4.312 1 35.88 59 SER B C 1
ATOM 2653 O O . SER B 1 59 ? -0.597 -31.891 -3.5 1 35.88 59 SER B O 1
ATOM 2655 N N . ARG B 1 60 ? -1.278 -30.844 -5.328 1 37.94 60 ARG B N 1
ATOM 2656 C CA . ARG B 1 60 ? -0.137 -29.953 -5.168 1 37.94 60 ARG B CA 1
ATOM 2657 C C . ARG B 1 60 ? -0.453 -28.828 -4.184 1 37.94 60 ARG B C 1
ATOM 2659 O O . ARG B 1 60 ? -0.297 -27.656 -4.504 1 37.94 60 ARG B O 1
ATOM 2666 N N . MET B 1 61 ? -1.482 -28.891 -3.461 1 43.28 61 MET B N 1
ATOM 2667 C CA . MET B 1 61 ? -1.92 -28.016 -2.387 1 43.28 61 MET B CA 1
ATOM 2668 C C . MET B 1 61 ? -0.787 -27.75 -1.397 1 43.28 61 MET B C 1
ATOM 2670 O O . MET B 1 61 ? -0.562 -28.547 -0.484 1 43.28 61 MET B O 1
ATOM 2674 N N . ALA B 1 62 ? 0.246 -27.266 -1.741 1 46.16 62 ALA B N 1
ATOM 2675 C CA . ALA B 1 62 ? 1.313 -26.875 -0.827 1 46.16 62 ALA B CA 1
ATOM 2676 C C . ALA B 1 62 ? 0.747 -26.438 0.521 1 46.16 62 ALA B C 1
ATOM 2678 O O . ALA B 1 62 ? -0.467 -26.281 0.669 1 46.16 62 ALA B O 1
ATOM 2679 N N . PHE B 1 63 ? 1.606 -25.703 1.536 1 56 63 PHE B N 1
ATOM 2680 C CA . PHE B 1 63 ? 1.587 -25.484 2.979 1 56 63 PHE B CA 1
ATOM 2681 C C . PHE B 1 63 ? 0.425 -24.578 3.371 1 56 63 PHE B C 1
ATOM 2683 O O . PHE B 1 63 ? 0.565 -23.359 3.395 1 56 63 PHE B O 1
ATOM 2690 N N . LEU B 1 64 ? -0.83 -25.125 3.17 1 67.81 64 LEU B N 1
ATOM 2691 C CA . LEU B 1 64 ? -1.868 -24.406 3.896 1 67.81 64 LEU B CA 1
ATOM 2692 C C . LEU B 1 64 ? -1.551 -24.359 5.387 1 67.81 64 LEU B C 1
ATOM 2694 O O . LEU B 1 64 ? -1.138 -25.359 5.973 1 67.81 64 LEU B O 1
ATOM 2698 N N . PRO B 1 65 ? -1.626 -23.156 5.801 1 76.81 65 PRO B N 1
ATOM 2699 C CA . PRO B 1 65 ? -1.372 -23.047 7.238 1 76.81 65 PRO B CA 1
ATOM 2700 C C . PRO B 1 65 ? -2.332 -23.891 8.07 1 76.81 65 PRO B C 1
ATOM 2702 O O . PRO B 1 65 ? -3.48 -24.094 7.68 1 76.81 65 PRO B O 1
ATOM 2705 N N . HIS B 1 66 ? -1.869 -24.359 9.125 1 75.75 66 HIS B N 1
ATOM 2706 C CA . HIS B 1 66 ? -2.664 -25.188 10.023 1 75.75 66 HIS B CA 1
ATOM 2707 C C . HIS B 1 66 ? -3.576 -24.344 10.898 1 75.75 66 HIS B C 1
ATOM 2709 O O . HIS B 1 66 ? -4.695 -24.75 11.219 1 75.75 66 HIS B O 1
ATOM 2715 N N . HIS B 1 67 ? -3.115 -23.312 11.312 1 91.56 67 HIS B N 1
ATOM 2716 C CA . HIS B 1 67 ? -3.873 -22.484 12.242 1 91.56 67 HIS B CA 1
ATOM 2717 C C . HIS B 1 67 ? -3.65 -21 11.969 1 91.56 67 HIS B C 1
ATOM 2719 O O . HIS B 1 67 ? -2.508 -20.547 11.828 1 91.56 67 HIS B O 1
ATOM 2725 N N . MET B 1 68 ? -4.824 -20.266 11.859 1 95.44 68 MET B N 1
ATOM 2726 C CA . MET B 1 68 ? -4.766 -18.812 11.688 1 95.44 68 MET B CA 1
ATOM 2727 C C . MET B 1 68 ? -5.594 -18.109 12.75 1 95.44 68 MET B C 1
ATOM 2729 O O . MET B 1 68 ? -6.688 -18.562 13.094 1 95.44 68 MET B O 1
ATOM 2733 N N . ARG B 1 69 ? -4.969 -17.078 13.328 1 95.5 69 ARG B N 1
ATOM 2734 C CA . ARG B 1 69 ? -5.664 -16.266 14.32 1 95.5 69 ARG B CA 1
ATOM 2735 C C . ARG B 1 69 ? -5.609 -14.781 13.945 1 95.5 69 ARG B C 1
ATOM 2737 O O . ARG B 1 69 ? -4.527 -14.219 13.773 1 95.5 69 ARG B O 1
ATOM 2744 N N . LEU B 1 70 ? -6.793 -14.18 13.82 1 95.12 70 LEU B N 1
ATOM 2745 C CA . LEU B 1 70 ? -6.895 -12.75 13.531 1 95.12 70 LEU B CA 1
ATOM 2746 C C . LEU B 1 70 ? -7.012 -11.945 14.812 1 95.12 70 LEU B C 1
ATOM 2748 O O . LEU B 1 70 ? -7.926 -12.164 15.617 1 95.12 70 LEU B O 1
ATOM 2752 N N . LEU B 1 71 ? -6.039 -11.047 15.031 1 92.25 71 LEU B N 1
ATOM 2753 C CA . LEU B 1 71 ? -6.074 -10.117 16.156 1 92.25 71 LEU B CA 1
ATOM 2754 C C . LEU B 1 71 ? -6.605 -8.758 15.719 1 92.25 71 LEU B C 1
ATOM 2756 O O . LEU B 1 71 ? -6.039 -8.125 14.828 1 92.25 71 LEU B O 1
ATOM 2760 N N . ALA B 1 72 ? -7.691 -8.344 16.281 1 91 72 ALA B N 1
ATOM 2761 C CA . ALA B 1 72 ? -8.289 -7.047 15.961 1 91 72 ALA B CA 1
ATOM 2762 C C . ALA B 1 72 ? -8.859 -6.379 17.203 1 91 72 ALA B C 1
ATOM 2764 O O . ALA B 1 72 ? -9.219 -7.059 18.172 1 91 72 ALA B O 1
ATOM 2765 N N . CYS B 1 73 ? -8.875 -5.078 17.172 1 86.56 73 CYS B N 1
ATOM 2766 C CA . CYS B 1 73 ? -9.438 -4.363 18.312 1 86.56 73 CYS B CA 1
ATOM 2767 C C . CYS B 1 73 ? -10.945 -4.559 18.406 1 86.56 73 CYS B C 1
ATOM 2769 O O . CYS B 1 73 ? -11.641 -4.492 17.391 1 86.56 73 CYS B O 1
ATOM 2771 N N . ALA B 1 74 ? -11.43 -4.75 19.594 1 74 74 ALA B N 1
ATOM 2772 C CA . ALA B 1 74 ? -12.836 -5.066 19.828 1 74 74 ALA B CA 1
ATOM 2773 C C . ALA B 1 74 ? -13.734 -3.875 19.5 1 74 74 ALA B C 1
ATOM 2775 O O . ALA B 1 74 ? -14.789 -4.039 18.875 1 74 74 ALA B O 1
ATOM 2776 N N . GLU B 1 75 ? -13.406 -2.797 19.953 1 65.31 75 GLU B N 1
ATOM 2777 C CA . GLU B 1 75 ? -14.297 -1.646 19.875 1 65.31 75 GLU B CA 1
ATOM 2778 C C . GLU B 1 75 ? -14.148 -0.934 18.531 1 65.31 75 GLU B C 1
ATOM 2780 O O . GLU B 1 75 ? -14.945 -0.048 18.203 1 65.31 75 GLU B O 1
ATOM 2785 N N . SER B 1 76 ? -13.328 -1.44 17.781 1 64 76 SER B N 1
ATOM 2786 C CA . SER B 1 76 ? -13.031 -0.61 16.625 1 64 76 SER B CA 1
ATOM 2787 C C . SER B 1 76 ? -13.641 -1.194 15.359 1 64 76 SER B C 1
ATOM 2789 O O . SER B 1 76 ? -13.625 -2.412 15.156 1 64 76 SER B O 1
ATOM 2791 N N . LYS B 1 77 ? -14.516 -0.369 14.844 1 77.75 77 LYS B N 1
ATOM 2792 C CA . LYS B 1 77 ? -14.961 -0.646 13.484 1 77.75 77 LYS B CA 1
ATOM 2793 C C . LYS B 1 77 ? -13.836 -0.426 12.477 1 77.75 77 LYS B C 1
ATOM 2795 O O . LYS B 1 77 ? -13.969 0.373 11.547 1 77.75 77 LYS B O 1
ATOM 2800 N N . ASN B 1 78 ? -12.789 -1.18 12.602 1 87.31 78 ASN B N 1
ATOM 2801 C CA . ASN B 1 78 ? -11.641 -1.073 11.711 1 87.31 78 ASN B CA 1
ATOM 2802 C C . ASN B 1 78 ? -11.938 -1.666 10.344 1 87.31 78 ASN B C 1
ATOM 2804 O O . ASN B 1 78 ? -12.242 -2.855 10.227 1 87.31 78 ASN B O 1
ATOM 2808 N N . PRO B 1 79 ? -11.898 -0.814 9.375 1 93.69 79 PRO B N 1
ATOM 2809 C CA . PRO B 1 79 ? -12.242 -1.298 8.031 1 93.69 79 PRO B CA 1
ATOM 2810 C C . PRO B 1 79 ? -11.281 -2.373 7.531 1 93.69 79 PRO B C 1
ATOM 2812 O O . PRO B 1 79 ? -11.688 -3.268 6.785 1 93.69 79 PRO B O 1
ATOM 2815 N N . GLY B 1 80 ? -10.031 -2.316 7.977 1 94.56 80 GLY B N 1
ATOM 2816 C CA . GLY B 1 80 ? -9.086 -3.354 7.598 1 94.56 80 GLY B CA 1
ATOM 2817 C C . GLY B 1 80 ? -9.453 -4.723 8.141 1 94.56 80 GLY B C 1
ATOM 2818 O O . GLY B 1 80 ? -9.359 -5.723 7.43 1 94.56 80 GLY B O 1
ATOM 2819 N N . ALA B 1 81 ? -9.859 -4.762 9.383 1 94.12 81 ALA B N 1
ATOM 2820 C CA . ALA B 1 81 ? -10.273 -6.027 9.984 1 94.12 81 ALA B CA 1
ATOM 2821 C C . ALA B 1 81 ? -11.5 -6.594 9.281 1 94.12 81 ALA B C 1
ATOM 2823 O O . ALA B 1 81 ? -11.594 -7.801 9.047 1 94.12 81 ALA B O 1
ATOM 2824 N N . GLU B 1 82 ? -12.414 -5.738 8.953 1 94.25 82 GLU B N 1
ATOM 2825 C CA . GLU B 1 82 ? -13.617 -6.168 8.25 1 94.25 82 GLU B CA 1
ATOM 2826 C C . GLU B 1 82 ? -13.281 -6.742 6.875 1 94.25 82 GLU B C 1
ATOM 2828 O O . GLU B 1 82 ? -13.828 -7.77 6.473 1 94.25 82 GLU B O 1
ATOM 2833 N N . ALA B 1 83 ? -12.422 -6.105 6.176 1 96.25 83 ALA B N 1
ATOM 2834 C CA . ALA B 1 83 ? -11.992 -6.586 4.863 1 96.25 83 ALA B CA 1
ATOM 2835 C C . ALA B 1 83 ? -11.367 -7.973 4.969 1 96.25 83 ALA B C 1
ATOM 2837 O O . ALA B 1 83 ? -11.617 -8.844 4.133 1 96.25 83 ALA B O 1
ATOM 2838 N N . LEU B 1 84 ? -10.547 -8.156 6.008 1 95.94 84 LEU B N 1
ATOM 2839 C CA . LEU B 1 84 ? -9.883 -9.438 6.199 1 95.94 84 LEU B CA 1
ATOM 2840 C C . LEU B 1 84 ? -10.898 -10.531 6.527 1 95.94 84 LEU B C 1
ATOM 2842 O O . LEU B 1 84 ? -10.805 -11.648 6.012 1 95.94 84 LEU B O 1
ATOM 2846 N N . ARG B 1 85 ? -11.891 -10.219 7.309 1 94.06 85 ARG B N 1
ATOM 2847 C CA . ARG B 1 85 ? -12.945 -11.18 7.645 1 94.06 85 ARG B CA 1
ATOM 2848 C C . ARG B 1 85 ? -13.695 -11.625 6.395 1 94.06 85 ARG B C 1
ATOM 2850 O O . ARG B 1 85 ? -13.93 -12.82 6.199 1 94.06 85 ARG B O 1
ATOM 2857 N N . LEU B 1 86 ? -14.023 -10.68 5.625 1 93.81 86 LEU B N 1
ATOM 2858 C CA . LEU B 1 86 ? -14.758 -10.977 4.402 1 93.81 86 LEU B CA 1
ATOM 2859 C C . LEU B 1 86 ? -13.922 -11.828 3.455 1 93.81 86 LEU B C 1
ATOM 2861 O O . LEU B 1 86 ? -14.414 -12.805 2.887 1 93.81 86 LEU B O 1
ATOM 2865 N N . ALA B 1 87 ? -12.656 -11.516 3.279 1 94.12 87 ALA B N 1
ATOM 2866 C CA . ALA B 1 87 ? -11.773 -12.25 2.373 1 94.12 87 ALA B CA 1
ATOM 2867 C C . ALA B 1 87 ? -11.562 -13.68 2.854 1 94.12 87 ALA B C 1
ATOM 2869 O O . ALA B 1 87 ? -11.594 -14.617 2.055 1 94.12 87 ALA B O 1
ATOM 2870 N N . LEU B 1 88 ? -11.297 -13.812 4.152 1 92.94 88 LEU B N 1
ATOM 2871 C CA . LEU B 1 88 ? -11.094 -15.141 4.723 1 92.94 88 LEU B CA 1
ATOM 2872 C C . LEU B 1 88 ? -12.336 -16 4.551 1 92.94 88 LEU B C 1
ATOM 2874 O O . LEU B 1 88 ? -12.234 -17.172 4.18 1 92.94 88 LEU B O 1
ATOM 2878 N N . SER B 1 89 ? -13.453 -15.438 4.766 1 90.56 89 SER B N 1
ATOM 2879 C CA . SER B 1 89 ? -14.719 -16.141 4.609 1 90.56 89 SER B CA 1
ATOM 2880 C C . SER B 1 89 ? -14.961 -16.531 3.152 1 90.56 89 SER B C 1
ATOM 2882 O O . SER B 1 89 ? -15.32 -17.672 2.852 1 90.56 89 SER B O 1
ATOM 2884 N N . TYR B 1 90 ? -14.781 -15.578 2.289 1 90.25 90 TYR B N 1
ATOM 2885 C CA . TYR B 1 90 ? -14.977 -15.812 0.863 1 90.25 90 TYR B CA 1
ATOM 2886 C C . TYR B 1 90 ? -14.055 -16.906 0.356 1 90.25 90 TYR B C 1
ATOM 2888 O O . TYR B 1 90 ? -14.438 -17.703 -0.501 1 90.25 90 TYR B O 1
ATOM 2896 N N . ALA B 1 91 ? -12.875 -16.953 0.899 1 88.94 91 ALA B N 1
ATOM 2897 C CA . ALA B 1 91 ? -11.875 -17.938 0.487 1 88.94 91 ALA B CA 1
ATOM 2898 C C . ALA B 1 91 ? -12.133 -19.281 1.149 1 88.94 91 ALA B C 1
ATOM 2900 O O . ALA B 1 91 ? -11.453 -20.266 0.853 1 88.94 91 ALA B O 1
ATOM 2901 N N . GLY B 1 92 ? -12.977 -19.359 2.076 1 88 92 GLY B N 1
ATOM 2902 C CA . GLY B 1 92 ? -13.297 -20.594 2.771 1 88 92 GLY B CA 1
ATOM 2903 C C . GLY B 1 92 ? -12.203 -21.031 3.734 1 88 92 GLY B C 1
ATOM 2904 O O . GLY B 1 92 ? -12.008 -22.234 3.951 1 88 92 GLY B O 1
ATOM 2905 N N . LEU B 1 93 ? -11.547 -20.109 4.258 1 90.19 93 LEU B N 1
ATOM 2906 C CA . LEU B 1 93 ? -10.453 -20.422 5.164 1 90.19 93 LEU B CA 1
ATOM 2907 C C . LEU B 1 93 ? -10.906 -20.312 6.617 1 90.19 93 LEU B C 1
ATOM 2909 O O . LEU B 1 93 ? -11.555 -19.344 7.004 1 90.19 93 LEU B O 1
ATOM 2913 N N . SER B 1 94 ? -10.531 -21.328 7.371 1 92.31 94 SER B N 1
ATOM 2914 C CA . SER B 1 94 ? -10.836 -21.328 8.797 1 92.31 94 SER B CA 1
ATOM 2915 C C . SER B 1 94 ? -9.836 -20.484 9.57 1 92.31 94 SER B C 1
ATOM 2917 O O . SER B 1 94 ? -8.633 -20.516 9.289 1 92.31 94 SER B O 1
ATOM 2919 N N . TYR B 1 95 ? -10.445 -19.719 10.531 1 94.62 95 TYR B N 1
ATOM 2920 C CA . TYR B 1 95 ? -9.586 -18.922 11.391 1 94.62 95 TYR B CA 1
ATOM 2921 C C . TYR B 1 95 ? -10.258 -18.641 12.734 1 94.62 95 TYR B C 1
ATOM 2923 O O . TYR B 1 95 ? -11.484 -18.75 12.852 1 94.62 95 TYR B O 1
ATOM 2931 N N . GLU B 1 96 ? -9.445 -18.344 13.711 1 95.56 96 GLU B N 1
ATOM 2932 C CA . GLU B 1 96 ? -9.914 -17.844 15 1 95.56 96 GLU B CA 1
ATOM 2933 C C . GLU B 1 96 ? -9.734 -16.328 15.102 1 95.56 96 GLU B C 1
ATOM 2935 O O . GLU B 1 96 ? -8.797 -15.773 14.531 1 95.56 96 GLU B O 1
ATOM 2940 N N . GLU B 1 97 ? -10.641 -15.734 15.805 1 93.75 97 GLU B N 1
ATOM 2941 C CA . GLU B 1 97 ? -10.5 -14.289 16.016 1 93.75 97 GLU B CA 1
ATOM 2942 C C . GLU B 1 97 ? -10.367 -13.953 17.484 1 93.75 97 GLU B C 1
ATOM 2944 O O . GLU B 1 97 ? -11.117 -14.477 18.312 1 93.75 97 GLU B O 1
ATOM 2949 N N . ARG B 1 98 ? -9.398 -13.18 17.75 1 92.75 98 ARG B N 1
ATOM 2950 C CA . ARG B 1 98 ? -9.25 -12.602 19.094 1 92.75 98 ARG B CA 1
ATOM 2951 C C . ARG B 1 98 ? -9.477 -11.102 19.062 1 92.75 98 ARG B C 1
ATOM 2953 O O . ARG B 1 98 ? -8.75 -10.367 18.391 1 92.75 98 ARG B O 1
ATOM 2960 N N . ARG B 1 99 ? -10.438 -10.711 19.844 1 91.69 99 ARG B N 1
ATOM 2961 C CA . ARG B 1 99 ? -10.734 -9.289 19.984 1 91.69 99 ARG B CA 1
ATOM 2962 C C . ARG B 1 99 ? -10 -8.695 21.188 1 91.69 99 ARG B C 1
ATOM 2964 O O . ARG B 1 99 ? -10.219 -9.109 22.328 1 91.69 99 ARG B O 1
ATOM 2971 N N . LEU B 1 100 ? -9.188 -7.754 20.859 1 90.44 100 LEU B N 1
ATOM 2972 C CA . LEU B 1 100 ? -8.328 -7.168 21.891 1 90.44 100 LEU B CA 1
ATOM 2973 C C . LEU B 1 100 ? -9.039 -6.027 22.609 1 90.44 100 LEU B C 1
ATOM 2975 O O . LEU B 1 100 ? -9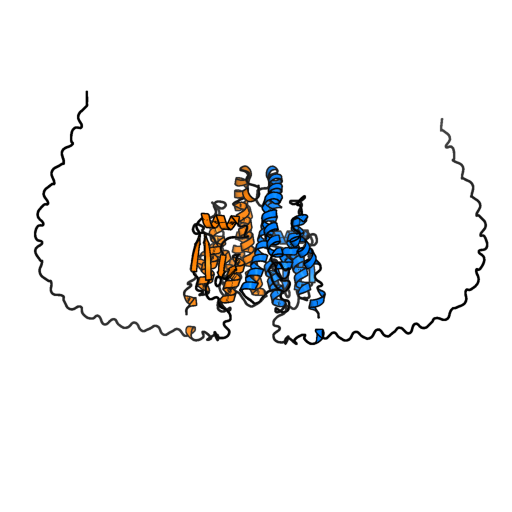.789 -5.266 21.984 1 90.44 100 LEU B O 1
ATOM 2979 N N . SER B 1 101 ? -8.695 -5.875 23.891 1 89.19 101 SER B N 1
ATOM 2980 C CA . SER B 1 101 ? -9.211 -4.75 24.656 1 89.19 101 SER B CA 1
ATOM 2981 C C . SER B 1 101 ? -8.531 -3.445 24.266 1 89.19 101 SER B C 1
ATOM 2983 O O . SER B 1 101 ? -7.465 -3.459 23.641 1 89.19 101 SER B O 1
ATOM 2985 N N . PRO B 1 102 ? -9.18 -2.395 24.562 1 85.25 102 PRO B N 1
ATOM 2986 C CA . PRO B 1 102 ? -8.547 -1.103 24.281 1 85.25 102 PRO B CA 1
ATOM 2987 C C . PRO B 1 102 ? -7.156 -0.981 24.906 1 85.25 102 PRO B C 1
ATOM 2989 O O . PRO B 1 102 ? -6.254 -0.407 24.297 1 85.25 102 PRO B O 1
ATOM 2992 N N . GLU B 1 103 ? -7.012 -1.514 26.047 1 86.25 103 GLU B N 1
ATOM 2993 C CA . GLU B 1 103 ? -5.719 -1.461 26.734 1 86.25 103 GLU B CA 1
ATOM 2994 C C . GLU B 1 103 ? -4.668 -2.279 25.984 1 86.25 103 GLU B C 1
ATOM 2996 O O . GLU B 1 103 ? -3.533 -1.834 25.812 1 86.25 103 GLU B O 1
ATOM 3001 N N . GLU B 1 104 ? -5.078 -3.416 25.547 1 84.75 104 GLU B N 1
ATOM 3002 C CA . GLU B 1 104 ? -4.176 -4.262 24.781 1 84.75 104 GLU B CA 1
ATOM 3003 C C . GLU B 1 104 ? -3.787 -3.596 23.469 1 84.75 104 GLU B C 1
ATOM 3005 O O . GLU B 1 104 ? -2.631 -3.674 23.031 1 84.75 104 GLU B O 1
ATOM 3010 N N . CYS B 1 105 ? -4.727 -2.986 22.875 1 83.31 105 CYS B N 1
ATOM 3011 C CA . CYS B 1 105 ? -4.484 -2.291 21.609 1 83.31 105 CYS B CA 1
ATOM 3012 C C . CYS B 1 105 ? -3.49 -1.152 21.797 1 83.31 105 CYS B C 1
ATOM 3014 O O . CYS B 1 105 ? -2.566 -0.993 21 1 83.31 105 CYS B O 1
ATOM 3016 N N . GLN B 1 106 ? -3.639 -0.492 22.828 1 80.25 106 GLN B N 1
ATOM 3017 C CA . GLN B 1 106 ? -2.746 0.623 23.125 1 80.25 106 GLN B CA 1
ATOM 3018 C C . GLN B 1 106 ? -1.327 0.134 23.406 1 80.25 106 GLN B C 1
ATOM 3020 O O . GLN B 1 106 ? -0.354 0.773 23 1 80.25 106 GLN B O 1
ATOM 3025 N N . GLN B 1 107 ? -1.221 -0.973 24.047 1 79.19 107 GLN B N 1
ATOM 3026 C CA . GLN B 1 107 ? 0.088 -1.543 24.344 1 79.19 107 GLN B CA 1
ATOM 3027 C C . GLN B 1 107 ? 0.813 -1.958 23.062 1 79.19 107 GLN B C 1
ATOM 3029 O O . GLN B 1 107 ? 2.031 -1.805 22.969 1 79.19 107 GLN B O 1
ATOM 3034 N N . MET B 1 108 ? 0.068 -2.381 22.203 1 76 108 MET B N 1
ATOM 3035 C CA . MET B 1 108 ? 0.667 -2.795 20.938 1 76 108 MET B CA 1
ATOM 3036 C C . MET B 1 108 ? 1.142 -1.587 20.141 1 76 108 MET B C 1
ATOM 3038 O O . MET B 1 108 ? 2.176 -1.646 19.469 1 76 108 MET B O 1
ATOM 3042 N N . LEU B 1 109 ? 0.428 -0.56 20.203 1 70.88 109 LEU B N 1
ATOM 3043 C CA . LEU B 1 109 ? 0.802 0.677 19.531 1 70.88 109 LEU B CA 1
ATOM 3044 C C . LEU B 1 109 ? 2.082 1.256 20.125 1 70.88 109 LEU B C 1
ATOM 3046 O O . LEU B 1 109 ? 2.943 1.749 19.391 1 70.88 109 LEU B O 1
ATOM 3050 N N . LEU B 1 110 ? 2.184 1.118 21.375 1 66.81 110 LEU B N 1
ATOM 3051 C CA . LEU B 1 110 ? 3.32 1.69 22.094 1 66.81 110 LEU B CA 1
ATOM 3052 C C . LEU B 1 110 ? 4.598 0.913 21.781 1 66.81 110 LEU B C 1
ATOM 3054 O O . LEU B 1 110 ? 5.695 1.467 21.859 1 66.81 110 LEU B O 1
ATOM 3058 N N . ARG B 1 111 ? 4.422 -0.305 21.328 1 61.69 111 ARG B N 1
ATOM 3059 C CA . ARG B 1 111 ? 5.594 -1.115 21.016 1 61.69 111 ARG B CA 1
ATOM 3060 C C . ARG B 1 111 ? 6.188 -0.72 19.656 1 61.69 111 ARG B C 1
ATOM 3062 O O . ARG B 1 111 ? 7.27 -1.188 19.297 1 61.69 111 ARG B O 1
ATOM 3069 N N . GLY B 1 112 ? 5.594 0.301 19.047 1 57.59 112 GLY B N 1
ATOM 3070 C CA . GLY B 1 112 ? 6.203 0.876 17.859 1 57.59 112 GLY B CA 1
ATOM 3071 C C . GLY B 1 112 ? 6.016 0.023 16.625 1 57.59 112 GLY B C 1
ATOM 3072 O O . GLY B 1 112 ? 6.668 0.25 15.602 1 57.59 112 GLY B O 1
ATOM 3073 N N . GLU B 1 113 ? 5.312 -1.002 16.672 1 57.75 113 GLU B N 1
ATOM 3074 C CA . GLU B 1 113 ? 5.152 -1.866 15.516 1 57.75 113 GLU B CA 1
ATOM 3075 C C . GLU B 1 113 ? 4.242 -1.224 14.469 1 57.75 113 GLU B C 1
ATOM 3077 O O . GLU B 1 113 ? 3.211 -0.64 14.812 1 57.75 113 GLU B O 1
ATOM 3082 N N . LEU B 1 114 ? 4.777 -0.534 13.367 1 61.78 114 LEU B N 1
ATOM 3083 C CA . LEU B 1 114 ? 3.924 0.022 12.32 1 61.78 114 LEU B CA 1
ATOM 3084 C C . LEU B 1 114 ? 3.316 -1.088 11.469 1 61.78 114 LEU B C 1
ATOM 3086 O O . LEU B 1 114 ? 3.965 -2.102 11.211 1 61.78 114 LEU B O 1
ATOM 3090 N N . PRO B 1 115 ? 1.995 -0.635 10.844 1 59.78 115 PRO B N 1
ATOM 3091 C CA . PRO B 1 115 ? 0.726 -0.406 11.539 1 59.78 115 PRO B CA 1
ATOM 3092 C C . PRO B 1 115 ? 0.317 -1.581 12.422 1 59.78 115 PRO B C 1
ATOM 3094 O O . PRO B 1 115 ? 0.442 -2.738 12.016 1 59.78 115 PRO B O 1
ATOM 3097 N N . PRO B 1 116 ? -0.194 -1.285 13.703 1 64.19 116 PRO B N 1
ATOM 3098 C CA . PRO B 1 116 ? -0.223 -2.373 14.68 1 64.19 116 PRO B CA 1
ATOM 3099 C C . PRO B 1 116 ? -1.382 -3.342 14.453 1 64.19 116 PRO B C 1
ATOM 3101 O O . PRO B 1 116 ? -1.248 -4.543 14.711 1 64.19 116 PRO B O 1
ATOM 3104 N N . LEU B 1 117 ? -2.398 -2.965 14.062 1 84.69 117 LEU B N 1
ATOM 3105 C CA . LEU B 1 117 ? -3.566 -3.836 13.984 1 84.69 117 LEU B CA 1
ATOM 3106 C C . LEU B 1 117 ? -4.406 -3.512 12.75 1 84.69 117 LEU B C 1
ATOM 3108 O O . LEU B 1 117 ? -4.406 -2.375 12.273 1 84.69 117 LEU B O 1
ATOM 3112 N N . PRO B 1 118 ? -4.926 -4.578 12.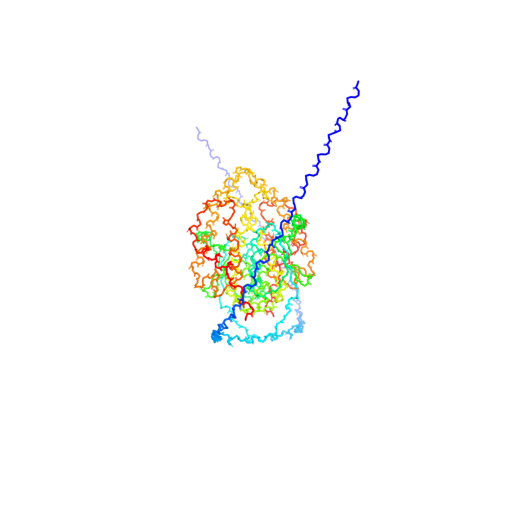078 1 91.81 118 PRO B N 1
ATOM 3113 C CA . PRO B 1 118 ? -5.035 -5.992 12.445 1 91.81 118 PRO B CA 1
ATOM 3114 C C . PRO B 1 118 ? -3.791 -6.797 12.062 1 91.81 118 PRO B C 1
ATOM 3116 O O . PRO B 1 118 ? -3.037 -6.391 11.18 1 91.81 118 PRO B O 1
ATOM 3119 N N . VAL B 1 119 ? -3.646 -7.918 12.836 1 93 119 VAL B N 1
ATOM 3120 C CA . VAL B 1 119 ? -2.537 -8.836 12.602 1 93 119 VAL B CA 1
ATOM 3121 C C . VAL B 1 119 ? -3.074 -10.258 12.414 1 93 119 VAL B C 1
ATOM 3123 O O . VAL B 1 119 ? -4 -10.672 13.117 1 93 119 VAL B O 1
ATOM 3126 N N . LEU B 1 120 ? -2.559 -10.945 11.477 1 95.19 120 LEU B N 1
ATOM 3127 C CA . LEU B 1 120 ? -2.869 -12.359 11.281 1 95.19 120 LEU B CA 1
ATOM 3128 C C . LEU B 1 120 ? -1.709 -13.242 11.734 1 95.19 120 LEU B C 1
ATOM 3130 O O . LEU B 1 120 ? -0.614 -13.172 11.172 1 95.19 120 LEU B O 1
ATOM 3134 N N . VAL B 1 121 ? -1.952 -14.008 12.773 1 94.12 121 VAL B N 1
ATOM 3135 C CA . VAL B 1 121 ? -0.948 -14.945 13.258 1 94.12 121 VAL B CA 1
ATOM 3136 C C . VAL B 1 121 ? -1.105 -16.281 12.547 1 94.12 121 VAL B C 1
ATOM 3138 O O . VAL B 1 121 ? -2.193 -16.859 12.531 1 94.12 121 VAL B O 1
ATOM 3141 N N . VAL B 1 122 ? 0.011 -16.766 11.938 1 94.38 122 VAL B N 1
ATOM 3142 C CA . VAL B 1 122 ? -0.013 -17.984 11.156 1 94.38 122 VAL B CA 1
ATOM 3143 C C . VAL B 1 122 ? 0.813 -19.062 11.859 1 94.38 122 VAL B C 1
ATOM 3145 O O . VAL B 1 122 ? 2.008 -18.875 12.102 1 94.38 122 VAL B O 1
ATOM 3148 N N . ASP B 1 123 ? 0.218 -20.188 12.18 1 92.31 123 ASP B N 1
ATOM 3149 C CA . ASP B 1 123 ? 0.808 -21.359 12.797 1 92.31 123 ASP B CA 1
ATOM 3150 C C . ASP B 1 123 ? 1.598 -21 14.055 1 92.31 123 ASP B C 1
ATOM 3152 O O . ASP B 1 123 ? 2.652 -21.578 14.32 1 92.31 123 ASP B O 1
ATOM 3156 N N . GLY B 1 124 ? 1.161 -19.984 14.688 1 85.75 124 GLY B N 1
ATOM 3157 C CA . GLY B 1 124 ? 1.78 -19.562 15.93 1 85.75 124 GLY B CA 1
ATOM 3158 C C . GLY B 1 124 ? 3.205 -19.078 15.75 1 85.75 124 GLY B C 1
ATOM 3159 O O . GLY B 1 124 ? 3.883 -18.75 16.734 1 85.75 124 GLY B O 1
ATOM 3160 N N . GLN B 1 125 ? 3.652 -18.922 14.586 1 86.62 125 GLN B N 1
ATOM 3161 C CA . GLN B 1 125 ? 5.055 -18.641 14.312 1 86.62 125 GLN B CA 1
ATOM 3162 C C . GLN B 1 125 ? 5.219 -17.297 13.617 1 86.62 125 GLN B C 1
ATOM 3164 O O . GLN B 1 125 ? 6.125 -16.516 13.953 1 86.62 125 GLN B O 1
ATOM 3169 N N . PHE B 1 126 ? 4.273 -17 12.727 1 89.44 126 PHE B N 1
ATOM 3170 C CA . PHE B 1 126 ? 4.438 -15.812 11.906 1 89.44 126 PHE B CA 1
ATOM 3171 C C . PHE B 1 126 ? 3.342 -14.797 12.203 1 89.44 126 PHE B C 1
ATOM 3173 O O . PHE B 1 126 ? 2.178 -15.156 12.375 1 89.44 126 PHE B O 1
ATOM 3180 N N . GLN B 1 127 ? 3.723 -13.555 12.344 1 90.75 127 GLN B N 1
ATOM 3181 C CA . GLN B 1 127 ? 2.779 -12.453 12.469 1 90.75 127 GLN B CA 1
ATOM 3182 C C . GLN B 1 127 ? 2.795 -11.57 11.227 1 90.75 127 GLN B C 1
ATOM 3184 O O . GLN B 1 127 ? 3.803 -10.922 10.93 1 90.75 127 GLN B O 1
ATOM 3189 N N . LEU B 1 128 ? 1.688 -11.625 10.562 1 93.44 128 LEU B N 1
ATOM 3190 C CA . LEU B 1 128 ? 1.55 -10.812 9.359 1 93.44 128 LEU B CA 1
ATOM 3191 C C . LEU B 1 128 ? 0.803 -9.516 9.656 1 93.44 128 LEU B C 1
ATOM 3193 O O . LEU B 1 128 ? -0.234 -9.539 10.328 1 93.44 128 LEU B O 1
ATOM 3197 N N . SER B 1 129 ? 1.413 -8.406 9.109 1 92.81 129 SER B N 1
ATOM 3198 C CA . SER B 1 129 ? 0.797 -7.102 9.32 1 92.81 129 SER B CA 1
ATOM 3199 C C . SER B 1 129 ? 0.465 -6.426 7.992 1 92.81 129 SER B C 1
ATOM 3201 O O . SER B 1 129 ? 0.833 -6.926 6.926 1 92.81 129 SER B O 1
ATOM 3203 N N . GLN B 1 130 ? -0.224 -5.371 8.117 1 94.94 130 GLN B N 1
ATOM 3204 C CA . GLN B 1 130 ? -0.664 -4.566 6.984 1 94.94 130 GLN B CA 1
ATOM 3205 C C . GLN B 1 130 ? -1.781 -5.266 6.215 1 94.94 130 GLN B C 1
ATOM 3207 O O . GLN B 1 130 ? -1.582 -6.359 5.676 1 94.94 130 GLN B O 1
ATOM 3212 N N . VAL B 1 131 ? -2.811 -4.645 6.082 1 95.88 131 VAL B N 1
ATOM 3213 C CA . VAL B 1 131 ? -4.059 -5.207 5.574 1 95.88 131 VAL B CA 1
ATOM 3214 C C . VAL B 1 131 ? -3.863 -5.688 4.137 1 95.88 131 VAL B C 1
ATOM 3216 O O . VAL B 1 131 ? -4.199 -6.824 3.807 1 95.88 131 VAL B O 1
ATOM 3219 N N . ASN B 1 132 ? -3.268 -4.848 3.262 1 97.62 132 ASN B N 1
ATOM 3220 C CA . ASN B 1 132 ? -3.096 -5.234 1.865 1 97.62 132 ASN B CA 1
ATOM 3221 C C . ASN B 1 132 ? -2.18 -6.445 1.728 1 97.62 132 ASN B C 1
ATOM 3223 O O . ASN B 1 132 ? -2.406 -7.305 0.875 1 97.62 132 ASN B O 1
ATOM 3227 N N . ALA B 1 133 ? -1.146 -6.516 2.57 1 97.31 133 ALA B N 1
ATOM 3228 C CA . ALA B 1 133 ? -0.249 -7.668 2.568 1 97.31 133 ALA B CA 1
ATOM 3229 C C . ALA B 1 133 ? -0.987 -8.938 2.982 1 97.31 133 ALA B C 1
ATOM 3231 O O . ALA B 1 133 ? -0.84 -9.984 2.346 1 97.31 133 ALA B O 1
ATOM 3232 N N . ILE B 1 134 ? -1.785 -8.828 4 1 96.88 134 ILE B N 1
ATOM 3233 C CA . ILE B 1 134 ? -2.523 -9.977 4.508 1 96.88 134 ILE B CA 1
ATOM 3234 C C . ILE B 1 134 ? -3.562 -10.422 3.48 1 96.88 134 ILE B C 1
ATOM 3236 O O . ILE B 1 134 ? -3.77 -11.617 3.273 1 96.88 134 ILE B O 1
ATOM 3240 N N . LEU B 1 135 ? -4.199 -9.484 2.832 1 97.5 135 LEU B N 1
ATOM 3241 C CA . LEU B 1 135 ? -5.18 -9.812 1.802 1 97.5 135 LEU B CA 1
ATOM 3242 C C . LEU B 1 135 ? -4.527 -10.586 0.66 1 97.5 135 LEU B C 1
ATOM 3244 O O . LEU B 1 135 ? -5.102 -11.555 0.154 1 97.5 135 LEU B O 1
ATOM 3248 N N . ARG B 1 136 ? -3.361 -10.18 0.243 1 96.62 136 ARG B N 1
ATOM 3249 C CA . ARG B 1 136 ? -2.654 -10.906 -0.808 1 96.62 136 ARG B CA 1
ATOM 3250 C C . ARG B 1 136 ? -2.25 -12.297 -0.337 1 96.62 136 ARG B C 1
ATOM 3252 O O . ARG B 1 136 ? -2.289 -13.258 -1.111 1 96.62 136 ARG B O 1
ATOM 3259 N N . TYR B 1 137 ? -1.897 -12.391 0.981 1 96.31 137 TYR B N 1
ATOM 3260 C CA . TYR B 1 137 ? -1.6 -13.695 1.569 1 96.31 137 TYR B CA 1
ATOM 3261 C C . TYR B 1 137 ? -2.809 -14.617 1.491 1 96.31 137 TYR B C 1
ATOM 3263 O O . TYR B 1 137 ? -2.695 -15.766 1.046 1 96.31 137 TYR B O 1
ATOM 3271 N N . VAL B 1 138 ? -3.957 -14.156 1.836 1 94.88 138 VAL B N 1
ATOM 3272 C CA . VAL B 1 138 ? -5.207 -14.906 1.813 1 94.88 138 VAL B CA 1
ATOM 3273 C C . VAL B 1 138 ? -5.527 -15.336 0.384 1 94.88 138 VAL B C 1
ATOM 3275 O O . VAL B 1 138 ? -5.922 -16.484 0.147 1 94.88 138 VAL B O 1
ATOM 3278 N N . ALA B 1 139 ? -5.34 -14.438 -0.503 1 94.44 139 ALA B N 1
ATOM 3279 C CA . ALA B 1 139 ? -5.613 -14.742 -1.905 1 94.44 139 ALA B CA 1
ATOM 3280 C C . ALA B 1 139 ? -4.707 -15.867 -2.408 1 94.44 139 ALA B C 1
ATOM 3282 O O . ALA B 1 139 ? -5.145 -16.719 -3.172 1 94.44 139 ALA B O 1
ATOM 3283 N N . LYS B 1 140 ? -3.48 -15.844 -2.016 1 91.31 140 LYS B N 1
ATOM 3284 C CA . LYS B 1 140 ? -2.531 -16.875 -2.436 1 91.31 140 LYS B CA 1
ATOM 3285 C C . LYS B 1 140 ? -2.924 -18.234 -1.889 1 91.31 140 LYS B C 1
ATOM 3287 O O . LYS B 1 140 ? -2.699 -19.266 -2.541 1 91.31 140 LYS B O 1
ATOM 3292 N N . LEU B 1 141 ? -3.465 -18.25 -0.749 1 90.25 141 LEU B N 1
ATOM 3293 C CA . LEU B 1 141 ? -3.873 -19.516 -0.133 1 90.25 141 LEU B CA 1
ATOM 3294 C C . LEU B 1 141 ? -5.094 -20.094 -0.838 1 90.25 141 LEU B C 1
ATOM 3296 O O . LEU B 1 141 ? -5.312 -21.312 -0.812 1 90.25 141 LEU B O 1
ATOM 3300 N N . SER B 1 142 ? -5.867 -19.266 -1.373 1 83 142 SER B N 1
ATOM 3301 C CA . SER B 1 142 ? -7.109 -19.703 -1.992 1 83 142 SER B CA 1
ATOM 3302 C C . SER B 1 142 ? -6.859 -20.312 -3.367 1 83 142 SER B C 1
ATOM 3304 O O . SER B 1 142 ? -7.781 -20.812 -4.008 1 83 142 SER B O 1
ATOM 3306 N N . HIS B 1 143 ? -5.559 -20.625 -3.736 1 64.31 143 HIS B N 1
ATOM 3307 C CA . HIS B 1 143 ? -5.082 -21.281 -4.945 1 64.31 143 HIS B CA 1
ATOM 3308 C C . HIS B 1 143 ? -5.824 -20.766 -6.18 1 64.31 143 HIS B C 1
ATOM 3310 O O . HIS B 1 143 ? -6.234 -21.562 -7.027 1 64.31 143 HIS B O 1
ATOM 3316 N N . GLY B 1 144 ? -5.926 -19.484 -6.395 1 58.19 144 GLY B N 1
ATOM 3317 C CA . GLY B 1 144 ? -6.461 -18.906 -7.613 1 58.19 144 GLY B CA 1
ATOM 3318 C C . GLY B 1 144 ? -7.906 -19.281 -7.875 1 58.19 144 GLY B C 1
ATOM 3319 O O . GLY B 1 144 ? -8.539 -18.766 -8.789 1 58.19 144 GLY B O 1
ATOM 3320 N N . SER B 1 145 ? -8.383 -20.25 -7.125 1 53.06 145 SER B N 1
ATOM 3321 C CA . SER B 1 145 ? -9.688 -20.828 -7.453 1 53.06 145 SER B CA 1
ATOM 3322 C C . SER B 1 145 ? -10.805 -19.812 -7.25 1 53.06 145 SER B C 1
ATOM 3324 O O . SER B 1 145 ? -11.875 -19.922 -7.859 1 53.06 145 SER B O 1
ATOM 3326 N N . CYS B 1 146 ? -10.422 -18.828 -6.555 1 64.12 146 CYS B N 1
ATOM 3327 C CA . CYS B 1 146 ? -11.562 -17.984 -6.195 1 64.12 146 CYS B CA 1
ATOM 3328 C C . CYS B 1 146 ? -11.492 -16.641 -6.887 1 64.12 146 CYS B C 1
ATOM 3330 O O . CYS B 1 146 ? -12.359 -15.781 -6.68 1 64.12 146 CYS B O 1
ATOM 3332 N N . GLY B 1 147 ? -10.547 -16.5 -7.73 1 81.06 147 GLY B N 1
ATOM 3333 C CA . GLY B 1 147 ? -10.516 -15.258 -8.492 1 81.06 147 GLY B CA 1
ATOM 3334 C C . GLY B 1 147 ? -10.133 -14.055 -7.656 1 81.06 147 GLY B C 1
ATOM 3335 O O . GLY B 1 147 ? -10.281 -12.914 -8.094 1 81.06 147 GLY B O 1
ATOM 3336 N N . LEU B 1 148 ? -9.641 -14.305 -6.484 1 92.19 148 LEU B N 1
ATOM 3337 C CA . LEU B 1 148 ? -9.367 -13.211 -5.555 1 92.19 148 LEU B CA 1
ATOM 3338 C C . LEU B 1 148 ? -8.18 -12.375 -6.023 1 92.19 148 LEU B C 1
ATOM 3340 O O . LEU B 1 148 ? -8.055 -11.203 -5.656 1 92.19 148 LEU B O 1
ATOM 3344 N N . TYR B 1 149 ? -7.367 -13.016 -6.766 1 94.44 149 TYR B N 1
ATOM 3345 C CA . TYR B 1 149 ? -6.16 -12.367 -7.266 1 94.44 149 TYR B CA 1
ATOM 3346 C C . TYR B 1 149 ? -5.727 -12.977 -8.594 1 94.44 149 TYR B C 1
ATOM 3348 O O . TYR B 1 149 ? -5.305 -14.133 -8.641 1 94.44 149 TYR B O 1
ATOM 3356 N N . PRO B 1 150 ? -5.805 -12.188 -9.633 1 92.56 150 PRO B N 1
ATOM 3357 C CA . PRO B 1 150 ? -5.547 -12.75 -10.961 1 92.56 150 PRO B CA 1
ATOM 3358 C C . PRO B 1 150 ? -4.102 -13.211 -11.133 1 92.56 150 PRO B C 1
ATOM 3360 O O . PRO B 1 150 ? -3.184 -12.602 -10.586 1 92.56 150 PRO B O 1
ATOM 3363 N N . GLU B 1 151 ? -3.924 -14.203 -11.961 1 87.75 151 GLU B N 1
ATOM 3364 C CA . GLU B 1 151 ? -2.588 -14.68 -12.305 1 87.75 151 GLU B CA 1
ATOM 3365 C C . GLU B 1 151 ? -1.944 -13.805 -13.375 1 87.75 151 GLU B C 1
ATOM 3367 O O . GLU B 1 151 ? -0.723 -13.633 -13.398 1 87.75 151 GLU B O 1
ATOM 3372 N N . ASP B 1 152 ? -2.789 -13.242 -14.219 1 90.5 152 ASP B N 1
ATOM 3373 C CA . ASP B 1 152 ? -2.307 -12.344 -15.258 1 90.5 152 ASP B CA 1
ATOM 3374 C C . ASP B 1 152 ? -1.6 -11.133 -14.656 1 90.5 152 ASP B C 1
ATOM 3376 O O . ASP B 1 152 ? -2.17 -10.422 -13.82 1 90.5 152 ASP B O 1
ATOM 3380 N N . PRO B 1 153 ? -0.375 -10.883 -15.07 1 93.31 153 PRO B N 1
ATOM 3381 C CA . PRO B 1 153 ? 0.414 -9.828 -14.43 1 93.31 153 PRO B CA 1
ATOM 3382 C C . PRO B 1 153 ? -0.228 -8.445 -14.562 1 93.31 153 PRO B C 1
ATOM 3384 O O . PRO B 1 153 ? -0.193 -7.656 -13.617 1 93.31 153 PRO B O 1
ATOM 3387 N N . VAL B 1 154 ? -0.795 -8.148 -15.648 1 93.56 154 VAL B N 1
ATOM 3388 C CA . VAL B 1 154 ? -1.405 -6.844 -15.852 1 93.56 154 VAL B CA 1
ATOM 3389 C C . VAL B 1 154 ? -2.652 -6.711 -14.984 1 93.56 154 VAL B C 1
ATOM 3391 O O . VAL B 1 154 ? -2.842 -5.695 -14.312 1 93.56 154 VAL B O 1
ATOM 3394 N N . LYS B 1 155 ? -3.457 -7.746 -14.953 1 93.75 155 LYS B N 1
ATOM 3395 C CA . LYS B 1 155 ? -4.688 -7.707 -14.172 1 93.75 155 LYS B CA 1
ATOM 3396 C C . LYS B 1 155 ? -4.391 -7.637 -12.68 1 93.75 155 LYS B C 1
ATOM 3398 O O . LYS B 1 155 ? -5.082 -6.934 -11.938 1 93.75 155 LYS B O 1
ATOM 3403 N N . SER B 1 156 ? -3.395 -8.383 -12.266 1 95.5 156 SER B N 1
ATOM 3404 C CA . SER B 1 156 ? -3.027 -8.312 -10.859 1 95.5 156 SER B CA 1
ATOM 3405 C C . SER B 1 156 ? -2.488 -6.934 -10.492 1 95.5 156 SER B C 1
ATOM 3407 O O . SER B 1 156 ? -2.734 -6.438 -9.391 1 95.5 156 SER B O 1
ATOM 3409 N N . ALA B 1 157 ? -1.773 -6.324 -11.398 1 95.94 157 ALA B N 1
ATOM 3410 C CA . ALA B 1 157 ? -1.273 -4.973 -11.164 1 95.94 157 ALA B CA 1
ATOM 3411 C C . ALA B 1 157 ? -2.424 -3.977 -11.031 1 95.94 157 ALA B C 1
ATOM 3413 O O . ALA B 1 157 ? -2.348 -3.031 -10.242 1 95.94 157 ALA B O 1
ATOM 3414 N N . CYS B 1 158 ? -3.439 -4.215 -11.773 1 94.44 158 CYS B N 1
ATOM 3415 C CA . CYS B 1 158 ? -4.613 -3.352 -11.68 1 94.44 158 CYS B CA 1
ATOM 3416 C C . CYS B 1 158 ? -5.289 -3.49 -10.32 1 94.44 158 CYS B C 1
ATOM 3418 O O . CYS B 1 158 ? -5.676 -2.492 -9.711 1 94.44 158 CYS B O 1
ATOM 3420 N N . VAL B 1 159 ? -5.379 -4.695 -9.891 1 97 159 VAL B N 1
ATOM 3421 C CA . VAL B 1 159 ? -5.93 -4.949 -8.562 1 97 159 VAL B CA 1
ATOM 3422 C C . VAL B 1 159 ? -5.086 -4.242 -7.504 1 97 159 VAL B C 1
ATOM 3424 O O . VAL B 1 159 ? -5.621 -3.541 -6.641 1 97 159 VAL B O 1
ATOM 3427 N N . ASP B 1 160 ? -3.828 -4.359 -7.656 1 97.5 160 ASP B N 1
ATOM 3428 C CA . ASP B 1 160 ? -2.908 -3.75 -6.699 1 97.5 160 ASP B CA 1
ATOM 3429 C C . ASP B 1 160 ? -2.992 -2.227 -6.746 1 97.5 160 ASP B C 1
ATOM 3431 O O . ASP B 1 160 ? -2.891 -1.562 -5.715 1 97.5 160 ASP B O 1
ATOM 3435 N N . ALA B 1 161 ? -3.146 -1.685 -7.902 1 95.88 161 ALA B N 1
ATOM 3436 C CA . ALA B 1 161 ? -3.242 -0.233 -8.039 1 95.88 161 ALA B CA 1
ATOM 3437 C C . ALA B 1 161 ? -4.465 0.308 -7.305 1 95.88 161 ALA B C 1
ATOM 3439 O O . ALA B 1 161 ? -4.383 1.328 -6.617 1 95.88 161 ALA B O 1
ATOM 3440 N N . VAL B 1 162 ? -5.531 -0.385 -7.418 1 96.44 162 VAL B N 1
ATOM 3441 C CA . VAL B 1 162 ? -6.758 0.025 -6.746 1 96.44 162 VAL B CA 1
ATOM 3442 C C . VAL B 1 162 ? -6.57 -0.063 -5.234 1 96.44 162 VAL B C 1
ATOM 3444 O O . VAL B 1 162 ? -6.992 0.831 -4.496 1 96.44 162 VAL B O 1
ATOM 3447 N N . MET B 1 163 ? -5.934 -1.123 -4.789 1 97.38 163 MET B N 1
ATOM 3448 C CA . MET B 1 163 ? -5.652 -1.291 -3.367 1 97.38 163 MET B CA 1
ATOM 3449 C C . MET B 1 163 ? -4.773 -0.156 -2.848 1 97.38 163 MET B C 1
ATOM 3451 O O . MET B 1 163 ? -5 0.356 -1.75 1 97.38 163 MET B O 1
ATOM 3455 N N . ASP B 1 164 ? -3.828 0.203 -3.645 1 96.31 164 ASP B N 1
ATOM 3456 C CA . ASP B 1 164 ? -2.932 1.289 -3.26 1 96.31 164 ASP B CA 1
ATOM 3457 C C . ASP B 1 164 ? -3.674 2.623 -3.217 1 96.31 164 ASP B C 1
ATOM 3459 O O . ASP B 1 164 ? -3.41 3.457 -2.35 1 96.31 164 ASP B O 1
ATOM 3463 N N . ASP B 1 165 ? -4.605 2.84 -4.152 1 94.75 165 ASP B N 1
ATOM 3464 C CA . ASP B 1 165 ? -5.453 4.027 -4.105 1 94.75 165 ASP B CA 1
ATOM 3465 C C . ASP B 1 165 ? -6.223 4.102 -2.791 1 94.75 165 ASP B C 1
ATOM 3467 O O . ASP B 1 165 ? -6.309 5.164 -2.174 1 94.75 165 ASP B O 1
ATOM 3471 N N . CYS B 1 166 ? -6.719 3.01 -2.457 1 96.56 166 CYS B N 1
ATOM 3472 C CA . CYS B 1 166 ? -7.492 2.924 -1.224 1 96.56 166 CYS B CA 1
ATOM 3473 C C . CYS B 1 166 ? -6.617 3.195 -0.007 1 96.56 166 CYS B C 1
ATOM 3475 O O . CYS B 1 166 ? -7.02 3.916 0.907 1 96.56 166 CYS B O 1
ATOM 3477 N N . ALA B 1 167 ? -5.461 2.604 0 1 94.81 167 ALA B N 1
ATOM 3478 C CA . ALA B 1 167 ? -4.531 2.797 1.11 1 94.81 167 ALA B CA 1
ATOM 3479 C C . ALA B 1 167 ? -4.129 4.262 1.24 1 94.81 167 ALA B C 1
ATOM 3481 O O . ALA B 1 167 ? -4.012 4.785 2.352 1 94.81 167 ALA B O 1
ATOM 3482 N N . GLU B 1 168 ? -3.914 4.879 0.148 1 92.25 168 GLU B N 1
ATOM 3483 C CA . GLU B 1 168 ? -3.568 6.297 0.166 1 92.25 168 GLU B CA 1
ATOM 3484 C C . GLU B 1 168 ? -4.715 7.137 0.726 1 92.25 168 GLU B C 1
ATOM 3486 O O . GLU B 1 168 ? -4.488 8.062 1.508 1 92.25 168 GLU B O 1
ATOM 3491 N N . MET B 1 169 ? -5.906 6.852 0.277 1 93.31 169 MET B N 1
ATOM 3492 C CA . MET B 1 169 ? -7.086 7.52 0.817 1 93.31 169 MET B CA 1
ATOM 3493 C C . MET B 1 169 ? -7.152 7.367 2.334 1 93.31 169 MET B C 1
ATOM 3495 O O . MET B 1 169 ? -7.324 8.352 3.055 1 93.31 169 MET B O 1
ATOM 3499 N N . SER B 1 170 ? -6.965 6.141 2.752 1 93.12 170 SER B N 1
ATOM 3500 C CA . SER B 1 170 ? -7.047 5.84 4.18 1 93.12 170 SER B CA 1
ATOM 3501 C C . SER B 1 170 ? -5.984 6.605 4.965 1 93.12 170 SER B C 1
ATOM 3503 O O . SER B 1 170 ? -6.27 7.145 6.035 1 93.12 170 SER B O 1
ATOM 3505 N N . ALA B 1 171 ? -4.812 6.684 4.477 1 89.69 171 ALA B N 1
ATOM 3506 C CA . ALA B 1 171 ? -3.725 7.402 5.137 1 89.69 171 ALA B CA 1
ATOM 3507 C C . ALA B 1 171 ? -4.012 8.898 5.195 1 89.69 171 ALA B C 1
ATOM 3509 O O . ALA B 1 171 ? -3.738 9.547 6.207 1 89.69 171 ALA B O 1
ATOM 3510 N N . THR B 1 172 ? -4.512 9.43 4.117 1 89.62 172 THR B N 1
ATOM 3511 C CA . THR B 1 172 ? -4.832 10.852 4.055 1 89.62 172 THR B CA 1
ATOM 3512 C C . THR B 1 172 ? -5.883 11.211 5.102 1 89.62 172 THR B C 1
ATOM 3514 O O . THR B 1 172 ? -5.727 12.195 5.832 1 89.62 172 THR B O 1
ATOM 3517 N N . PHE B 1 173 ? -6.863 10.43 5.23 1 91.12 173 PHE B N 1
ATOM 3518 C CA . PHE B 1 173 ? -7.934 10.734 6.172 1 91.12 173 PHE B CA 1
ATOM 3519 C C . PHE B 1 173 ? -7.492 10.461 7.605 1 91.12 173 PHE B C 1
ATOM 3521 O O . PHE B 1 173 ? -7.977 11.086 8.547 1 91.12 173 PHE B O 1
ATOM 3528 N N . ALA B 1 174 ? -6.586 9.492 7.785 1 86.81 174 ALA B N 1
ATOM 3529 C CA . ALA B 1 174 ? -6.004 9.305 9.109 1 86.81 174 ALA B CA 1
ATOM 3530 C C . ALA B 1 174 ? -5.289 10.57 9.578 1 86.81 174 ALA B C 1
ATOM 3532 O O . ALA B 1 174 ? -5.367 10.938 10.75 1 86.81 174 ALA B O 1
ATOM 3533 N N . CYS B 1 175 ? -4.645 11.234 8.648 1 84.62 175 CYS B N 1
ATOM 3534 C CA . CYS B 1 175 ? -3.957 12.484 8.953 1 84.62 175 CYS B CA 1
ATOM 3535 C C . CYS B 1 175 ? -4.953 13.586 9.281 1 84.62 175 CYS B C 1
ATOM 3537 O O . CYS B 1 17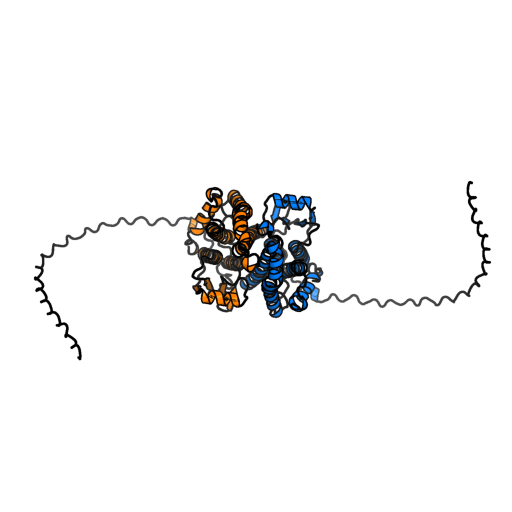5 ? -4.715 14.398 10.18 1 84.62 175 CYS B O 1
ATOM 3539 N N . LEU B 1 176 ? -6.055 13.586 8.602 1 85.75 176 LEU B N 1
ATOM 3540 C CA . LEU B 1 176 ? -7.066 14.625 8.789 1 85.75 176 LEU B CA 1
ATOM 3541 C C . LEU B 1 176 ? -7.812 14.414 10.102 1 85.75 176 LEU B C 1
ATOM 3543 O O . LEU B 1 176 ? -8.242 15.383 10.734 1 85.75 176 LEU B O 1
ATOM 3547 N N . GLN B 1 177 ? -7.891 13.188 10.484 1 83.5 177 GLN B N 1
ATOM 3548 C CA . GLN B 1 177 ? -8.641 12.875 11.695 1 83.5 177 GLN B CA 1
ATOM 3549 C C . GLN B 1 177 ? -7.809 13.156 12.945 1 83.5 177 GLN B C 1
ATOM 3551 O O . GLN B 1 177 ? -8.359 13.461 14.008 1 83.5 177 GLN B O 1
ATOM 3556 N N . GLN B 1 178 ? -6.523 13.062 12.812 1 80.06 178 GLN B N 1
ATOM 3557 C CA . GLN B 1 178 ? -5.645 13.266 13.961 1 80.06 178 GLN B CA 1
ATOM 3558 C C . GLN B 1 178 ? -4.504 14.219 13.617 1 80.06 178 GLN B C 1
ATOM 3560 O O . GLN B 1 178 ? -3.332 13.859 13.734 1 80.06 178 GLN B O 1
ATOM 3565 N N . PRO B 1 179 ? -4.926 15.438 13.43 1 75.25 179 PRO B N 1
ATOM 3566 C CA . PRO B 1 179 ? -3.885 16.391 13.047 1 75.25 179 PRO B CA 1
ATOM 3567 C C . PRO B 1 179 ? -2.895 16.672 14.172 1 75.25 179 PRO B C 1
ATOM 3569 O O . PRO B 1 179 ? -1.771 17.109 13.922 1 75.25 179 PRO B O 1
ATOM 3572 N N . GLU B 1 180 ? -3.318 16.375 15.344 1 73.81 180 GLU B N 1
ATOM 3573 C CA . GLU B 1 180 ? -2.447 16.594 16.5 1 73.81 180 GLU B CA 1
ATOM 3574 C C . GLU B 1 180 ? -1.216 15.695 16.438 1 73.81 180 GLU B C 1
ATOM 3576 O O . GLU B 1 180 ? -0.142 16.078 16.906 1 73.81 180 GLU B O 1
ATOM 3581 N N . ARG B 1 181 ? -1.399 14.656 15.797 1 73.5 181 ARG B N 1
ATOM 3582 C CA . ARG B 1 181 ? -0.276 13.734 15.68 1 73.5 181 ARG B CA 1
ATOM 3583 C C . ARG B 1 181 ? 0.772 14.273 14.711 1 73.5 181 ARG B C 1
ATOM 3585 O O . ARG B 1 181 ? 1.922 13.828 14.727 1 73.5 181 ARG B O 1
ATOM 3592 N N . LEU B 1 182 ? 0.292 15.25 13.992 1 75.75 182 LEU B N 1
ATOM 3593 C CA . LEU B 1 182 ? 1.186 15.836 13 1 75.75 182 LEU B CA 1
ATOM 3594 C C . LEU B 1 182 ? 1.641 17.234 13.422 1 75.75 182 LEU B C 1
ATOM 3596 O O . LEU B 1 182 ? 2.277 17.938 12.648 1 75.75 182 LEU B O 1
ATOM 3600 N N . GLY B 1 183 ? 1.22 17.562 14.68 1 72.81 183 GLY B N 1
ATOM 3601 C CA . GLY B 1 183 ? 1.552 18.906 15.164 1 72.81 183 GLY B CA 1
ATOM 3602 C C . GLY B 1 183 ? 0.654 19.984 14.594 1 72.81 183 GLY B C 1
ATOM 3603 O O . GLY B 1 183 ? 0.972 21.172 14.688 1 72.81 183 GLY B O 1
ATOM 3604 N N . LEU B 1 184 ? -0.376 19.594 13.93 1 69.12 184 LEU B N 1
ATOM 3605 C CA . LEU B 1 184 ? -1.271 20.547 13.266 1 69.12 184 LEU B CA 1
ATOM 3606 C C . LEU B 1 184 ? -2.551 20.734 14.07 1 69.12 184 LEU B C 1
ATOM 3608 O O . LEU B 1 184 ? -3.592 21.094 13.508 1 69.12 184 LEU B O 1
ATOM 3612 N N . GLY B 1 185 ? -2.59 20.531 15.312 1 62.69 185 GLY B N 1
ATOM 3613 C CA . GLY B 1 185 ? -3.768 20.453 16.156 1 62.69 185 GLY B CA 1
ATOM 3614 C C . GLY B 1 185 ? -4.32 21.828 16.531 1 62.69 185 GLY B C 1
ATOM 3615 O O . GLY B 1 185 ? -5.07 21.953 17.5 1 62.69 185 GLY B O 1
ATOM 3616 N N . LEU B 1 186 ? -4.027 22.844 15.867 1 59.12 186 LEU B N 1
ATOM 3617 C CA . LEU B 1 186 ? -4.621 24.094 16.344 1 59.12 186 LEU B CA 1
ATOM 3618 C C . LEU B 1 186 ? -6.082 24.203 15.922 1 59.12 186 LEU B C 1
ATOM 3620 O O . LEU B 1 186 ? -6.453 23.734 14.844 1 59.12 186 LEU B O 1
ATOM 3624 N N . GLU B 1 187 ? -6.949 24.625 16.953 1 59.44 187 GLU B N 1
ATOM 3625 C CA . GLU B 1 187 ? -8.391 24.797 16.797 1 59.44 187 GLU B CA 1
ATOM 3626 C C . GLU B 1 187 ? -8.75 25.344 15.43 1 59.44 187 GLU B C 1
ATOM 3628 O O . GLU B 1 187 ? -9.688 24.859 14.781 1 59.44 187 GLU B O 1
ATOM 3633 N N . ALA B 1 188 ? -8.172 26.516 15.07 1 57.12 188 ALA B N 1
ATOM 3634 C CA . ALA B 1 188 ? -8.523 27.141 13.797 1 57.12 188 ALA B CA 1
ATOM 3635 C C . ALA B 1 188 ? -8.242 26.203 12.625 1 57.12 188 ALA B C 1
ATOM 3637 O O . ALA B 1 188 ? -8.953 26.234 11.617 1 57.12 188 ALA B O 1
ATOM 3638 N N . CYS B 1 189 ? -7.492 25.172 12.859 1 62.84 189 CYS B N 1
ATOM 3639 C CA . CYS B 1 189 ? -7.059 24.266 11.805 1 62.84 189 CYS B CA 1
ATOM 3640 C C . CYS B 1 189 ? -8.047 23.125 11.625 1 62.84 189 CYS B C 1
ATOM 3642 O O . CYS B 1 189 ? -8.289 22.672 10.508 1 62.84 189 CYS B O 1
ATOM 3644 N N . VAL B 1 190 ? -8.938 23.125 12.641 1 66.75 190 VAL B N 1
ATOM 3645 C CA . VAL B 1 190 ? -9.82 21.969 12.602 1 66.75 190 VAL B CA 1
ATOM 3646 C C . VAL B 1 190 ? -11.008 22.25 11.68 1 66.75 190 VAL B C 1
ATOM 3648 O O . VAL B 1 190 ? -11.383 21.406 10.859 1 66.75 190 VAL B O 1
ATOM 3651 N N . GLU B 1 191 ? -11.594 23.453 11.797 1 72.5 191 GLU B N 1
ATOM 3652 C CA . GLU B 1 191 ? -12.727 23.797 10.945 1 72.5 191 GLU B CA 1
ATOM 3653 C C . GLU B 1 191 ? -12.328 23.844 9.477 1 72.5 191 GLU B C 1
ATOM 3655 O O . GLU B 1 191 ? -13.07 23.375 8.609 1 72.5 191 GLU B O 1
ATOM 3660 N N . ARG B 1 192 ? -11.227 24.391 9.297 1 74.81 192 ARG B N 1
ATOM 3661 C CA . ARG B 1 192 ? -10.742 24.484 7.922 1 74.81 192 ARG B CA 1
ATOM 3662 C C . ARG B 1 192 ? -10.414 23.109 7.355 1 74.81 192 ARG B C 1
ATOM 3664 O O . ARG B 1 192 ? -10.68 22.844 6.184 1 74.81 192 ARG B O 1
ATOM 3671 N N . ALA B 1 193 ? -9.961 22.328 8.164 1 74.38 193 ALA B N 1
ATOM 3672 C CA . ALA B 1 193 ? -9.641 20.953 7.762 1 74.38 193 ALA B CA 1
ATOM 3673 C C . ALA B 1 193 ? -10.906 20.172 7.422 1 74.38 193 ALA B C 1
ATOM 3675 O O . ALA B 1 193 ? -10.938 19.422 6.441 1 74.38 193 ALA B O 1
ATOM 3676 N N . GLN B 1 194 ? -11.867 20.453 8.195 1 76.94 194 GLN B N 1
ATOM 3677 C CA . GLN B 1 194 ? -13.133 19.766 7.957 1 76.94 194 GLN B CA 1
ATOM 3678 C C . GLN B 1 194 ? -13.75 20.203 6.629 1 76.94 194 GLN B C 1
ATOM 3680 O O . GLN B 1 194 ? -14.258 19.375 5.871 1 76.94 194 GLN B O 1
ATOM 3685 N N . GLN B 1 195 ? -13.727 21.438 6.445 1 81.75 195 GLN B N 1
ATOM 3686 C CA . GLN B 1 195 ? -14.273 21.969 5.199 1 81.75 195 GLN B CA 1
ATOM 3687 C C . GLN B 1 195 ? -13.477 21.469 3.994 1 81.75 195 GLN B C 1
ATOM 3689 O O . GLN B 1 195 ? -14.062 21.078 2.98 1 81.75 195 GLN B O 1
ATOM 3694 N N . SER B 1 196 ? -12.227 21.484 4.109 1 83.19 196 SER B N 1
ATOM 3695 C CA . SER B 1 196 ? -11.391 21 3.018 1 83.19 196 SER B CA 1
ATOM 3696 C C . SER B 1 196 ? -11.594 19.516 2.768 1 83.19 196 SER B C 1
ATOM 3698 O O . SER B 1 196 ? -11.609 19.078 1.617 1 83.19 196 SER B O 1
ATOM 3700 N N . ALA B 1 197 ? -11.766 18.828 3.854 1 86 197 ALA B N 1
ATOM 3701 C CA . ALA B 1 197 ? -12 17.391 3.75 1 86 197 ALA B CA 1
ATOM 3702 C C . ALA B 1 197 ? -13.25 17.094 2.916 1 86 197 ALA B C 1
ATOM 3704 O O . ALA B 1 197 ? -13.219 16.25 2.021 1 86 197 ALA B O 1
ATOM 3705 N N . LYS B 1 198 ? -14.266 17.812 3.156 1 88.19 198 LYS B N 1
ATOM 3706 C CA . LYS B 1 198 ? -15.547 17.578 2.494 1 88.19 198 LYS B CA 1
ATOM 3707 C C . LYS B 1 198 ? -15.539 18.125 1.073 1 88.19 198 LYS B C 1
ATOM 3709 O O . LYS B 1 198 ? -16.062 17.5 0.151 1 88.19 198 LYS B O 1
ATOM 3714 N N . ASP B 1 199 ? -14.898 19.234 0.922 1 88.19 199 ASP B N 1
ATOM 3715 C CA . ASP B 1 199 ? -15.055 19.969 -0.327 1 88.19 199 ASP B CA 1
ATOM 3716 C C . ASP B 1 199 ? -14.008 19.531 -1.354 1 88.19 199 ASP B C 1
ATOM 3718 O O . ASP B 1 199 ? -14.258 19.594 -2.561 1 88.19 199 ASP B O 1
ATOM 3722 N N . THR B 1 200 ? -12.867 19.094 -0.875 1 87.38 200 THR B N 1
ATOM 3723 C CA . THR B 1 200 ? -11.797 18.875 -1.843 1 87.38 200 THR B CA 1
ATOM 3724 C C . THR B 1 200 ? -11.211 17.484 -1.704 1 87.38 200 THR B C 1
ATOM 3726 O O . THR B 1 200 ? -11.109 16.75 -2.688 1 87.38 200 THR B O 1
ATOM 3729 N N . VAL B 1 201 ? -10.945 17.078 -0.511 1 89.31 201 VAL B N 1
ATOM 3730 C CA . VAL B 1 201 ? -10.188 15.844 -0.315 1 89.31 201 VAL B CA 1
ATOM 3731 C C . VAL B 1 201 ? -11.078 14.641 -0.606 1 89.31 201 VAL B C 1
ATOM 3733 O O . VAL B 1 201 ? -10.727 13.781 -1.415 1 89.31 201 VAL B O 1
ATOM 3736 N N . ALA B 1 202 ? -12.219 14.609 0.002 1 93.06 202 ALA B N 1
ATOM 3737 C CA . ALA B 1 202 ? -13.117 13.469 -0.159 1 93.06 202 ALA B CA 1
ATOM 3738 C C . ALA B 1 202 ? -13.555 13.312 -1.611 1 93.06 202 ALA B C 1
ATOM 3740 O O . ALA B 1 202 ? -13.461 12.227 -2.186 1 93.06 202 ALA B O 1
ATOM 3741 N N . PRO B 1 203 ? -13.969 14.383 -2.281 1 91.69 203 PRO B N 1
ATOM 3742 C CA . PRO B 1 203 ? -14.414 14.25 -3.672 1 91.69 203 PRO B CA 1
ATOM 3743 C C . PRO B 1 203 ? -13.312 13.727 -4.594 1 91.69 203 PRO B C 1
ATOM 3745 O O . PRO B 1 203 ? -13.602 13 -5.551 1 91.69 203 PRO B O 1
ATOM 3748 N N . ARG B 1 204 ? -12.062 14.023 -4.312 1 88.94 204 ARG B N 1
ATOM 3749 C CA . ARG B 1 204 ? -10.961 13.523 -5.125 1 88.94 204 ARG B CA 1
ATOM 3750 C C . ARG B 1 204 ? -10.938 12 -5.152 1 88.94 204 ARG B C 1
ATOM 3752 O O . ARG B 1 204 ? -10.836 11.398 -6.223 1 88.94 204 ARG B O 1
ATOM 3759 N N . TYR B 1 205 ? -11.086 11.43 -4.027 1 93.06 205 TYR B N 1
ATOM 3760 C CA . TYR B 1 205 ? -11.031 9.977 -3.93 1 93.06 205 TYR B CA 1
ATOM 3761 C C . TYR B 1 205 ? -12.367 9.352 -4.324 1 93.06 205 TYR B C 1
ATOM 3763 O O . TYR B 1 205 ? -12.414 8.359 -5.051 1 93.06 205 TYR B O 1
ATOM 3771 N N . LEU B 1 206 ? -13.477 9.969 -3.885 1 95.31 206 LEU B N 1
ATOM 3772 C CA . LEU B 1 206 ? -14.797 9.398 -4.141 1 95.31 206 LEU B CA 1
ATOM 3773 C C . LEU B 1 206 ? -15.125 9.445 -5.629 1 95.31 206 LEU B C 1
ATOM 3775 O O . LEU B 1 206 ? -15.688 8.492 -6.176 1 95.31 206 LEU B O 1
ATOM 3779 N N . ASP B 1 207 ? -14.758 10.516 -6.277 1 93.44 207 ASP B N 1
ATOM 3780 C CA . ASP B 1 207 ? -14.992 10.609 -7.715 1 93.44 207 ASP B CA 1
ATOM 3781 C C . ASP B 1 207 ? -14.18 9.555 -8.469 1 93.44 207 ASP B C 1
ATOM 3783 O O . ASP B 1 207 ? -14.656 8.984 -9.461 1 93.44 207 ASP B O 1
ATOM 3787 N N . HIS B 1 208 ? -13.023 9.32 -8 1 92.75 208 HIS B N 1
ATOM 3788 C CA . HIS B 1 208 ? -12.156 8.32 -8.602 1 92.75 208 HIS B CA 1
ATOM 3789 C C . HIS B 1 208 ? -12.789 6.934 -8.531 1 92.75 208 HIS B C 1
ATOM 3791 O O . HIS B 1 208 ? -12.906 6.246 -9.547 1 92.75 208 HIS B O 1
ATOM 3797 N N . PHE B 1 209 ? -13.234 6.535 -7.383 1 96.12 209 PHE B N 1
ATOM 3798 C CA . PHE B 1 209 ? -13.797 5.203 -7.211 1 96.12 209 PHE B CA 1
ATOM 3799 C C . PHE B 1 209 ? -15.164 5.102 -7.891 1 96.12 209 PHE B C 1
ATOM 3801 O O . PHE B 1 209 ? -15.516 4.051 -8.422 1 96.12 209 PHE B O 1
ATOM 3808 N N . GLU B 1 210 ? -15.914 6.188 -7.844 1 96.56 210 GLU B N 1
ATOM 3809 C CA . GLU B 1 210 ? -17.203 6.211 -8.539 1 96.56 210 GLU B CA 1
ATOM 3810 C C . GLU B 1 210 ? -17.016 5.965 -10.039 1 96.56 210 GLU B C 1
ATOM 3812 O O . GLU B 1 210 ? -17.75 5.172 -10.633 1 96.56 210 GLU B O 1
ATOM 3817 N N . ARG B 1 211 ? -16.078 6.586 -10.586 1 93.5 211 ARG B N 1
ATOM 3818 C CA . ARG B 1 211 ? -15.789 6.418 -12.008 1 93.5 211 ARG B CA 1
ATOM 3819 C C . ARG B 1 211 ? -15.297 5.004 -12.297 1 93.5 211 ARG B C 1
ATOM 3821 O O . ARG B 1 211 ? -15.727 4.379 -13.266 1 93.5 211 ARG B O 1
ATOM 3828 N N . ALA B 1 212 ? -14.383 4.52 -11.469 1 93.5 212 ALA B N 1
ATOM 3829 C CA . ALA B 1 212 ? -13.852 3.172 -11.648 1 93.5 212 ALA B CA 1
ATOM 3830 C C . ALA B 1 212 ? -14.977 2.137 -11.648 1 93.5 212 ALA B C 1
ATOM 3832 O O . ALA B 1 212 ? -14.984 1.224 -12.477 1 93.5 212 ALA B O 1
ATOM 3833 N N . LEU B 1 213 ? -15.898 2.301 -10.773 1 97.25 213 LEU B N 1
ATOM 3834 C CA . LEU B 1 213 ? -17 1.356 -10.641 1 97.25 213 LEU B CA 1
ATOM 3835 C C . LEU B 1 213 ? -17.984 1.503 -11.805 1 97.25 213 LEU B C 1
ATOM 3837 O O . LEU B 1 213 ? -18.547 0.511 -12.281 1 97.25 213 LEU B O 1
ATOM 3841 N N . ARG B 1 214 ? -18.172 2.689 -12.227 1 95.94 214 ARG B N 1
ATOM 3842 C CA . ARG B 1 214 ? -19.047 2.936 -13.367 1 95.94 214 ARG B CA 1
ATOM 3843 C C . ARG B 1 214 ? -18.484 2.277 -14.625 1 95.94 214 ARG B C 1
ATOM 3845 O O . ARG B 1 214 ? -19.25 1.735 -15.438 1 95.94 214 ARG B O 1
ATOM 3852 N N . GLU B 1 215 ? -17.234 2.248 -14.734 1 93.69 215 GLU B N 1
ATOM 3853 C CA . GLU B 1 215 ? -16.578 1.752 -15.938 1 93.69 215 GLU B CA 1
ATOM 3854 C C . GLU B 1 215 ? -16.25 0.264 -15.82 1 93.69 215 GLU B C 1
ATOM 3856 O O . GLU B 1 215 ? -15.75 -0.346 -16.766 1 93.69 215 GLU B O 1
ATOM 3861 N N . ALA B 1 216 ? -16.531 -0.279 -14.672 1 94.56 216 ALA B N 1
ATOM 3862 C CA . ALA B 1 216 ? -16.219 -1.688 -14.453 1 94.56 216 ALA B CA 1
ATOM 3863 C C . ALA B 1 216 ? -17.188 -2.592 -15.195 1 94.56 216 ALA B C 1
ATOM 3865 O O . ALA B 1 216 ? -18.391 -2.604 -14.898 1 94.56 216 ALA B O 1
ATOM 3866 N N . PRO B 1 217 ? -16.688 -3.398 -16.094 1 92.88 217 PRO B N 1
ATOM 3867 C CA . PRO B 1 217 ? -17.594 -4.184 -16.938 1 92.88 217 PRO B CA 1
ATOM 3868 C C . PRO B 1 217 ? -18.344 -5.262 -16.156 1 92.88 217 PRO B C 1
ATOM 3870 O O . PRO B 1 217 ? -19.484 -5.598 -16.484 1 92.88 217 PRO B O 1
ATOM 3873 N N . TYR B 1 218 ? -17.781 -5.793 -15.109 1 91.25 218 TYR B N 1
ATOM 3874 C CA . TYR B 1 218 ? -18.406 -6.883 -14.359 1 91.25 218 TYR B CA 1
ATOM 3875 C C . TYR B 1 218 ? -18.891 -6.398 -13 1 91.25 218 TYR B C 1
ATOM 3877 O O . TYR B 1 218 ? -19.328 -7.199 -12.164 1 91.25 218 TYR B O 1
ATOM 3885 N N . GLY B 1 219 ? -18.688 -5.105 -12.719 1 93.31 219 GLY B N 1
ATOM 3886 C CA . GLY B 1 219 ? -19.219 -4.512 -11.5 1 93.31 219 GLY B CA 1
ATOM 3887 C 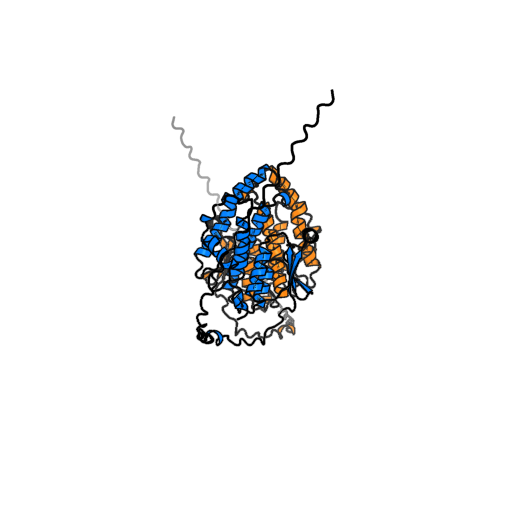C . GLY B 1 219 ? -18.25 -4.562 -10.336 1 93.31 219 GLY B C 1
ATOM 3888 O O . GLY B 1 219 ? -18.609 -4.211 -9.211 1 93.31 219 GLY B O 1
ATOM 3889 N N . TRP B 1 220 ? -17.062 -5.043 -10.586 1 96.38 220 TRP B N 1
ATOM 3890 C CA . TRP B 1 220 ? -16.031 -5.07 -9.555 1 96.38 220 TRP B CA 1
ATOM 3891 C C . TRP B 1 220 ? -14.977 -3.994 -9.789 1 96.38 220 TRP B C 1
ATOM 3893 O O . TRP B 1 220 ? -14.633 -3.703 -10.938 1 96.38 220 TRP B O 1
ATOM 3903 N N . VAL B 1 221 ? -14.453 -3.4 -8.812 1 97.5 221 VAL B N 1
ATOM 3904 C CA . VAL B 1 221 ? -13.773 -2.109 -8.844 1 97.5 221 VAL B CA 1
ATOM 3905 C C . VAL B 1 221 ? -12.492 -2.215 -9.68 1 97.5 221 VAL B C 1
ATOM 3907 O O . VAL B 1 221 ? -12.086 -1.245 -10.32 1 97.5 221 VAL B O 1
ATOM 3910 N N . ALA B 1 222 ? -11.867 -3.395 -9.688 1 95.81 222 ALA B N 1
ATOM 3911 C CA . ALA B 1 222 ? -10.633 -3.564 -10.453 1 95.81 222 ALA B CA 1
ATOM 3912 C C . ALA B 1 222 ? -10.914 -4.18 -11.82 1 95.81 222 ALA B C 1
ATOM 3914 O O . ALA B 1 222 ? -10.008 -4.699 -12.477 1 95.81 222 ALA B O 1
ATOM 3915 N N . LYS B 1 223 ? -12.156 -4.234 -12.203 1 94.38 223 LYS B N 1
ATOM 3916 C CA . LYS B 1 223 ? -12.594 -4.699 -13.516 1 94.38 223 LYS B CA 1
ATOM 3917 C C . LYS B 1 223 ? -12.359 -6.195 -13.68 1 94.38 223 LYS B C 1
ATOM 3919 O O . LYS B 1 223 ? -12.102 -6.668 -14.789 1 94.38 223 LYS B O 1
ATOM 3924 N N . THR B 1 224 ? -12.312 -6.926 -12.562 1 94.25 224 THR B N 1
ATOM 3925 C CA . THR B 1 224 ? -12.18 -8.383 -12.578 1 94.25 224 THR B CA 1
ATOM 3926 C C . THR B 1 224 ? -13.539 -9.047 -12.797 1 94.25 224 THR B C 1
ATOM 3928 O O . THR B 1 224 ? -14.578 -8.438 -12.547 1 94.25 224 THR B O 1
ATOM 3931 N N . LYS B 1 225 ? -13.484 -10.281 -13.281 1 92.12 225 LYS B N 1
ATOM 3932 C CA . LYS B 1 225 ? -14.711 -11.031 -13.531 1 92.12 225 LYS B CA 1
ATOM 3933 C C . LYS B 1 225 ? -15.391 -11.422 -12.227 1 92.12 225 LYS B C 1
ATOM 3935 O O . LYS B 1 225 ? -16.625 -11.477 -12.156 1 92.12 225 LYS B O 1
ATOM 3940 N N . TYR B 1 226 ? -14.609 -11.711 -11.273 1 91.25 226 TYR B N 1
ATOM 3941 C CA . TYR B 1 226 ? -15.055 -12.062 -9.93 1 91.25 226 TYR B CA 1
ATOM 3942 C C . TYR B 1 226 ? -14.531 -11.062 -8.906 1 91.25 226 TYR B C 1
ATOM 3944 O O . TYR B 1 226 ? -13.625 -10.281 -9.203 1 91.25 226 TYR B O 1
ATOM 3952 N N . PRO B 1 227 ? -15.117 -11.078 -7.723 1 93.94 227 PRO B N 1
ATOM 3953 C CA . PRO B 1 227 ? -14.562 -10.203 -6.688 1 93.94 227 PRO B CA 1
ATOM 3954 C C . PRO B 1 227 ? -13.094 -10.477 -6.398 1 93.94 227 PRO B C 1
ATOM 3956 O O . PRO B 1 227 ? -12.68 -11.641 -6.363 1 93.94 227 PRO B O 1
ATOM 3959 N N . SER B 1 228 ? -12.359 -9.438 -6.332 1 95.88 228 SER B N 1
ATOM 3960 C CA . SER B 1 228 ? -10.961 -9.555 -5.934 1 95.88 228 SER B CA 1
ATOM 3961 C C . SER B 1 228 ? -10.727 -8.961 -4.547 1 95.88 228 SER B C 1
ATOM 3963 O O . SER B 1 228 ? -11.641 -8.375 -3.959 1 95.88 228 SER B O 1
ATOM 3965 N N . ILE B 1 229 ? -9.555 -9.07 -4.051 1 97.12 229 ILE B N 1
ATOM 3966 C CA . ILE B 1 229 ? -9.18 -8.539 -2.746 1 97.12 229 ILE B CA 1
ATOM 3967 C C . ILE B 1 229 ? -9.352 -7.02 -2.742 1 97.12 229 ILE B C 1
ATOM 3969 O O . ILE B 1 229 ? -9.555 -6.414 -1.688 1 97.12 229 ILE B O 1
ATOM 3973 N N . ALA B 1 230 ? -9.305 -6.355 -3.871 1 98.12 230 ALA B N 1
ATOM 3974 C CA . ALA B 1 230 ? -9.508 -4.91 -3.953 1 98.12 230 ALA B CA 1
ATOM 3975 C C . ALA B 1 230 ? -10.938 -4.539 -3.559 1 98.12 230 ALA B C 1
ATOM 3977 O O . ALA B 1 230 ? -11.164 -3.488 -2.953 1 98.12 230 ALA B O 1
ATOM 3978 N N . ASP B 1 231 ? -11.836 -5.363 -3.893 1 97.88 231 ASP B N 1
ATOM 3979 C CA . ASP B 1 231 ? -13.234 -5.066 -3.59 1 97.88 231 ASP B CA 1
ATOM 3980 C C . ASP B 1 231 ? -13.477 -5.066 -2.082 1 97.88 231 ASP B C 1
ATOM 3982 O O . ASP B 1 231 ? -14.203 -4.211 -1.565 1 97.88 231 ASP B O 1
ATOM 3986 N N . PHE B 1 232 ? -12.867 -5.977 -1.381 1 97.19 232 PHE B N 1
ATOM 3987 C CA . PHE B 1 232 ? -13.023 -6.039 0.068 1 97.19 232 PHE B CA 1
ATOM 3988 C C . PHE B 1 232 ? -12.391 -4.824 0.734 1 97.19 232 PHE B C 1
ATOM 3990 O O . PHE B 1 232 ? -12.992 -4.199 1.608 1 97.19 232 PHE B O 1
ATOM 3997 N N . ALA B 1 233 ? -11.195 -4.48 0.292 1 97.88 233 ALA B N 1
ATOM 3998 C CA . ALA B 1 233 ? -10.5 -3.324 0.849 1 97.88 233 ALA B CA 1
ATOM 3999 C C . ALA B 1 233 ? -11.289 -2.041 0.599 1 97.88 233 ALA B C 1
ATOM 4001 O O . ALA B 1 233 ? -11.555 -1.276 1.53 1 97.88 233 ALA B O 1
ATOM 4002 N N . VAL B 1 234 ? -11.719 -1.853 -0.621 1 98.25 234 VAL B N 1
ATOM 4003 C CA . VAL B 1 234 ? -12.344 -0.603 -1.041 1 98.25 234 VAL B CA 1
ATOM 4004 C C . VAL B 1 234 ? -13.711 -0.466 -0.387 1 98.25 234 VAL B C 1
ATOM 4006 O O . VAL B 1 234 ? -14.031 0.579 0.183 1 98.25 234 VAL B O 1
ATOM 4009 N N . ALA B 1 235 ? -14.492 -1.46 -0.381 1 98.06 235 ALA B N 1
ATOM 4010 C CA . ALA B 1 235 ? -15.844 -1.396 0.166 1 98.06 235 ALA B CA 1
ATOM 4011 C C . ALA B 1 235 ? -15.82 -1.082 1.659 1 98.06 235 ALA B C 1
ATOM 4013 O O . ALA B 1 235 ? -16.547 -0.201 2.129 1 98.06 235 ALA B O 1
ATOM 4014 N N . CYS B 1 236 ? -14.977 -1.748 2.365 1 96.94 236 CYS B N 1
ATOM 4015 C CA . CYS B 1 236 ? -14.945 -1.581 3.812 1 96.94 236 CYS B CA 1
ATOM 4016 C C . CYS B 1 236 ? -14.398 -0.208 4.191 1 96.94 236 CYS B C 1
ATOM 4018 O O . CYS B 1 236 ? -14.93 0.447 5.09 1 96.94 236 CYS B O 1
ATOM 4020 N N . HIS B 1 237 ? -13.414 0.249 3.496 1 97.12 237 HIS B N 1
ATOM 4021 C CA . HIS B 1 237 ? -12.836 1.553 3.814 1 97.12 237 HIS B CA 1
ATOM 4022 C C . HIS B 1 237 ? -13.781 2.682 3.416 1 97.12 237 HIS B C 1
ATOM 4024 O O . HIS B 1 237 ? -13.891 3.684 4.125 1 97.12 237 HIS B O 1
ATOM 4030 N N . LEU B 1 238 ? -14.43 2.521 2.281 1 97.12 238 LEU B N 1
ATOM 4031 C CA . LEU B 1 238 ? -15.375 3.545 1.862 1 97.12 238 LEU B CA 1
ATOM 4032 C C . LEU B 1 238 ? -16.578 3.594 2.805 1 97.12 238 LEU B C 1
ATOM 4034 O O . LEU B 1 238 ? -17.078 4.676 3.131 1 97.12 238 LEU B O 1
ATOM 4038 N N . ARG B 1 239 ? -16.984 2.471 3.219 1 95.12 239 ARG B N 1
ATOM 4039 C CA . ARG B 1 239 ? -18.078 2.432 4.184 1 95.12 239 ARG B CA 1
ATOM 4040 C C . ARG B 1 239 ? -17.719 3.182 5.461 1 95.12 239 ARG B C 1
ATOM 4042 O O . ARG B 1 239 ? -18.516 3.959 5.984 1 95.12 239 ARG B O 1
ATOM 4049 N N . GLN B 1 240 ? -16.562 2.939 5.949 1 93.31 240 GLN B N 1
ATOM 4050 C CA . GLN B 1 240 ? -16.094 3.633 7.145 1 93.31 240 GLN B CA 1
ATOM 4051 C C . GLN B 1 240 ? -15.969 5.133 6.895 1 93.31 240 GLN B C 1
ATOM 4053 O O . GLN B 1 240 ? -16.281 5.941 7.773 1 93.31 240 GLN B O 1
ATOM 4058 N N . LEU B 1 241 ? -15.477 5.5 5.754 1 93.12 241 LEU B N 1
ATOM 4059 C CA . LEU B 1 241 ? -15.266 6.898 5.406 1 93.12 241 LEU B CA 1
ATOM 4060 C C . LEU B 1 241 ? -16.578 7.684 5.492 1 93.12 241 LEU B C 1
ATOM 4062 O O . LEU B 1 241 ? -16.609 8.789 6.039 1 93.12 241 LEU B O 1
ATOM 4066 N N . PHE B 1 242 ? -17.656 7.141 5.027 1 91.81 242 PHE B N 1
ATOM 4067 C CA . PHE B 1 242 ? -18.953 7.801 5.023 1 91.81 242 PHE B CA 1
ATOM 4068 C C . PHE B 1 242 ? -19.469 7.988 6.445 1 91.81 242 PHE B C 1
ATOM 4070 O O . PHE B 1 242 ? -20.328 8.844 6.695 1 91.81 242 PHE B O 1
ATOM 4077 N N . GLY B 1 243 ? -18.922 7.27 7.359 1 89.38 243 GLY B N 1
ATOM 4078 C CA . GLY B 1 243 ? -19.344 7.367 8.742 1 89.38 243 GLY B CA 1
ATOM 4079 C C . GLY B 1 243 ? -18.469 8.297 9.57 1 89.38 243 GLY B C 1
ATOM 4080 O O . GLY B 1 243 ? -18.75 8.531 10.75 1 89.38 243 GLY B O 1
ATOM 4081 N N . LEU B 1 244 ? -17.484 8.898 9.008 1 89.31 244 LEU B N 1
ATOM 4082 C CA . LEU B 1 244 ? -16.562 9.766 9.742 1 89.31 244 LEU B CA 1
ATOM 4083 C C . LEU B 1 244 ? -17.234 11.086 10.086 1 89.31 244 LEU B C 1
ATOM 4085 O O . LEU B 1 244 ? -17.922 11.68 9.25 1 89.31 244 LEU B O 1
ATOM 4089 N N . PRO B 1 245 ? -16.969 11.594 11.266 1 85.38 245 PRO B N 1
ATOM 4090 C CA . PRO B 1 245 ? -17.5 12.906 11.641 1 85.38 245 PRO B CA 1
ATOM 4091 C C . PRO B 1 245 ? -17.031 14.023 10.727 1 85.38 245 PRO B C 1
ATOM 4093 O O . PRO B 1 245 ? -17.766 14.977 10.469 1 85.38 245 PRO B O 1
ATOM 4096 N N . LEU B 1 246 ? -15.859 13.891 10.211 1 85.69 246 LEU B N 1
ATOM 4097 C CA . LEU B 1 246 ? -15.266 14.906 9.336 1 85.69 246 LEU B CA 1
ATOM 4098 C C . LEU B 1 246 ? -16.078 15.062 8.062 1 85.69 246 LEU B C 1
ATOM 4100 O O . LEU B 1 246 ? -16.016 16.109 7.402 1 85.69 246 LEU B O 1
ATOM 4104 N N . LEU B 1 247 ? -16.812 14.07 7.762 1 90.19 247 LEU B N 1
ATOM 4105 C CA . LEU B 1 247 ? -17.547 14.094 6.5 1 90.19 247 LEU B CA 1
ATOM 4106 C C . LEU B 1 247 ? -19.047 14.188 6.746 1 90.19 247 LEU B C 1
ATOM 4108 O O . LEU B 1 247 ? -19.844 13.883 5.859 1 90.19 247 LEU B O 1
ATOM 4112 N N . LYS B 1 248 ? -19.344 14.594 7.891 1 87.25 248 LYS B N 1
ATOM 4113 C CA . LYS B 1 248 ? -20.75 14.812 8.188 1 87.25 248 LYS B CA 1
ATOM 4114 C C . LYS B 1 248 ? -21.359 15.812 7.211 1 87.25 248 LYS B C 1
ATOM 4116 O O . LYS B 1 248 ? -20.797 16.875 6.973 1 87.25 248 LYS B O 1
ATOM 4121 N N . GLY B 1 249 ? -22.484 15.43 6.574 1 86.31 249 GLY B N 1
ATOM 4122 C CA . GLY B 1 249 ? -23.172 16.312 5.637 1 86.31 249 GLY B CA 1
ATOM 4123 C C . GLY B 1 249 ? -22.812 16.031 4.191 1 86.31 249 GLY B C 1
ATOM 4124 O O . GLY B 1 249 ? -23.375 16.641 3.279 1 86.31 249 GLY B O 1
ATOM 4125 N N . LEU B 1 250 ? -21.844 15.195 4.008 1 91 250 LEU B N 1
ATOM 4126 C CA . LEU B 1 250 ? -21.531 14.812 2.635 1 91 250 LEU B CA 1
ATOM 4127 C C . LEU B 1 250 ? -22.734 14.172 1.963 1 91 250 LEU B C 1
ATOM 4129 O O . LEU B 1 250 ? -23.422 13.336 2.562 1 91 250 LEU B O 1
ATOM 4133 N N . ASP B 1 251 ? -23.047 14.602 0.734 1 91.75 251 ASP B N 1
ATOM 4134 C CA . ASP B 1 251 ? -24.172 14.07 -0.024 1 91.75 251 ASP B CA 1
ATOM 4135 C C . ASP B 1 251 ? -23.828 12.734 -0.665 1 91.75 251 ASP B C 1
ATOM 4137 O O . ASP B 1 251 ? -23.234 12.688 -1.739 1 91.75 251 ASP B O 1
ATOM 4141 N N . MET B 1 252 ? -24.266 11.688 -0.154 1 91.44 252 MET B N 1
ATOM 4142 C CA . MET B 1 252 ? -23.938 10.336 -0.604 1 91.44 252 MET B CA 1
ATOM 4143 C C . MET B 1 252 ? -24.672 10.016 -1.906 1 91.44 252 MET B C 1
ATOM 4145 O O . MET B 1 252 ? -24.297 9.07 -2.609 1 91.44 252 MET B O 1
ATOM 4149 N N . SER B 1 253 ? -25.734 10.711 -2.217 1 94.06 253 SER B N 1
ATOM 4150 C CA . SER B 1 253 ? -26.5 10.469 -3.434 1 94.06 253 SER B CA 1
ATOM 4151 C C . SER B 1 253 ? -25.656 10.75 -4.68 1 94.06 253 SER B C 1
ATOM 4153 O O . SER B 1 253 ? -26 10.305 -5.773 1 94.06 253 SER B O 1
ATOM 4155 N N . ARG B 1 254 ? -24.625 11.406 -4.492 1 95.62 254 ARG B N 1
ATOM 4156 C CA . ARG B 1 254 ? -23.703 11.727 -5.586 1 95.62 254 ARG B CA 1
ATOM 4157 C C . ARG B 1 254 ? -22.891 10.5 -5.992 1 95.62 254 ARG B C 1
ATOM 4159 O O . ARG B 1 254 ? -22.25 10.5 -7.047 1 95.62 254 ARG B O 1
ATOM 4166 N N . TYR B 1 255 ? -22.938 9.461 -5.133 1 97.56 255 TYR B N 1
ATOM 4167 C CA . TYR B 1 255 ? -22.062 8.312 -5.352 1 97.56 255 TYR B CA 1
ATOM 4168 C C . TYR B 1 255 ? -22.859 7.012 -5.344 1 97.56 255 TYR B C 1
ATOM 4170 O O . TYR B 1 255 ? -22.594 6.117 -4.543 1 97.56 255 TYR B O 1
ATOM 4178 N N . PRO B 1 256 ? -23.75 6.812 -6.344 1 97.88 256 PRO B N 1
ATOM 4179 C CA . PRO B 1 256 ? -24.609 5.625 -6.363 1 97.88 256 PRO B CA 1
ATOM 4180 C C . PRO B 1 256 ? -23.844 4.34 -6.641 1 97.88 256 PRO B C 1
ATOM 4182 O O . PRO B 1 256 ? -24.188 3.279 -6.117 1 97.88 256 PRO B O 1
ATOM 4185 N N . GLN B 1 257 ? -22.828 4.379 -7.465 1 98.12 257 GLN B N 1
ATOM 4186 C CA . GLN B 1 257 ? -22.062 3.176 -7.773 1 98.12 257 GLN B CA 1
ATOM 4187 C C . GLN B 1 257 ? -21.297 2.68 -6.547 1 98.12 257 GLN B C 1
ATOM 4189 O O . GLN B 1 257 ? -21.203 1.472 -6.316 1 98.12 257 GLN B O 1
ATOM 4194 N N . ILE B 1 258 ? -20.781 3.609 -5.805 1 98.19 258 ILE B N 1
ATOM 4195 C CA . ILE B 1 258 ? -20.062 3.254 -4.59 1 98.19 258 ILE B CA 1
ATOM 4196 C C . ILE B 1 258 ? -21.016 2.586 -3.602 1 98.19 258 ILE B C 1
ATOM 4198 O O . ILE B 1 258 ? -20.703 1.538 -3.033 1 98.19 258 ILE B O 1
ATOM 4202 N N . MET B 1 259 ? -22.156 3.193 -3.414 1 97.31 259 MET B N 1
ATOM 4203 C CA . MET B 1 259 ? -23.125 2.654 -2.465 1 97.31 259 MET B CA 1
ATOM 4204 C C . MET B 1 259 ? -23.562 1.256 -2.879 1 97.31 259 MET B C 1
ATOM 4206 O O . MET B 1 259 ? -23.672 0.358 -2.041 1 97.31 259 MET B O 1
ATOM 4210 N N . ALA B 1 260 ? -23.781 1.07 -4.117 1 97.44 260 ALA B N 1
ATOM 4211 C CA . ALA B 1 260 ? -24.172 -0.241 -4.633 1 97.44 260 ALA B CA 1
ATOM 4212 C C . ALA B 1 260 ? -23.047 -1.258 -4.434 1 97.44 260 ALA B C 1
ATOM 4214 O O . ALA B 1 260 ? -23.312 -2.414 -4.09 1 97.44 260 ALA B O 1
ATOM 4215 N N . HIS B 1 261 ? -21.875 -0.802 -4.66 1 98 261 HIS B N 1
ATOM 4216 C CA . HIS B 1 261 ? -20.719 -1.675 -4.508 1 98 261 HIS B CA 1
ATOM 4217 C C . HIS B 1 261 ? -20.547 -2.117 -3.057 1 98 261 HIS B C 1
ATOM 4219 O O . HIS B 1 261 ? -20.312 -3.297 -2.787 1 98 261 HIS B O 1
ATOM 4225 N N . ILE B 1 262 ? -20.656 -1.197 -2.146 1 97.19 262 ILE B N 1
ATOM 4226 C CA . ILE B 1 262 ? -20.562 -1.509 -0.725 1 97.19 262 ILE B CA 1
ATOM 4227 C C . ILE B 1 262 ? -21.609 -2.553 -0.348 1 97.19 262 ILE B C 1
ATOM 4229 O O . ILE B 1 262 ? -21.281 -3.564 0.281 1 97.19 262 ILE B O 1
ATOM 4233 N N . ASP B 1 263 ? -22.781 -2.338 -0.761 1 95.94 263 ASP B N 1
ATOM 4234 C CA . ASP B 1 263 ? -23.891 -3.252 -0.456 1 95.94 263 ASP B CA 1
ATOM 4235 C C . ASP B 1 263 ? -23.625 -4.637 -1.041 1 95.94 263 ASP B C 1
ATOM 4237 O O . ASP B 1 263 ? -23.812 -5.648 -0.365 1 95.94 263 ASP B O 1
ATOM 4241 N N . LYS B 1 264 ? -23.172 -4.691 -2.227 1 95.5 264 LYS B N 1
ATOM 4242 C CA . LYS B 1 264 ? -22.875 -5.938 -2.92 1 95.5 264 LYS B CA 1
ATOM 4243 C C . LYS B 1 264 ? -21.797 -6.727 -2.186 1 95.5 264 LYS B C 1
ATOM 4245 O O . LYS B 1 264 ? -21.922 -7.934 -1.979 1 95.5 264 LYS B O 1
ATOM 4250 N N . VAL B 1 265 ? -20.797 -6.109 -1.756 1 96 265 VAL B N 1
ATOM 4251 C CA . VAL B 1 265 ? -19.641 -6.762 -1.148 1 96 265 VAL B CA 1
ATOM 4252 C C . VAL B 1 265 ? -20 -7.254 0.25 1 96 265 VAL B C 1
ATOM 4254 O O . VAL B 1 265 ? -19.656 -8.375 0.627 1 96 265 VAL B O 1
ATOM 4257 N N . ILE B 1 266 ? -20.719 -6.461 0.971 1 91.62 266 ILE B N 1
ATOM 4258 C CA . ILE B 1 266 ? -21.031 -6.801 2.357 1 91.62 266 ILE B CA 1
ATOM 4259 C C . ILE B 1 266 ? -22.031 -7.957 2.4 1 91.62 266 ILE B C 1
ATOM 4261 O O . ILE B 1 266 ? -22.094 -8.695 3.387 1 91.62 266 ILE B O 1
ATOM 4265 N N . HIS B 1 267 ? -22.797 -8.227 1.333 1 89.81 267 HIS B N 1
ATOM 4266 C CA . HIS B 1 267 ? -23.812 -9.273 1.326 1 89.81 267 HIS B CA 1
ATOM 4267 C C . HIS B 1 267 ? -23.391 -10.453 0.463 1 89.81 267 HIS B C 1
ATOM 4269 O O . HIS B 1 267 ? -24.203 -11.312 0.125 1 89.81 267 HIS B O 1
ATOM 4275 N N . LEU B 1 268 ? -22.219 -10.336 -0.021 1 84.69 268 LEU B N 1
ATOM 4276 C CA . LEU B 1 268 ? -21.719 -11.484 -0.772 1 84.69 268 LEU B CA 1
ATOM 4277 C C . LEU B 1 268 ? -21.953 -12.773 -0.004 1 84.69 268 LEU B C 1
ATOM 4279 O O . LEU B 1 268 ? -21.766 -12.828 1.213 1 84.69 268 LEU B O 1
ATOM 4283 N N . ASP B 1 269 ? -22.875 -13.727 -0.594 1 64.5 269 ASP B N 1
ATOM 4284 C CA . ASP B 1 269 ? -23.172 -15.023 -0.001 1 64.5 269 ASP B CA 1
ATOM 4285 C C . ASP B 1 269 ? -21.906 -15.875 0.133 1 64.5 269 ASP B C 1
ATOM 4287 O O . ASP B 1 269 ? -21.203 -16.109 -0.85 1 64.5 269 ASP B O 1
ATOM 4291 N N . PHE B 1 270 ? -21.25 -15.836 1.155 1 58.84 270 PHE B N 1
ATOM 4292 C CA . PHE B 1 270 ? -20.016 -16.562 1.452 1 58.84 270 PHE B CA 1
ATOM 4293 C C . PHE B 1 270 ? -20.266 -18.078 1.39 1 58.84 270 PHE B C 1
ATOM 4295 O O . PHE B 1 270 ? -19.344 -18.859 1.584 1 58.84 270 PHE B O 1
ATOM 4302 N N . GLN B 1 271 ? -21.438 -18.578 1.228 1 46.59 271 GLN B N 1
ATOM 4303 C CA . GLN B 1 271 ? -21.641 -20.016 1.277 1 46.59 271 GLN B CA 1
ATOM 4304 C C . GLN B 1 271 ? -20.875 -20.719 0.164 1 46.59 271 GLN B C 1
ATOM 4306 O O . GLN B 1 271 ? -20.828 -21.953 0.108 1 46.59 271 GLN B O 1
ATOM 4311 N N . HIS B 1 272 ? -20.531 -20.125 -0.926 1 41.38 272 HIS B N 1
ATOM 4312 C CA . HIS B 1 272 ? -20.016 -20.984 -1.99 1 41.38 272 HIS B CA 1
ATOM 4313 C C . HIS B 1 272 ? -18.656 -21.578 -1.627 1 41.38 272 HIS B C 1
ATOM 4315 O O . HIS B 1 272 ? -18.062 -22.297 -2.424 1 41.38 272 HIS B O 1
ATOM 4321 N N . ALA B 1 273 ? -17.938 -21.031 -0.798 1 36.59 273 ALA B N 1
ATOM 4322 C CA . ALA B 1 273 ? -16.672 -21.719 -0.65 1 36.59 273 ALA B CA 1
ATOM 4323 C C . ALA B 1 273 ? -16.875 -23.234 -0.485 1 36.59 273 ALA B C 1
ATOM 4325 O O . ALA B 1 273 ? -15.961 -24.016 -0.755 1 36.59 273 ALA B O 1
ATOM 4326 N N . ALA B 1 274 ? -17.766 -23.766 0.352 1 32.81 274 ALA B N 1
ATOM 4327 C CA . ALA B 1 274 ? -17.828 -25.188 0.662 1 32.81 274 ALA B CA 1
ATOM 4328 C C . ALA B 1 274 ? -18.406 -25.984 -0.501 1 32.81 274 ALA B C 1
ATOM 4330 O O . ALA B 1 274 ? -18.375 -27.219 -0.503 1 32.81 274 ALA B O 1
ATOM 4331 N N . GLY B 1 275 ? -19.219 -25.453 -1.386 1 30.42 275 GLY B N 1
ATOM 4332 C CA . GLY B 1 275 ? -19.625 -26.453 -2.355 1 30.42 275 GLY B CA 1
ATOM 4333 C C . GLY B 1 275 ? -18.609 -26.672 -3.467 1 30.42 275 GLY B C 1
ATOM 4334 O O . GLY B 1 275 ? -17.828 -25.766 -3.779 1 30.42 275 GLY B O 1
#

Sequence (550 aa):
MPKRAAQRPKPKPKAKPRAARAAKRPAALKRPAAKTRRKATPRPQRSWFQRWAPTWPWSRMAFLPHHMRLLACAESKNPGAEALRLALSYAGLSYEERRLSPEECQQMLLRGELPPLPVLVVDGQFQLSQVNAILRYVAKLSHGSCGLYPEDPVKSACVDAVMDDCAEMSATFACLQQPERLGLGLEACVERAQQSAKDTVAPRYLDHFERALREAPYGWVAKTKYPSIADFAVACHLRQLFGLPLLKGLDMSRYPQIMAHIDKVIHLDFQHAAGMPKRAAQRPKPKPKAKPRAARAAKRPAALKRPAAKTRRKATPRPQRSWFQRWAPTWPWSRMAFLPHHMRLLACAESKNPGAEALRLALSYAGLSYEERRLSPEECQQMLLRGELPPLPVLVVDGQFQLSQVNAILRYVAKLSHGSCGLYPEDPVKSACVDAVMDDCAEMSATFACLQQPERLGLGLEACVERAQQSAKDTVAPRYLDHFERALREAPYGWVAKTKYPSIADFAVACHLRQLFGLPLLKGLDMSRYPQIMAHIDKVIHLDFQHAAG

pLDDT: mean 73.91, std 26.16, range [23.72, 98.25]

Organism: NCBI:txid2562239

Radius of gyration: 36.2 Å; Cα contacts (8 Å, |Δi|>4): 666; chains: 2; bounding box: 135×118×110 Å

Nearest PDB structures (foldseek):
  8bhz-assembly1_A-2  TM=7.952E-01  e=2.427E-08  Schistosoma haematobium
  2c80-assembly1_B  TM=7.667E-01  e=3.326E-07  Schistosoma haematobium
  2caq-assembly1_A-2  TM=7.594E-01  e=5.916E-07  Schistosoma haematobium
  4igj-assembly1_B  TM=7.150E-01  e=1.870E-07  Anaeromyxobacter dehalogenans 2CP-1
  7tbs-assembly1_A  TM=5.263E-01  e=3.515E-04  Francisella tularensis subsp. tularensis SCHU S4